Protein AF-A0A942PJ51-F1 (afdb_monomer_lite)

Structure (mmCIF, N/CA/C/O backbone):
data_AF-A0A942PJ51-F1
#
_entry.id   AF-A0A942PJ51-F1
#
loop_
_atom_site.group_PDB
_atom_site.id
_atom_site.type_symbol
_atom_site.label_atom_id
_atom_site.label_alt_id
_atom_site.label_comp_id
_atom_site.label_asym_id
_atom_site.label_entity_id
_atom_site.label_seq_id
_atom_site.pdbx_PDB_ins_code
_atom_site.Cartn_x
_atom_site.Cartn_y
_atom_site.Cartn_z
_atom_site.occupancy
_atom_site.B_iso_or_equiv
_atom_site.auth_seq_id
_atom_site.auth_comp_id
_atom_site.auth_asym_id
_atom_site.auth_atom_id
_atom_site.pdbx_PDB_model_num
ATOM 1 N N . MET A 1 1 ? 13.182 73.002 13.873 1.00 28.11 1 MET A N 1
ATOM 2 C CA . MET A 1 1 ? 14.539 73.572 13.744 1.00 28.11 1 MET A CA 1
ATOM 3 C C . MET A 1 1 ? 15.334 72.728 12.764 1.00 28.11 1 MET A C 1
ATOM 5 O O . MET A 1 1 ? 15.090 71.531 12.705 1.00 28.11 1 MET A O 1
ATOM 9 N N . PRO A 1 2 ? 16.175 73.365 11.946 1.00 41.03 2 PRO A N 1
ATOM 10 C CA . PRO A 1 2 ? 16.172 73.149 10.501 1.00 41.03 2 PRO A CA 1
ATOM 11 C C . PRO A 1 2 ? 17.550 72.723 9.973 1.00 41.03 2 PRO A C 1
ATOM 13 O O . PRO A 1 2 ? 18.538 72.804 10.700 1.00 41.03 2 PRO A O 1
ATOM 16 N N . ARG A 1 3 ? 17.634 72.388 8.682 1.00 29.28 3 ARG A N 1
ATOM 17 C CA . ARG A 1 3 ? 18.554 73.089 7.769 1.00 29.28 3 ARG A CA 1
ATOM 18 C C . ARG A 1 3 ? 18.214 72.809 6.308 1.00 29.28 3 ARG A C 1
ATOM 20 O O . ARG A 1 3 ? 18.414 71.721 5.786 1.00 29.28 3 ARG A O 1
ATOM 27 N N . ASP A 1 4 ? 17.702 73.875 5.721 1.00 28.50 4 ASP A N 1
ATOM 28 C CA . ASP A 1 4 ? 17.550 74.186 4.313 1.00 28.50 4 ASP A CA 1
ATOM 29 C C . ASP A 1 4 ? 18.895 74.597 3.669 1.00 28.50 4 ASP A C 1
ATOM 31 O O . ASP A 1 4 ? 19.650 75.330 4.309 1.00 28.50 4 ASP A O 1
ATOM 35 N N . ILE A 1 5 ? 19.077 74.214 2.384 1.00 31.88 5 ILE A N 1
ATOM 36 C CA . ILE A 1 5 ? 19.562 75.040 1.234 1.00 31.88 5 ILE A CA 1
ATOM 37 C C . ILE A 1 5 ? 21.068 75.480 1.239 1.00 31.88 5 ILE A C 1
ATOM 39 O O . ILE A 1 5 ? 21.659 75.534 2.314 1.00 31.88 5 ILE A O 1
ATOM 43 N N . PRO A 1 6 ? 21.746 75.885 0.119 1.00 44.03 6 PRO A N 1
ATOM 44 C CA . PRO A 1 6 ? 21.525 75.791 -1.348 1.00 44.03 6 PRO A CA 1
ATOM 45 C C . PRO A 1 6 ? 22.710 75.160 -2.136 1.00 44.03 6 PRO A C 1
ATOM 47 O O . PRO A 1 6 ? 23.765 74.852 -1.590 1.00 44.03 6 PRO A O 1
ATOM 50 N N . GLY A 1 7 ? 22.545 75.029 -3.462 1.00 28.58 7 GLY A N 1
ATOM 51 C CA . GLY A 1 7 ? 23.568 74.552 -4.398 1.00 28.58 7 GLY A CA 1
ATOM 52 C C . GLY A 1 7 ? 24.590 75.580 -4.898 1.00 28.58 7 GLY A C 1
ATOM 53 O O . GLY A 1 7 ? 24.622 76.723 -4.456 1.00 28.58 7 GLY A O 1
ATOM 54 N N . ASN A 1 8 ? 25.401 75.150 -5.874 1.00 28.09 8 ASN A N 1
ATOM 55 C CA . ASN A 1 8 ? 25.799 75.942 -7.042 1.00 28.09 8 ASN A CA 1
ATOM 56 C C . ASN A 1 8 ? 26.499 75.078 -8.118 1.00 28.09 8 ASN A C 1
ATOM 58 O O . ASN A 1 8 ? 27.134 74.071 -7.825 1.00 28.09 8 ASN A O 1
ATOM 62 N N . LEU A 1 9 ? 26.284 75.528 -9.357 1.00 27.22 9 LEU A N 1
ATOM 63 C CA . LEU A 1 9 ? 26.664 75.080 -10.713 1.00 27.22 9 LEU A CA 1
ATOM 64 C C . LEU A 1 9 ? 28.203 75.037 -10.979 1.00 27.22 9 LEU A C 1
ATOM 66 O O . LEU A 1 9 ? 28.974 75.312 -10.066 1.00 27.22 9 LEU A O 1
ATOM 70 N N . PRO A 1 10 ? 28.694 74.984 -12.242 1.00 37.84 10 PRO A N 1
ATOM 71 C CA . PRO A 1 10 ? 28.562 73.976 -13.314 1.00 37.84 10 PRO A CA 1
ATOM 72 C C . PRO A 1 10 ? 29.948 73.598 -13.902 1.00 37.84 10 PRO A C 1
ATOM 74 O O . PRO A 1 10 ? 30.813 74.462 -13.959 1.00 37.84 10 PRO A O 1
ATOM 77 N N . ILE A 1 11 ? 30.165 72.408 -14.484 1.00 30.11 11 ILE A N 1
ATOM 78 C CA . ILE A 1 11 ? 31.268 72.236 -15.461 1.00 30.11 11 ILE A CA 1
ATOM 79 C C . ILE A 1 11 ? 30.852 71.308 -16.615 1.00 30.11 11 ILE A C 1
ATOM 81 O O . ILE A 1 11 ? 30.582 70.124 -16.433 1.00 30.11 11 ILE A O 1
ATOM 85 N N . ASN A 1 12 ? 30.817 71.913 -17.806 1.00 28.81 12 ASN A N 1
ATOM 86 C CA . ASN A 1 12 ? 30.841 71.311 -19.139 1.00 28.81 12 ASN A CA 1
ATOM 87 C C . ASN A 1 12 ? 31.913 70.221 -19.264 1.00 28.81 12 ASN A C 1
ATOM 89 O O . ASN A 1 12 ? 33.037 70.452 -18.837 1.00 28.81 12 ASN A O 1
ATOM 93 N N . ASN A 1 13 ? 31.628 69.139 -19.997 1.00 29.36 13 ASN A N 1
ATOM 94 C CA . ASN A 1 13 ? 32.482 68.743 -21.123 1.00 29.36 13 ASN A CA 1
ATOM 95 C C . ASN A 1 13 ? 31.817 67.673 -22.006 1.00 29.36 13 ASN A C 1
ATOM 97 O O . ASN A 1 13 ? 31.599 66.540 -21.594 1.00 29.36 13 ASN A O 1
ATOM 101 N N . SER A 1 14 ? 31.535 68.100 -23.240 1.00 29.33 14 SER A N 1
ATOM 102 C CA . SER A 1 14 ? 31.660 67.362 -24.506 1.00 29.33 14 SER A CA 1
ATOM 103 C C . SER A 1 14 ? 31.122 65.926 -24.603 1.00 29.33 14 SER A C 1
ATOM 105 O O . SER A 1 14 ? 31.779 64.958 -24.225 1.00 29.33 14 SER A O 1
ATOM 107 N N . SER A 1 15 ? 29.983 65.811 -25.288 1.00 30.77 15 SER A N 1
ATOM 108 C CA . SER A 1 15 ? 29.469 64.607 -25.949 1.00 30.77 15 SER A CA 1
ATOM 109 C C . SER A 1 15 ? 30.463 63.998 -26.949 1.00 30.77 15 SER A C 1
ATOM 111 O O . SER A 1 15 ? 31.177 64.733 -27.636 1.00 30.77 15 SER A O 1
ATOM 113 N N . PRO A 1 16 ? 30.377 62.675 -27.171 1.00 29.25 16 PRO A N 1
ATOM 114 C CA . PRO A 1 16 ? 30.073 62.237 -28.529 1.00 29.25 16 PRO A CA 1
ATOM 115 C C . PRO A 1 16 ? 28.969 61.166 -28.584 1.00 29.25 16 PRO A C 1
ATOM 117 O O . PRO A 1 16 ? 28.996 60.170 -27.872 1.00 29.25 16 PRO A O 1
ATOM 120 N N . LEU A 1 17 ? 28.014 61.427 -29.480 1.00 27.28 17 LEU A N 1
ATOM 121 C CA . LEU A 1 17 ? 27.242 60.488 -30.305 1.00 27.28 17 LEU A CA 1
ATOM 122 C C . LEU A 1 17 ? 26.778 59.170 -29.661 1.00 27.28 17 LEU A C 1
ATOM 124 O O . LEU A 1 17 ? 27.485 58.167 -29.603 1.00 27.28 17 LEU A O 1
ATOM 128 N N . SER A 1 18 ? 25.496 59.175 -29.306 1.00 26.20 18 SER A N 1
ATOM 129 C CA . SER A 1 18 ? 24.670 58.005 -29.053 1.00 26.20 18 SER A CA 1
ATOM 130 C C . SER A 1 18 ? 24.436 57.183 -30.329 1.00 26.20 18 SER A C 1
ATOM 132 O O . SER A 1 18 ? 23.960 57.693 -31.339 1.00 26.20 18 SER A O 1
ATOM 134 N N . PHE A 1 19 ? 24.665 55.874 -30.233 1.00 27.84 19 PHE A N 1
ATOM 135 C CA . PHE A 1 19 ? 23.895 54.870 -30.965 1.00 27.84 19 PHE A CA 1
ATOM 136 C C . PHE A 1 19 ? 23.345 53.874 -29.946 1.00 27.84 19 PHE A C 1
ATOM 138 O O . PHE A 1 19 ? 24.084 53.244 -29.192 1.00 27.84 19 PHE A O 1
ATOM 145 N N . SER A 1 20 ? 22.021 53.789 -29.891 1.00 27.33 20 SER A N 1
ATOM 146 C CA . SER A 1 20 ? 21.256 52.841 -29.095 1.00 27.33 20 SER A CA 1
ATOM 147 C C . SER A 1 20 ? 21.446 51.422 -29.634 1.00 27.33 20 SER A C 1
ATOM 149 O O . SER A 1 20 ? 21.031 51.105 -30.748 1.00 27.33 20 SER A O 1
ATOM 151 N N . SER A 1 21 ? 22.048 50.548 -28.828 1.00 28.59 21 SER A N 1
ATOM 152 C CA . SER A 1 21 ? 22.048 49.104 -29.081 1.00 28.59 21 SER A CA 1
ATOM 153 C C . SER A 1 21 ? 20.634 48.532 -28.904 1.00 28.59 21 SER A C 1
ATOM 155 O O . SER A 1 21 ? 19.912 48.957 -27.997 1.00 28.59 21 SER A O 1
ATOM 157 N N . PRO A 1 22 ? 20.207 47.578 -29.750 1.00 28.88 22 PRO A N 1
ATOM 158 C CA . PRO A 1 22 ? 18.845 47.075 -29.737 1.00 28.88 22 PRO A CA 1
ATOM 159 C C . PRO A 1 22 ? 18.580 46.219 -28.498 1.00 28.88 22 PRO A C 1
ATOM 161 O O . PRO A 1 22 ? 19.372 45.357 -28.121 1.00 28.88 22 PRO A O 1
ATOM 164 N N . VAL A 1 23 ? 17.411 46.461 -27.911 1.00 28.19 23 VAL A N 1
ATOM 165 C CA . VAL A 1 23 ? 16.756 45.649 -26.885 1.00 28.19 23 VAL A CA 1
ATOM 166 C C . VAL A 1 23 ? 16.844 44.166 -27.257 1.00 28.19 23 VAL A C 1
ATOM 168 O O . VAL A 1 23 ? 16.304 43.734 -28.279 1.00 28.19 23 VAL A O 1
ATOM 171 N N . ALA A 1 24 ? 17.517 43.378 -26.419 1.00 26.25 24 ALA A N 1
ATOM 172 C CA . ALA A 1 24 ? 17.463 41.926 -26.480 1.00 26.25 24 ALA A CA 1
ATOM 173 C C . ALA A 1 24 ? 16.066 41.476 -26.029 1.00 26.25 24 ALA A C 1
ATOM 175 O O . ALA A 1 24 ? 15.768 41.414 -24.841 1.00 26.25 24 ALA A O 1
ATOM 176 N N . ILE A 1 25 ? 15.188 41.198 -26.992 1.00 24.55 25 ILE A N 1
ATOM 177 C CA . ILE A 1 25 ? 13.916 40.521 -26.735 1.00 24.55 25 ILE A CA 1
ATOM 178 C C . ILE A 1 25 ? 14.227 39.027 -26.637 1.00 24.55 25 ILE A C 1
ATOM 180 O O . ILE A 1 25 ? 14.332 38.344 -27.655 1.00 24.55 25 ILE A O 1
ATOM 184 N N . THR A 1 26 ? 14.406 38.515 -25.423 1.00 25.47 26 THR A N 1
ATOM 185 C CA . THR A 1 26 ? 14.364 37.076 -25.136 1.00 25.47 26 THR A CA 1
ATOM 186 C C . THR A 1 26 ? 12.909 36.661 -24.930 1.00 25.47 26 THR A C 1
ATOM 188 O O . THR A 1 26 ? 12.301 37.079 -23.945 1.00 25.47 26 THR A O 1
ATOM 191 N N . PRO A 1 27 ? 12.306 35.834 -25.802 1.00 28.45 27 PRO A N 1
ATOM 192 C CA . PRO A 1 27 ? 11.003 35.270 -25.502 1.00 28.45 27 PRO A CA 1
ATOM 193 C C . PRO A 1 27 ? 11.199 34.108 -24.522 1.00 28.45 27 PRO A C 1
ATOM 195 O O . PRO A 1 27 ? 11.920 33.149 -24.809 1.00 28.45 27 PRO A O 1
ATOM 198 N N . HIS A 1 28 ? 10.555 34.189 -23.359 1.00 26.38 28 HIS A N 1
ATOM 199 C CA . HIS A 1 28 ? 10.365 33.039 -22.480 1.00 26.38 28 HIS A CA 1
ATOM 200 C C . HIS A 1 28 ? 9.534 31.984 -23.223 1.00 26.38 28 HIS A C 1
ATOM 202 O O . HIS A 1 28 ? 8.370 32.217 -23.539 1.00 26.38 28 HIS A O 1
ATOM 208 N N . PHE A 1 29 ? 10.123 30.820 -23.509 1.00 30.27 29 PHE A N 1
ATOM 209 C CA . PHE A 1 29 ? 9.415 29.700 -24.130 1.00 30.27 29 PHE A CA 1
ATOM 210 C C . PHE A 1 29 ? 9.293 28.514 -23.172 1.00 30.27 29 PHE A C 1
ATOM 212 O O . PHE A 1 29 ? 10.275 27.868 -22.801 1.00 30.27 29 PHE A O 1
ATOM 219 N N . SER A 1 30 ? 8.052 28.176 -22.834 1.00 27.02 30 SER A N 1
ATOM 220 C CA . SER A 1 30 ? 7.675 26.932 -22.168 1.00 27.02 30 SER A CA 1
ATOM 221 C C . SER A 1 30 ? 7.734 25.777 -23.178 1.00 27.02 30 SER A C 1
ATOM 223 O O . SER A 1 30 ? 6.917 25.688 -24.093 1.00 27.02 30 SER A O 1
ATOM 225 N N . LEU A 1 31 ? 8.737 24.904 -23.056 1.00 32.44 31 LEU A N 1
ATOM 226 C CA . LEU A 1 31 ? 8.839 23.660 -23.829 1.00 32.44 31 LEU A CA 1
ATOM 227 C C . LEU A 1 31 ? 8.180 22.512 -23.057 1.00 32.44 31 LEU A C 1
ATOM 229 O O . LEU A 1 31 ? 8.819 21.883 -22.217 1.00 32.44 31 LEU A O 1
ATOM 233 N N . ILE A 1 32 ? 6.898 22.291 -23.333 1.00 32.38 32 ILE A N 1
ATOM 234 C CA . ILE A 1 32 ? 6.217 21.004 -23.152 1.00 32.38 32 ILE A CA 1
ATOM 235 C C . IL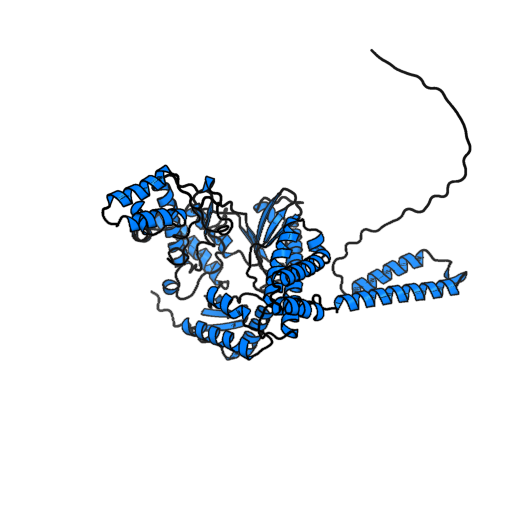E A 1 32 ? 6.642 20.117 -24.336 1.00 32.38 32 ILE A C 1
ATOM 237 O O . ILE A 1 32 ? 6.934 20.640 -25.416 1.00 32.38 32 ILE A O 1
ATOM 241 N N . THR A 1 33 ? 6.742 18.804 -24.134 1.00 37.62 33 THR A N 1
ATOM 242 C CA . THR A 1 33 ? 6.977 17.795 -25.179 1.00 37.62 33 THR A CA 1
ATOM 243 C C . THR A 1 33 ? 6.021 18.016 -26.350 1.00 37.62 33 THR A C 1
ATOM 245 O O . THR A 1 33 ? 4.834 17.721 -26.275 1.00 37.62 33 THR A O 1
ATOM 248 N N . LEU A 1 34 ? 6.530 18.593 -27.439 1.00 38.44 34 LEU A N 1
ATOM 249 C CA . LEU A 1 34 ? 5.730 18.860 -28.625 1.00 38.44 34 LEU A CA 1
ATOM 250 C C . LEU A 1 34 ? 5.846 17.689 -29.608 1.00 38.44 34 LEU A C 1
ATOM 252 O O . LEU A 1 34 ? 6.964 17.225 -29.853 1.00 38.44 34 LEU A O 1
ATOM 256 N N . PRO A 1 35 ? 4.733 17.248 -30.223 1.00 46.84 35 PRO A N 1
ATOM 257 C CA . PRO A 1 35 ? 4.768 16.301 -31.331 1.00 46.84 35 PRO A CA 1
ATOM 258 C C . PRO A 1 35 ? 5.696 16.802 -32.445 1.00 46.84 35 PRO A C 1
ATOM 260 O O . PRO A 1 35 ? 5.841 18.012 -32.647 1.00 46.84 35 PRO A O 1
ATOM 263 N N . ARG A 1 36 ? 6.285 15.878 -33.216 1.00 45.81 36 ARG A N 1
ATOM 264 C CA . ARG A 1 36 ? 7.205 16.146 -34.345 1.00 45.81 36 ARG A CA 1
ATOM 265 C C . ARG A 1 36 ? 6.751 17.309 -35.244 1.00 45.81 36 ARG A C 1
ATOM 267 O O . ARG A 1 36 ? 7.578 18.127 -35.644 1.00 45.81 36 ARG A O 1
ATOM 274 N N . GLN A 1 37 ? 5.446 17.418 -35.509 1.00 45.91 37 GLN A N 1
ATOM 275 C CA . GLN A 1 37 ? 4.836 18.499 -36.291 1.00 45.91 37 GLN A CA 1
ATOM 276 C C . GLN A 1 37 ? 5.074 19.894 -35.685 1.00 45.91 37 GLN A C 1
ATOM 278 O O . GLN A 1 37 ? 5.438 20.825 -36.396 1.00 45.91 37 GLN A O 1
ATOM 283 N N . ALA A 1 38 ? 4.929 20.044 -34.370 1.00 50.91 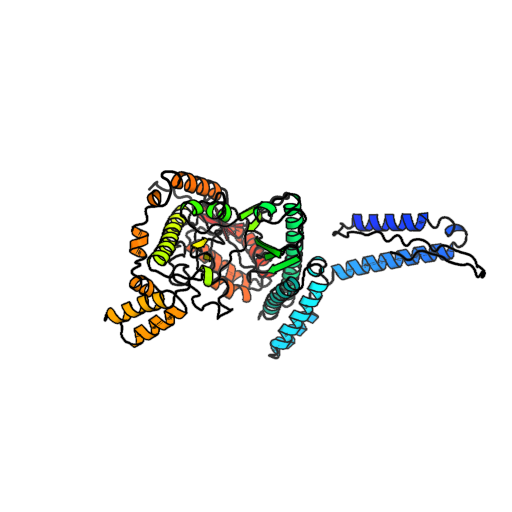38 ALA A N 1
ATOM 284 C CA . ALA A 1 38 ? 4.970 21.343 -33.709 1.00 50.91 38 ALA A CA 1
ATOM 285 C C . ALA A 1 38 ? 6.400 21.871 -33.487 1.00 50.91 38 ALA A C 1
ATOM 287 O O . ALA A 1 38 ? 6.612 23.083 -33.447 1.00 50.91 38 ALA A O 1
ATOM 288 N N . ILE A 1 39 ? 7.406 20.990 -33.423 1.00 50.66 39 ILE A N 1
ATOM 289 C CA . ILE A 1 39 ? 8.820 21.402 -33.498 1.00 50.66 39 ILE A CA 1
ATOM 290 C C . ILE A 1 39 ? 9.128 21.958 -34.895 1.00 50.66 39 ILE A C 1
ATOM 292 O O . ILE A 1 39 ? 9.744 23.018 -35.011 1.00 50.66 39 ILE A O 1
ATOM 296 N N . ILE A 1 40 ? 8.653 21.291 -35.954 1.00 51.94 40 ILE A N 1
ATOM 297 C CA . ILE A 1 40 ? 8.822 21.748 -37.342 1.00 51.94 40 ILE A CA 1
ATOM 298 C C . ILE A 1 40 ? 8.134 23.103 -37.555 1.00 51.94 40 ILE A C 1
ATOM 300 O O . ILE A 1 40 ? 8.722 23.994 -38.169 1.00 51.94 40 ILE A O 1
ATOM 304 N N . GLU A 1 41 ? 6.928 23.298 -37.020 1.00 52.62 41 GLU A N 1
ATOM 305 C CA . GLU A 1 41 ? 6.234 24.586 -37.118 1.00 52.62 41 GLU A CA 1
ATOM 306 C C . GLU A 1 41 ? 6.943 25.706 -36.358 1.00 52.62 41 GLU A C 1
ATOM 308 O O . GLU A 1 41 ? 7.085 26.808 -36.884 1.00 52.62 41 GLU A O 1
ATOM 313 N N . LYS A 1 42 ? 7.483 25.437 -35.166 1.00 52.75 42 LYS A N 1
ATOM 314 C CA . LYS A 1 42 ? 8.249 26.447 -34.422 1.00 52.75 42 LYS A CA 1
ATOM 315 C C . LYS A 1 42 ? 9.557 26.823 -35.118 1.00 52.75 42 LYS A C 1
ATOM 317 O O . LYS A 1 42 ? 9.894 28.005 -35.163 1.00 52.75 42 LYS A O 1
ATOM 322 N N . VAL A 1 43 ? 10.263 25.859 -35.714 1.00 54.22 43 VAL A N 1
ATOM 323 C CA . VAL A 1 43 ? 11.446 26.141 -36.549 1.00 54.22 43 VAL A CA 1
ATOM 324 C C . VAL A 1 43 ? 11.056 26.985 -37.765 1.00 54.22 43 VAL A C 1
ATOM 326 O O . VAL A 1 43 ? 11.758 27.948 -38.077 1.00 54.22 43 VAL A O 1
ATOM 329 N N . LYS A 1 44 ? 9.907 26.704 -38.399 1.00 53.66 44 LYS A N 1
ATOM 330 C CA . LYS A 1 44 ? 9.363 27.552 -39.470 1.00 53.66 44 LYS A CA 1
ATOM 331 C C . LYS A 1 44 ? 9.108 28.976 -38.977 1.00 53.66 44 LYS A C 1
ATOM 333 O O . LYS A 1 44 ? 9.602 29.901 -39.607 1.00 53.66 44 LYS A O 1
ATOM 338 N N . VAL A 1 45 ? 8.441 29.175 -37.840 1.00 59.34 45 VAL A N 1
ATOM 339 C CA . VAL A 1 45 ? 8.151 30.516 -37.293 1.00 59.34 45 VAL A CA 1
ATOM 340 C C . VAL A 1 45 ? 9.428 31.307 -37.000 1.00 59.34 45 VAL A C 1
ATOM 342 O O . VAL A 1 45 ? 9.541 32.460 -37.414 1.00 59.34 45 VAL A O 1
ATOM 345 N N . VAL A 1 46 ? 10.419 30.692 -36.346 1.00 50.78 46 VAL A N 1
ATOM 346 C CA . VAL A 1 46 ? 11.711 31.345 -36.071 1.00 50.78 46 VAL A CA 1
ATOM 347 C C . VAL A 1 46 ? 12.430 31.689 -37.373 1.00 50.78 46 VAL A C 1
ATOM 349 O O . VAL A 1 46 ? 12.938 32.801 -37.507 1.00 50.78 46 VAL A O 1
ATOM 352 N N . SER A 1 47 ? 12.415 30.785 -38.357 1.00 53.16 47 SER A N 1
ATOM 353 C CA . SER A 1 47 ? 12.990 31.063 -39.672 1.00 53.16 47 SER A CA 1
ATOM 354 C C . SER A 1 47 ? 12.298 32.264 -40.326 1.00 53.16 47 SER A C 1
ATOM 356 O O . SER A 1 47 ? 12.973 33.213 -40.709 1.00 53.16 47 SER A O 1
ATOM 358 N N . THR A 1 48 ? 10.965 32.320 -40.327 1.00 54.06 48 THR A N 1
ATOM 359 C CA . THR A 1 48 ? 10.190 33.421 -40.913 1.00 54.06 48 THR A CA 1
ATOM 360 C C . THR A 1 48 ? 10.478 34.766 -40.238 1.00 54.06 48 THR A C 1
ATOM 362 O O . THR A 1 48 ? 10.585 35.775 -40.929 1.00 54.06 48 THR A O 1
ATOM 365 N N . VAL A 1 49 ? 10.656 34.802 -38.912 1.00 55.12 49 VAL A N 1
ATOM 366 C CA . VAL A 1 49 ? 10.978 36.031 -38.156 1.00 55.12 49 VAL A CA 1
ATOM 367 C C . VAL A 1 49 ? 12.415 36.504 -38.400 1.00 55.12 49 VAL A C 1
ATOM 369 O O . VAL A 1 49 ? 12.667 37.705 -38.498 1.00 55.12 49 VAL A O 1
ATOM 372 N N . VAL A 1 50 ? 13.368 35.579 -38.517 1.00 54.06 50 VAL A N 1
ATOM 373 C CA . VAL A 1 50 ? 14.760 35.912 -38.854 1.00 54.06 50 VAL A CA 1
ATOM 374 C C . VAL A 1 50 ? 14.857 36.390 -40.308 1.00 54.06 50 VAL A C 1
ATOM 376 O O . VAL A 1 50 ? 15.532 37.381 -40.586 1.00 54.06 50 VAL A O 1
ATOM 379 N N . PHE A 1 51 ? 14.124 35.757 -41.229 1.00 55.91 51 PHE A N 1
ATOM 380 C CA . PHE A 1 51 ? 14.104 36.123 -42.647 1.00 55.91 51 PHE A CA 1
ATOM 381 C C . PHE A 1 51 ? 13.339 37.423 -42.927 1.00 55.91 51 PHE A C 1
ATOM 383 O O . PHE A 1 51 ? 13.749 38.184 -43.802 1.00 55.91 51 PHE A O 1
ATOM 390 N N . SER A 1 52 ? 12.289 37.744 -42.165 1.00 55.50 52 SER A N 1
ATOM 391 C CA . SER A 1 52 ? 11.539 38.998 -42.334 1.00 55.50 52 SER A CA 1
ATOM 392 C C . SER A 1 52 ? 12.321 40.242 -41.902 1.00 55.50 52 SER A C 1
ATOM 394 O O . SER A 1 52 ? 12.020 41.333 -42.376 1.00 55.50 52 SER A O 1
ATOM 396 N N . LYS A 1 53 ? 13.358 40.092 -41.067 1.00 52.94 53 LYS A N 1
ATOM 397 C CA . LYS A 1 53 ? 14.276 41.179 -40.682 1.00 52.94 53 LYS A CA 1
ATOM 398 C C . LYS A 1 53 ? 15.489 41.331 -41.610 1.00 52.94 53 LYS A C 1
ATOM 400 O O . LYS A 1 53 ? 16.216 42.311 -41.493 1.00 52.94 53 LYS A O 1
ATOM 405 N N . ALA A 1 54 ? 15.697 40.409 -42.551 1.00 57.41 54 ALA A N 1
ATOM 406 C CA . ALA A 1 54 ? 16.855 40.367 -43.449 1.00 57.41 54 ALA A CA 1
ATOM 407 C C . ALA A 1 54 ? 16.510 40.766 -44.901 1.00 57.41 54 ALA A C 1
ATOM 409 O O . ALA A 1 54 ? 17.074 40.217 -45.846 1.00 57.41 54 ALA A O 1
ATOM 410 N N . GLN A 1 55 ? 15.576 41.704 -45.098 1.00 51.50 55 GLN A N 1
ATOM 411 C CA . GLN A 1 55 ? 14.917 41.949 -46.394 1.00 51.50 55 GLN A CA 1
ATOM 412 C C . GLN A 1 55 ? 15.843 42.367 -47.559 1.00 51.50 55 GLN A C 1
ATOM 414 O O . GLN A 1 55 ? 15.465 42.158 -48.709 1.00 51.50 55 GLN A O 1
ATOM 419 N N . ASN A 1 56 ? 17.064 42.863 -47.303 1.00 54.62 56 ASN A N 1
ATOM 420 C CA . ASN A 1 56 ? 17.984 43.336 -48.359 1.00 54.62 56 ASN A CA 1
ATOM 421 C C . ASN A 1 56 ? 19.241 42.467 -48.581 1.00 54.62 56 ASN A C 1
ATOM 423 O O . ASN A 1 56 ? 19.882 42.556 -49.628 1.00 54.62 56 ASN A O 1
ATOM 427 N N . ILE A 1 57 ? 19.564 41.557 -47.657 1.00 54.56 57 ILE A N 1
ATOM 428 C CA . ILE A 1 57 ? 20.769 40.705 -47.724 1.00 54.56 57 ILE A CA 1
ATOM 429 C C . ILE A 1 57 ? 20.791 39.742 -48.937 1.00 54.56 57 ILE A C 1
ATOM 431 O O . ILE A 1 57 ? 21.866 39.559 -49.518 1.00 54.56 57 ILE A O 1
ATOM 435 N N . PRO A 1 58 ? 19.661 39.152 -49.390 1.00 53.38 58 PRO A N 1
ATOM 436 C CA . PRO A 1 58 ? 19.670 38.220 -50.521 1.00 53.38 58 PRO A CA 1
ATOM 437 C C . PRO A 1 58 ? 20.101 38.859 -51.848 1.00 53.38 58 PRO A C 1
ATOM 439 O O . PRO A 1 58 ? 20.607 38.158 -52.723 1.00 53.38 58 PRO A O 1
ATOM 442 N N . ARG A 1 59 ? 19.894 40.176 -52.009 1.00 52.06 59 ARG A N 1
ATOM 443 C CA . ARG A 1 59 ? 20.226 40.915 -53.238 1.00 52.06 59 ARG A CA 1
ATOM 444 C C . ARG A 1 59 ? 21.657 41.445 -53.247 1.00 52.06 59 ARG A C 1
ATOM 446 O O . ARG A 1 59 ? 22.293 41.399 -54.292 1.00 52.06 59 ARG A O 1
ATOM 453 N N . GLU A 1 60 ? 22.165 41.913 -52.110 1.00 54.66 60 GLU A N 1
ATOM 454 C CA . GLU A 1 60 ? 23.497 42.531 -52.034 1.00 54.66 60 GLU A CA 1
ATOM 455 C C . GLU A 1 60 ? 24.623 41.494 -51.898 1.00 54.66 60 GLU A C 1
ATOM 457 O O . GLU A 1 60 ? 25.703 41.668 -52.464 1.00 54.66 60 GLU A O 1
ATOM 462 N N . HIS A 1 61 ? 24.369 40.366 -51.222 1.00 55.16 61 HIS A N 1
ATOM 463 C CA . HIS A 1 61 ? 25.379 39.329 -50.987 1.00 55.16 61 HIS A CA 1
ATOM 464 C C . HIS A 1 61 ? 24.809 37.902 -51.120 1.00 55.16 61 HIS A C 1
ATOM 466 O O . HIS A 1 61 ? 24.766 37.146 -50.143 1.00 55.16 61 HIS A O 1
ATOM 472 N N . PRO A 1 62 ? 24.430 37.468 -52.339 1.00 56.66 62 PRO A N 1
ATOM 473 C CA . PRO A 1 62 ? 23.743 36.193 -52.568 1.00 56.66 62 PRO A CA 1
ATOM 474 C C . PRO A 1 62 ? 24.559 34.968 -52.133 1.00 56.66 62 PRO A C 1
ATOM 476 O O . PRO A 1 62 ? 23.992 33.991 -51.653 1.00 56.66 62 PRO A O 1
ATOM 479 N N . LYS A 1 63 ? 25.897 35.022 -52.225 1.00 56.06 63 LYS A N 1
ATOM 480 C CA . LYS A 1 63 ? 26.780 33.939 -51.753 1.00 56.06 63 LYS A CA 1
ATOM 481 C C . LYS A 1 63 ? 26.793 33.812 -50.226 1.00 56.06 63 LYS A C 1
ATOM 483 O O . LYS A 1 63 ? 26.806 32.697 -49.718 1.00 56.06 63 LYS A O 1
ATOM 488 N N . ILE A 1 64 ? 26.757 34.937 -49.506 1.00 59.47 64 ILE A N 1
ATOM 489 C CA . ILE A 1 64 ? 26.709 34.960 -48.035 1.00 59.47 64 ILE A CA 1
ATOM 490 C C . ILE A 1 64 ? 25.337 34.477 -47.560 1.00 59.47 64 ILE A C 1
ATOM 492 O O . ILE A 1 64 ? 25.258 33.692 -46.621 1.00 59.47 64 ILE A O 1
ATOM 496 N N . PHE A 1 65 ? 24.271 34.874 -48.258 1.00 59.22 65 PHE A N 1
ATOM 497 C CA . PHE A 1 65 ? 22.909 34.417 -47.991 1.00 59.22 65 PHE A CA 1
ATOM 498 C C . PHE A 1 65 ? 22.724 32.911 -48.237 1.00 59.22 65 PHE A C 1
ATOM 500 O O . PHE A 1 65 ? 22.153 32.217 -47.401 1.00 59.22 65 PHE A O 1
ATOM 507 N N . LEU A 1 66 ? 23.243 32.367 -49.344 1.00 57.06 66 LEU A N 1
ATOM 508 C CA . LEU A 1 66 ? 23.181 30.922 -49.596 1.00 57.06 66 LEU A CA 1
ATOM 509 C C . LEU A 1 66 ? 24.021 30.134 -48.579 1.00 57.06 66 LEU A C 1
ATOM 511 O O . LEU A 1 66 ? 23.591 29.085 -48.098 1.00 57.06 66 LEU A O 1
ATOM 515 N N . ALA A 1 67 ? 25.204 30.645 -48.226 1.00 57.19 67 ALA A N 1
ATOM 516 C CA . ALA A 1 67 ? 26.071 30.031 -47.225 1.00 57.19 67 ALA A CA 1
ATOM 517 C C . ALA A 1 67 ? 25.429 30.040 -45.831 1.00 57.19 67 ALA A C 1
ATOM 519 O O . ALA A 1 67 ? 25.505 29.033 -45.130 1.00 57.19 67 ALA A O 1
ATOM 520 N N . SER A 1 68 ? 24.744 31.120 -45.443 1.00 56.97 68 SER A N 1
ATOM 521 C CA . SER A 1 68 ? 24.024 31.188 -44.170 1.00 56.97 68 SER A CA 1
ATOM 522 C C . SER A 1 68 ? 22.794 30.281 -44.154 1.00 56.97 68 SER A C 1
ATOM 524 O O . SER A 1 68 ? 22.598 29.579 -43.169 1.00 56.97 68 SER A O 1
ATOM 526 N N . LEU A 1 69 ? 22.034 30.177 -45.251 1.00 55.69 69 LEU A N 1
ATOM 527 C CA . LEU A 1 69 ? 20.927 29.216 -45.369 1.00 55.69 69 LEU A CA 1
ATOM 528 C C . LEU A 1 69 ? 21.413 27.769 -45.236 1.00 55.69 69 LEU A C 1
ATOM 530 O O . LEU A 1 69 ? 20.802 26.963 -44.535 1.00 55.69 69 LEU A O 1
ATOM 534 N N . THR A 1 70 ? 22.541 27.454 -45.876 1.00 61.53 70 THR A N 1
ATOM 535 C CA . THR A 1 70 ? 23.161 26.126 -45.807 1.00 61.53 70 THR A CA 1
ATOM 536 C C . THR A 1 70 ? 23.696 25.854 -44.402 1.00 61.53 70 THR A C 1
ATOM 538 O O . THR A 1 70 ? 23.472 24.775 -43.866 1.00 61.53 70 THR A O 1
ATOM 541 N N . ALA A 1 71 ? 24.327 26.837 -43.754 1.00 61.88 71 ALA A N 1
ATOM 542 C CA . ALA A 1 71 ? 24.821 26.718 -42.384 1.00 61.88 71 ALA A CA 1
ATOM 543 C C . ALA A 1 71 ? 23.683 26.575 -41.359 1.00 61.88 71 ALA A C 1
ATOM 545 O O . ALA A 1 71 ? 23.764 25.722 -40.482 1.00 61.88 71 ALA A O 1
ATOM 546 N N . THR A 1 72 ? 22.597 27.343 -41.478 1.00 62.31 72 THR A N 1
ATOM 547 C CA . THR A 1 72 ? 21.414 27.216 -40.612 1.00 62.31 72 THR A CA 1
ATOM 548 C C . THR A 1 72 ? 20.676 25.901 -40.862 1.00 62.31 72 THR A C 1
ATOM 550 O O . THR A 1 72 ? 20.246 25.261 -39.907 1.00 62.31 72 THR A O 1
ATOM 553 N N . GLY A 1 73 ? 20.584 25.449 -42.116 1.00 66.75 73 GLY A N 1
ATOM 554 C CA . GLY A 1 73 ? 20.042 24.136 -42.470 1.00 66.75 73 GLY A CA 1
ATOM 555 C C . GLY A 1 73 ? 20.886 22.980 -41.928 1.00 66.75 73 GLY A C 1
ATOM 556 O O . GLY A 1 73 ? 20.336 22.029 -41.381 1.00 66.75 73 GLY A O 1
ATOM 557 N N . LEU A 1 74 ? 22.217 23.081 -41.997 1.00 66.94 74 LEU A N 1
ATOM 558 C CA . LEU A 1 74 ? 23.146 22.097 -41.436 1.00 66.94 74 LEU A CA 1
ATOM 559 C C . LEU A 1 74 ? 23.143 22.105 -39.908 1.00 66.94 74 LEU A C 1
ATOM 561 O O . LEU A 1 74 ? 23.146 21.037 -39.313 1.00 66.94 74 LEU A O 1
ATOM 565 N N . LEU A 1 75 ? 23.087 23.270 -39.260 1.00 63.06 75 LEU A N 1
ATOM 566 C CA . LEU A 1 75 ? 22.980 23.377 -37.801 1.00 63.06 75 LEU A CA 1
ATOM 567 C C . LEU A 1 75 ? 21.621 22.879 -37.302 1.00 63.06 75 LEU A C 1
ATOM 569 O O . LEU A 1 75 ? 21.568 22.143 -36.323 1.00 63.06 75 LEU A O 1
ATOM 573 N N . GLY A 1 76 ? 20.532 23.217 -37.995 1.00 66.06 76 GLY A N 1
ATOM 574 C CA . GLY A 1 76 ? 19.193 22.706 -37.706 1.00 66.06 76 GLY A CA 1
ATOM 575 C C . GLY A 1 76 ? 19.098 21.196 -37.927 1.00 66.06 76 GLY A C 1
ATOM 576 O O . GLY A 1 76 ? 18.596 20.482 -37.066 1.00 66.06 76 GLY A O 1
ATOM 577 N N . GLY A 1 77 ? 19.652 20.692 -39.031 1.00 63.91 77 GLY A N 1
ATOM 578 C CA . GLY A 1 77 ? 19.741 19.265 -39.335 1.00 63.91 77 GLY A CA 1
ATOM 579 C C . GLY A 1 77 ? 20.622 18.505 -38.344 1.00 63.91 77 GLY A C 1
ATOM 580 O O . GLY A 1 77 ? 20.212 17.460 -37.854 1.00 63.91 77 GLY A O 1
ATOM 581 N N . ALA A 1 78 ? 21.783 19.048 -37.975 1.00 61.88 78 ALA A N 1
ATOM 582 C CA . ALA A 1 78 ? 22.672 18.481 -36.964 1.00 61.88 78 ALA A CA 1
ATOM 583 C C . ALA A 1 78 ? 22.042 18.511 -35.570 1.00 61.88 78 ALA A C 1
ATOM 585 O O . ALA A 1 78 ? 22.218 17.562 -34.816 1.00 61.88 78 ALA A O 1
ATOM 586 N N . TYR A 1 79 ? 21.272 19.547 -35.234 1.00 59.22 79 TYR A N 1
ATOM 587 C CA . TYR A 1 79 ? 20.536 19.627 -33.976 1.00 59.22 79 TYR A CA 1
ATOM 588 C C . TYR A 1 79 ? 19.370 18.634 -33.935 1.00 59.22 79 TYR A C 1
ATOM 590 O O . TYR A 1 79 ? 19.219 17.927 -32.947 1.00 59.22 79 TYR A O 1
ATOM 598 N N . ILE A 1 80 ? 18.598 18.497 -35.018 1.00 59.09 80 ILE A N 1
ATOM 599 C CA . ILE A 1 80 ? 17.544 17.476 -35.141 1.00 59.09 80 ILE A CA 1
ATOM 600 C C . ILE A 1 80 ? 18.152 16.072 -35.095 1.00 59.09 80 ILE A C 1
ATOM 602 O O . ILE A 1 80 ? 17.639 15.212 -34.388 1.00 59.09 80 ILE A O 1
ATOM 606 N N . PHE A 1 81 ? 19.265 15.837 -35.791 1.00 57.31 81 PHE A N 1
ATOM 607 C CA . PHE A 1 81 ? 19.983 14.564 -35.765 1.00 57.31 81 PHE A CA 1
ATOM 608 C C . PHE A 1 81 ? 20.599 14.283 -34.391 1.00 57.31 81 PHE A C 1
ATOM 610 O O . PHE A 1 81 ? 20.569 13.148 -33.930 1.00 57.31 81 PHE A O 1
ATOM 617 N N . TYR A 1 82 ? 21.108 15.303 -33.699 1.00 61.03 82 TYR A N 1
ATOM 618 C CA . TYR A 1 82 ? 21.585 15.210 -32.321 1.00 61.03 82 TYR A CA 1
ATOM 619 C C . TYR A 1 82 ? 20.441 14.885 -31.359 1.00 61.03 82 TYR A C 1
ATOM 621 O O . TYR A 1 82 ? 20.593 13.983 -30.544 1.00 61.03 82 TYR A O 1
ATOM 629 N N . LEU A 1 83 ? 19.290 15.552 -31.478 1.00 50.62 83 LEU A N 1
ATOM 630 C CA . LEU A 1 83 ? 18.096 15.251 -30.689 1.00 50.62 83 LEU A CA 1
ATOM 631 C C . LEU A 1 83 ? 17.592 13.832 -30.970 1.00 50.62 83 LEU A C 1
ATOM 633 O O . LEU A 1 83 ? 17.353 13.092 -30.026 1.00 50.62 83 LEU A O 1
ATOM 637 N N . TYR A 1 84 ? 17.528 13.421 -32.236 1.00 50.66 84 TYR A N 1
ATOM 638 C CA . TYR A 1 84 ? 17.140 12.070 -32.649 1.00 50.66 84 TYR A CA 1
ATOM 639 C C . TYR A 1 84 ? 18.111 11.006 -32.121 1.00 50.66 84 TYR A C 1
ATOM 641 O O . TYR A 1 84 ? 17.702 9.998 -31.553 1.00 50.66 84 TYR A O 1
ATOM 649 N N . ARG A 1 85 ? 19.421 11.241 -32.247 1.00 47.53 85 ARG A N 1
ATOM 650 C CA . ARG A 1 85 ? 20.462 10.342 -31.736 1.00 47.53 85 ARG A CA 1
ATOM 651 C C . ARG A 1 85 ? 20.461 10.282 -30.210 1.00 47.53 85 ARG A C 1
ATOM 653 O O . ARG A 1 85 ? 20.689 9.214 -29.664 1.00 47.53 85 ARG A O 1
ATOM 660 N N . LYS A 1 86 ? 20.201 11.401 -29.531 1.00 53.12 86 LYS A N 1
ATOM 661 C CA . LYS A 1 86 ? 20.085 11.481 -28.070 1.00 53.12 86 LYS A CA 1
ATOM 662 C C . LYS A 1 86 ? 18.819 10.790 -27.560 1.00 53.12 86 LYS A C 1
ATOM 664 O O . LYS A 1 86 ? 18.866 10.180 -26.505 1.00 53.12 86 LYS A O 1
ATOM 669 N N . GLN A 1 87 ? 17.723 10.860 -28.312 1.00 53.09 87 GLN A N 1
ATOM 670 C CA . GLN A 1 87 ? 16.456 10.206 -27.979 1.00 53.09 87 GLN A CA 1
ATOM 671 C C . GLN A 1 87 ? 16.511 8.681 -28.179 1.00 53.09 87 GLN A C 1
ATOM 673 O O . GLN A 1 87 ? 15.806 7.962 -27.488 1.00 53.09 87 GLN A O 1
ATOM 678 N N . ASN A 1 88 ? 17.383 8.199 -29.074 1.00 50.47 88 ASN A N 1
ATOM 679 C CA . ASN A 1 88 ? 17.578 6.772 -29.367 1.00 50.47 88 ASN A CA 1
ATOM 680 C C . ASN A 1 88 ? 18.800 6.145 -28.673 1.00 50.47 88 ASN A C 1
ATOM 682 O O . ASN A 1 88 ? 19.138 4.996 -28.954 1.00 50.47 88 ASN A O 1
ATOM 686 N N . GLN A 1 89 ? 19.519 6.889 -27.826 1.00 55.25 89 GLN A N 1
ATOM 687 C CA . GLN A 1 89 ? 20.565 6.288 -27.005 1.00 55.25 89 GLN A CA 1
ATOM 688 C C . GLN A 1 89 ? 19.933 5.693 -25.748 1.00 55.25 89 GLN A C 1
ATOM 690 O O . GLN A 1 89 ? 19.148 6.390 -25.104 1.00 55.25 89 GLN A O 1
ATOM 695 N N . PRO A 1 90 ? 20.291 4.448 -25.386 1.00 60.78 90 PRO A N 1
ATOM 696 C CA . PRO A 1 90 ? 19.804 3.843 -24.160 1.00 60.78 90 PRO A CA 1
ATOM 697 C C . PRO A 1 90 ? 20.137 4.760 -22.984 1.00 60.78 90 PRO A C 1
ATOM 699 O O . PRO A 1 90 ? 21.276 5.236 -22.870 1.00 60.78 90 PRO A O 1
ATOM 702 N N . LEU A 1 91 ? 19.149 5.014 -22.119 1.00 66.56 91 LEU A N 1
ATOM 703 C CA . LEU A 1 91 ? 19.341 5.795 -20.888 1.00 66.56 91 LEU A CA 1
ATOM 704 C C . LEU A 1 91 ? 20.448 5.169 -20.029 1.00 66.56 91 LEU A C 1
ATOM 706 O O . LEU A 1 91 ? 21.176 5.879 -19.332 1.00 66.56 91 LEU A O 1
ATOM 710 N N . PHE A 1 92 ? 20.606 3.848 -20.150 1.00 77.88 92 PHE A N 1
ATOM 711 C CA . PHE A 1 92 ? 21.616 3.057 -19.473 1.00 77.88 92 PHE A CA 1
ATOM 712 C C . PHE A 1 92 ? 22.365 2.126 -20.451 1.00 77.88 92 PHE A C 1
ATOM 714 O O . PHE A 1 92 ? 21.943 1.002 -20.706 1.00 77.88 92 PHE A O 1
ATOM 721 N N . PRO A 1 93 ? 23.479 2.581 -21.052 1.00 80.94 93 PRO A N 1
ATOM 722 C CA . PRO A 1 93 ? 24.226 1.789 -22.031 1.00 80.94 93 PRO A CA 1
ATOM 723 C C . PRO A 1 93 ? 24.820 0.488 -21.462 1.00 80.94 93 PRO A C 1
ATOM 725 O O . PRO A 1 93 ? 25.326 0.484 -20.344 1.00 80.94 93 PRO A O 1
ATOM 728 N N . ALA A 1 94 ? 24.922 -0.560 -22.288 1.00 85.75 94 ALA A N 1
ATOM 729 C CA . ALA A 1 94 ? 25.534 -1.858 -21.947 1.00 85.75 94 ALA A CA 1
ATOM 730 C C . ALA A 1 94 ? 26.903 -1.758 -21.243 1.00 85.75 94 ALA A C 1
ATOM 732 O O . ALA A 1 94 ? 27.153 -2.402 -20.231 1.00 85.75 94 ALA A O 1
ATOM 733 N N . LYS A 1 95 ? 27.776 -0.856 -21.714 1.00 90.00 95 LYS A N 1
ATOM 734 C CA . LYS A 1 95 ? 29.093 -0.600 -21.096 1.00 90.00 95 LYS A CA 1
ATOM 735 C C . LYS A 1 95 ? 29.019 -0.172 -19.622 1.00 90.00 95 LYS A C 1
ATOM 737 O O . LYS A 1 95 ? 29.978 -0.364 -18.883 1.00 90.00 95 LYS A O 1
ATOM 742 N N . GLU A 1 96 ? 27.928 0.479 -19.222 1.00 91.44 96 GLU A N 1
ATOM 743 C CA . GLU A 1 96 ? 27.713 0.944 -17.852 1.00 91.44 96 GLU A CA 1
ATOM 744 C C . GLU A 1 96 ? 27.325 -0.236 -16.960 1.00 91.44 96 GLU A C 1
ATOM 746 O O . GLU A 1 96 ? 27.902 -0.394 -15.885 1.00 91.44 96 GLU A O 1
ATOM 751 N N . LEU A 1 97 ? 26.427 -1.101 -17.447 1.00 91.38 97 LEU A N 1
ATOM 752 C CA . LEU A 1 97 ? 26.033 -2.338 -16.772 1.00 91.38 97 LEU A CA 1
ATOM 753 C C . LEU A 1 97 ? 27.220 -3.296 -16.621 1.00 91.38 97 LEU A C 1
ATOM 755 O O . LEU A 1 97 ? 27.509 -3.730 -15.508 1.00 91.38 97 LEU A O 1
ATOM 759 N N . ALA A 1 98 ? 27.978 -3.528 -17.696 1.00 92.00 98 ALA A N 1
ATOM 760 C CA . ALA A 1 98 ? 29.178 -4.365 -17.664 1.00 92.00 98 ALA A CA 1
ATOM 761 C C . ALA A 1 98 ? 30.197 -3.880 -16.618 1.00 92.00 98 ALA A C 1
ATOM 763 O O . ALA A 1 98 ? 30.866 -4.678 -15.963 1.00 92.00 98 ALA A O 1
ATOM 764 N N . LYS A 1 99 ? 30.304 -2.560 -16.414 1.00 94.50 99 LYS A N 1
ATOM 765 C CA . LYS A 1 99 ? 31.182 -1.996 -15.387 1.00 94.50 99 LYS A CA 1
ATOM 766 C C . LYS A 1 99 ? 30.661 -2.236 -13.968 1.00 94.50 99 LYS A C 1
ATOM 768 O O . LYS A 1 99 ? 31.464 -2.496 -13.078 1.00 94.50 99 LYS A O 1
ATOM 773 N N . ILE A 1 100 ? 29.351 -2.143 -13.748 1.00 94.12 100 ILE A N 1
ATOM 774 C CA . ILE A 1 100 ? 28.738 -2.454 -12.447 1.00 94.12 100 ILE A CA 1
ATOM 775 C C . ILE A 1 100 ? 28.943 -3.929 -12.114 1.00 94.12 100 ILE A C 1
ATOM 777 O O . ILE A 1 100 ? 29.419 -4.247 -11.030 1.00 94.12 100 ILE A O 1
ATOM 781 N N . GLN A 1 101 ? 28.679 -4.814 -13.073 1.00 92.88 101 GLN A N 1
ATOM 782 C CA . GLN A 1 101 ? 28.888 -6.252 -12.921 1.00 92.88 101 GLN A CA 1
ATOM 783 C C . GLN A 1 101 ? 30.355 -6.595 -12.664 1.00 92.88 101 GLN A C 1
ATOM 785 O O . GLN A 1 101 ? 30.642 -7.452 -11.838 1.00 92.88 101 GLN A O 1
ATOM 790 N N . ALA A 1 102 ? 31.298 -5.893 -13.299 1.00 94.50 102 ALA A N 1
ATOM 791 C CA . ALA A 1 102 ? 32.718 -6.072 -13.012 1.00 94.50 102 ALA A CA 1
ATOM 792 C C . ALA A 1 102 ? 33.070 -5.757 -11.547 1.00 94.50 102 ALA A C 1
ATOM 794 O O . ALA A 1 102 ? 33.885 -6.472 -10.972 1.00 94.50 102 ALA A O 1
ATOM 795 N N . TYR A 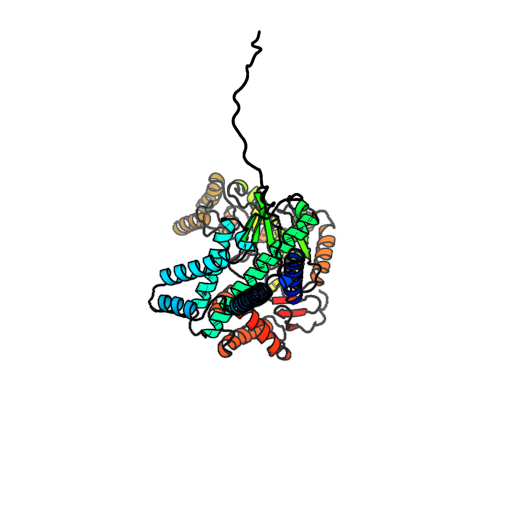1 103 ? 32.454 -4.731 -10.943 1.00 96.25 103 TYR A N 1
ATOM 796 C CA . TYR A 1 103 ? 32.616 -4.439 -9.514 1.00 96.25 103 TYR A CA 1
ATOM 797 C C . TYR A 1 103 ? 31.955 -5.501 -8.625 1.00 96.25 103 TYR A C 1
ATOM 799 O O . TYR A 1 103 ? 32.556 -5.938 -7.651 1.00 96.25 103 TYR A O 1
ATOM 807 N N . ILE A 1 104 ? 30.743 -5.949 -8.958 1.00 93.31 104 ILE A N 1
ATOM 808 C CA . ILE A 1 104 ? 30.040 -6.989 -8.185 1.00 93.31 104 ILE A CA 1
ATOM 809 C C . ILE A 1 104 ? 30.849 -8.297 -8.204 1.00 93.31 104 ILE A C 1
ATOM 811 O O . ILE A 1 104 ? 31.167 -8.857 -7.158 1.00 93.31 104 ILE A O 1
ATOM 815 N N . ASN A 1 105 ? 31.297 -8.727 -9.386 1.00 92.69 105 ASN A N 1
ATOM 816 C CA . ASN A 1 105 ? 32.065 -9.961 -9.569 1.00 92.69 105 ASN A CA 1
ATOM 817 C C . ASN A 1 105 ? 33.450 -9.927 -8.897 1.00 92.69 105 ASN A C 1
ATOM 819 O O . ASN A 1 105 ? 34.035 -10.981 -8.652 1.00 92.69 105 ASN A O 1
ATOM 823 N N . SER A 1 106 ? 33.994 -8.740 -8.607 1.00 95.12 106 SER A N 1
ATOM 824 C CA . SER A 1 106 ? 35.245 -8.572 -7.858 1.00 95.12 106 SER A CA 1
ATOM 825 C C . SER A 1 106 ? 35.038 -8.402 -6.345 1.00 95.12 106 SER A C 1
ATOM 827 O O . SER A 1 106 ? 36.010 -8.147 -5.632 1.00 95.12 106 SER A O 1
ATOM 829 N N . GLY A 1 107 ? 33.803 -8.531 -5.842 1.00 93.62 107 GLY A N 1
ATOM 830 C CA . GLY A 1 107 ? 33.460 -8.317 -4.430 1.00 93.62 107 GLY A CA 1
ATOM 831 C C . GLY A 1 107 ? 33.490 -6.843 -4.002 1.00 93.62 107 GLY A C 1
ATOM 832 O O . GLY A 1 107 ? 33.604 -6.541 -2.815 1.00 93.62 107 GLY A O 1
ATOM 833 N N . GLN A 1 108 ? 33.422 -5.912 -4.956 1.00 95.44 108 GLN A N 1
ATOM 834 C CA . GLN A 1 108 ? 33.470 -4.460 -4.754 1.00 95.44 108 GLN A CA 1
ATOM 835 C C . GLN A 1 108 ? 32.058 -3.851 -4.746 1.00 95.44 108 GLN A C 1
ATOM 837 O O . GLN A 1 108 ? 31.739 -2.924 -5.498 1.00 95.44 108 GLN A O 1
ATOM 842 N N . ASP A 1 109 ? 31.181 -4.376 -3.885 1.00 93.88 109 ASP A N 1
ATOM 843 C CA . ASP A 1 109 ? 29.769 -3.971 -3.818 1.00 93.88 109 ASP A CA 1
ATOM 844 C C . ASP A 1 109 ? 29.582 -2.489 -3.497 1.00 93.88 109 ASP A C 1
ATOM 846 O O . ASP A 1 109 ? 28.668 -1.830 -4.003 1.00 93.88 109 ASP A O 1
ATOM 850 N N . ARG A 1 110 ? 30.464 -1.931 -2.665 1.00 95.88 110 ARG A N 1
ATOM 851 C CA . ARG A 1 110 ? 30.428 -0.510 -2.317 1.00 95.88 110 ARG A CA 1
ATOM 852 C C . ARG A 1 110 ? 30.689 0.357 -3.547 1.00 95.88 110 ARG A C 1
ATOM 854 O O . ARG A 1 110 ? 29.971 1.330 -3.776 1.00 95.88 110 ARG A O 1
ATOM 861 N N . GLU A 1 111 ? 31.693 0.011 -4.341 1.00 96.88 111 GLU A N 1
ATOM 862 C CA . GLU A 1 111 ? 32.060 0.704 -5.572 1.00 96.88 111 GLU A CA 1
ATOM 863 C C . GLU A 1 111 ? 30.958 0.579 -6.626 1.00 96.88 111 GLU A C 1
ATOM 865 O O . GLU A 1 111 ? 30.636 1.571 -7.285 1.00 96.88 111 GLU A O 1
ATOM 870 N N . ALA A 1 112 ? 30.336 -0.599 -6.740 1.00 95.50 112 ALA A N 1
ATOM 871 C CA . ALA A 1 112 ? 29.178 -0.827 -7.598 1.00 95.50 112 ALA A CA 1
ATOM 872 C C . ALA A 1 112 ? 28.013 0.109 -7.226 1.00 95.50 112 ALA A C 1
ATOM 874 O O . ALA A 1 112 ? 27.518 0.843 -8.086 1.00 95.50 112 ALA A O 1
ATOM 875 N N . LYS A 1 113 ? 27.633 0.163 -5.940 1.00 95.62 113 LYS A N 1
ATOM 876 C CA . LYS A 1 113 ? 26.572 1.053 -5.432 1.00 95.62 113 LYS A CA 1
ATOM 877 C C . LYS A 1 113 ? 26.888 2.527 -5.686 1.00 95.62 113 LYS A C 1
ATOM 879 O O . LYS A 1 113 ? 26.069 3.241 -6.260 1.00 95.62 113 LYS A O 1
ATOM 884 N N . MET A 1 114 ? 28.104 2.973 -5.363 1.00 95.62 114 MET A N 1
ATOM 885 C CA . MET A 1 114 ? 28.544 4.349 -5.638 1.00 95.62 114 MET A CA 1
ATOM 886 C C . MET A 1 114 ? 28.508 4.685 -7.138 1.00 95.62 114 MET A C 1
ATOM 888 O O . MET A 1 114 ? 28.211 5.821 -7.524 1.00 95.62 114 MET A O 1
ATOM 892 N N . TYR A 1 115 ? 28.819 3.717 -8.005 1.00 95.25 115 TYR A N 1
ATOM 893 C CA . TYR A 1 115 ? 28.754 3.909 -9.449 1.00 95.25 115 TYR A CA 1
ATOM 894 C C . TYR A 1 115 ? 27.315 4.068 -9.944 1.00 95.25 115 TYR A C 1
ATOM 896 O O . TYR A 1 115 ? 27.044 4.995 -10.714 1.00 95.25 115 TYR A O 1
ATOM 904 N N . VAL A 1 116 ? 26.398 3.217 -9.473 1.00 95.25 116 VAL A N 1
ATOM 905 C CA . VAL A 1 116 ? 24.958 3.316 -9.760 1.00 95.25 116 VAL A CA 1
ATOM 906 C C . VAL A 1 116 ? 24.419 4.671 -9.307 1.00 95.25 116 VAL A C 1
ATOM 908 O O . VAL A 1 116 ? 23.849 5.398 -10.123 1.00 95.25 116 VAL A O 1
ATOM 911 N N . GLU A 1 117 ? 24.687 5.076 -8.063 1.00 94.94 117 GLU A N 1
ATOM 912 C CA . GLU A 1 117 ? 24.249 6.369 -7.523 1.00 94.94 117 GLU A CA 1
ATOM 913 C C . GLU A 1 117 ? 24.712 7.546 -8.383 1.00 94.94 117 GLU A C 1
ATOM 915 O O . GLU A 1 117 ? 23.944 8.470 -8.659 1.00 94.94 117 GLU A O 1
ATOM 920 N N . LYS A 1 118 ? 25.960 7.512 -8.865 1.00 93.56 118 LYS A N 1
ATOM 921 C CA . LYS A 1 118 ? 26.494 8.544 -9.761 1.00 93.56 118 LYS A CA 1
ATOM 922 C C . LYS A 1 118 ? 25.717 8.616 -11.079 1.00 93.56 118 LYS A C 1
ATOM 924 O O . LYS A 1 118 ? 25.508 9.712 -11.604 1.00 93.56 118 LYS A O 1
ATOM 929 N N . LYS A 1 119 ? 25.312 7.471 -11.635 1.00 92.88 119 LYS A N 1
ATOM 930 C CA . LYS A 1 119 ? 24.554 7.397 -12.895 1.00 92.88 119 LYS A CA 1
ATOM 931 C C . LYS A 1 119 ? 23.118 7.865 -12.709 1.00 92.88 119 LYS A C 1
ATOM 933 O O . LYS A 1 119 ? 22.659 8.700 -13.486 1.00 92.88 119 LYS A O 1
ATOM 938 N N . VAL A 1 120 ? 22.465 7.423 -11.639 1.00 92.69 120 VAL A N 1
ATOM 939 C CA . VAL A 1 120 ? 21.131 7.889 -11.244 1.00 92.69 120 VAL A CA 1
ATOM 940 C C . VAL A 1 120 ? 21.135 9.392 -10.996 1.00 92.69 120 VAL A C 1
ATOM 942 O O . VAL A 1 120 ? 20.274 10.102 -11.504 1.00 92.69 120 VAL A O 1
ATOM 945 N N . HIS A 1 121 ? 22.133 9.918 -10.288 1.00 90.81 121 HIS A N 1
ATOM 946 C CA . HIS A 1 121 ? 22.243 11.353 -10.051 1.00 90.81 121 HIS A CA 1
ATOM 947 C C . HIS A 1 121 ? 22.355 12.149 -11.361 1.00 90.81 121 HIS A C 1
ATOM 949 O O . HIS A 1 121 ? 21.649 13.140 -11.542 1.00 90.81 121 HIS A O 1
ATOM 955 N N . ALA A 1 122 ? 23.183 11.694 -12.309 1.00 88.94 122 ALA A N 1
ATOM 956 C CA . ALA A 1 122 ? 23.289 12.323 -13.626 1.00 88.94 122 ALA A CA 1
ATOM 957 C C . ALA A 1 122 ? 21.962 12.275 -14.406 1.00 88.94 122 ALA A C 1
ATOM 959 O O . ALA A 1 122 ? 21.581 13.263 -15.037 1.00 88.94 122 ALA A O 1
ATOM 960 N N . PHE A 1 123 ? 21.239 11.155 -14.328 1.00 89.25 123 PHE A N 1
ATOM 961 C CA . PHE A 1 123 ? 19.905 11.015 -14.904 1.00 89.25 123 PHE A CA 1
ATOM 962 C C . PHE A 1 123 ? 18.912 12.013 -14.292 1.00 89.25 123 PHE A C 1
ATOM 964 O O . PHE A 1 123 ? 18.270 12.760 -15.032 1.00 89.25 123 PHE A O 1
ATOM 971 N N . LEU A 1 124 ? 18.842 12.109 -12.962 1.00 87.62 124 LEU A N 1
ATOM 972 C CA . LEU A 1 124 ? 17.937 13.026 -12.264 1.00 87.62 124 LEU A CA 1
ATOM 973 C C . LEU A 1 124 ? 18.240 14.497 -12.578 1.00 87.62 124 LEU A C 1
ATOM 975 O O . LEU A 1 124 ? 17.312 15.274 -12.773 1.00 87.62 124 LEU A O 1
ATOM 979 N N . LEU A 1 125 ? 19.517 14.875 -12.706 1.00 83.81 125 LEU A N 1
ATOM 980 C CA . LEU A 1 125 ? 19.909 16.222 -13.146 1.00 83.81 125 LEU A CA 1
ATOM 981 C C . LEU A 1 125 ? 19.490 16.523 -14.591 1.00 83.81 125 LEU A C 1
ATOM 983 O O . LEU A 1 125 ? 19.242 17.677 -14.937 1.00 83.81 125 LEU A O 1
ATOM 987 N N . SER A 1 126 ? 19.422 15.498 -15.444 1.00 82.69 126 SER A N 1
ATOM 988 C CA . SER A 1 126 ? 18.957 15.639 -16.826 1.00 82.69 126 SER A CA 1
ATOM 989 C C . SER A 1 126 ? 17.429 15.681 -16.946 1.00 82.69 126 SER A C 1
ATOM 991 O O . SER A 1 126 ? 16.906 16.222 -17.924 1.00 82.69 126 SER A O 1
ATOM 993 N N . ASN A 1 127 ? 16.707 15.158 -15.948 1.00 81.75 127 ASN A N 1
ATOM 994 C CA . ASN A 1 127 ? 15.255 15.220 -15.883 1.00 81.75 127 ASN A CA 1
ATOM 995 C C . ASN A 1 127 ? 14.812 16.621 -15.433 1.00 81.75 127 ASN A C 1
ATOM 997 O O . ASN A 1 127 ? 15.014 17.038 -14.292 1.00 81.75 127 ASN A O 1
ATOM 1001 N N . ARG A 1 128 ? 14.174 17.361 -16.345 1.00 78.19 128 ARG A N 1
ATOM 1002 C CA . ARG A 1 128 ? 13.791 18.761 -16.122 1.00 78.19 128 ARG A CA 1
ATOM 1003 C C . ARG A 1 128 ? 12.834 18.950 -14.945 1.00 78.19 128 ARG A C 1
ATOM 1005 O O . ARG A 1 128 ? 12.906 19.987 -14.294 1.00 78.19 128 ARG A O 1
ATOM 1012 N N . ILE A 1 129 ? 11.941 17.994 -14.696 1.00 74.56 129 ILE A N 1
ATOM 1013 C CA . ILE A 1 129 ? 10.957 18.106 -13.615 1.00 74.56 129 ILE A CA 1
ATOM 1014 C C . ILE A 1 129 ? 11.646 17.890 -12.275 1.00 74.56 129 ILE A C 1
ATOM 1016 O O . ILE A 1 129 ? 11.515 18.721 -11.383 1.00 74.56 129 ILE A O 1
ATOM 1020 N N . VAL A 1 130 ? 12.467 16.846 -12.165 1.00 78.69 130 VAL A N 1
ATOM 1021 C CA . VAL A 1 130 ? 13.243 16.589 -10.945 1.00 78.69 130 VAL A CA 1
ATOM 1022 C C . VAL A 1 130 ? 14.225 17.727 -10.654 1.00 78.69 130 VAL A C 1
ATOM 1024 O O . VAL A 1 130 ? 14.424 18.091 -9.498 1.00 78.69 130 VAL A O 1
ATOM 1027 N N . ALA A 1 131 ? 14.797 18.352 -11.685 1.00 77.94 131 ALA A N 1
ATOM 1028 C CA . ALA A 1 131 ? 15.672 19.509 -11.516 1.00 77.94 131 ALA A CA 1
ATOM 1029 C C . ALA A 1 131 ? 14.974 20.716 -10.854 1.00 77.94 131 ALA A C 1
ATOM 1031 O O . ALA A 1 131 ? 15.656 21.523 -10.220 1.00 77.94 131 ALA A O 1
ATOM 1032 N N . GLN A 1 132 ? 13.645 20.830 -10.987 1.00 84.06 132 GLN A N 1
ATOM 1033 C CA . GLN A 1 132 ? 12.828 21.876 -10.357 1.00 84.06 132 GLN A CA 1
ATOM 1034 C C . GLN A 1 132 ? 12.436 21.550 -8.912 1.00 84.06 132 GLN A C 1
ATOM 1036 O O . GLN A 1 132 ? 12.025 22.455 -8.190 1.00 84.06 132 GLN A O 1
ATOM 1041 N N . LEU A 1 133 ? 12.552 20.288 -8.499 1.00 89.06 133 LEU A N 1
ATOM 1042 C CA . LEU A 1 133 ? 12.277 19.872 -7.131 1.00 89.06 133 LEU A CA 1
ATOM 1043 C C . LEU A 1 133 ? 13.460 20.195 -6.211 1.00 89.06 133 LEU A C 1
ATOM 1045 O O . LEU A 1 133 ? 14.613 20.341 -6.647 1.00 89.06 133 LEU A O 1
ATOM 1049 N N . GLY A 1 134 ? 13.162 20.314 -4.922 1.00 90.75 134 GLY A N 1
ATOM 1050 C CA . GLY A 1 134 ? 14.160 20.589 -3.902 1.00 90.75 134 GLY A CA 1
ATOM 1051 C C . GLY A 1 134 ? 15.088 19.407 -3.597 1.00 90.75 134 GLY A C 1
ATOM 1052 O O . GLY A 1 134 ? 15.094 18.355 -4.245 1.00 90.75 134 GLY A O 1
ATOM 1053 N N . GLU A 1 135 ? 15.963 19.626 -2.620 1.00 92.94 135 GLU A N 1
ATOM 1054 C CA . GLU A 1 135 ? 17.052 18.705 -2.290 1.00 92.94 135 GLU A CA 1
ATOM 1055 C C . GLU A 1 135 ? 16.546 17.426 -1.608 1.00 92.94 135 GLU A C 1
ATOM 1057 O O . GLU A 1 135 ? 17.126 16.352 -1.801 1.00 92.94 135 GLU A O 1
ATOM 1062 N N . LYS A 1 136 ? 15.437 17.498 -0.854 1.00 92.88 136 LYS A N 1
ATOM 1063 C CA . LYS A 1 136 ? 14.844 16.302 -0.230 1.00 92.88 136 LYS A CA 1
ATOM 1064 C C . LYS A 1 136 ? 14.365 15.327 -1.300 1.00 92.88 136 LYS A C 1
ATOM 1066 O O . LYS A 1 136 ? 14.654 14.135 -1.205 1.00 92.88 136 LYS A O 1
ATOM 1071 N N . SER A 1 137 ? 13.718 15.844 -2.342 1.00 92.94 137 SER A N 1
ATOM 1072 C CA . SER A 1 137 ? 13.285 15.054 -3.496 1.00 92.94 137 SER A CA 1
ATOM 1073 C C . SER A 1 137 ? 14.476 14.408 -4.173 1.00 92.94 137 SER A C 1
ATOM 1075 O O . SER A 1 137 ? 14.535 13.192 -4.295 1.00 92.94 137 SER A O 1
ATOM 1077 N N . LYS A 1 138 ? 15.484 15.198 -4.555 1.00 91.94 138 LYS A N 1
ATOM 1078 C CA . LYS A 1 138 ? 16.663 14.677 -5.261 1.00 91.94 138 LYS A CA 1
ATOM 1079 C C . LYS A 1 138 ? 17.322 13.531 -4.502 1.00 91.94 138 LYS A C 1
ATOM 1081 O O . LYS A 1 138 ? 17.678 12.534 -5.122 1.00 91.94 138 LYS A O 1
ATOM 1086 N N . ASN A 1 139 ? 17.439 13.640 -3.181 1.00 92.94 139 ASN A N 1
ATOM 1087 C CA . ASN A 1 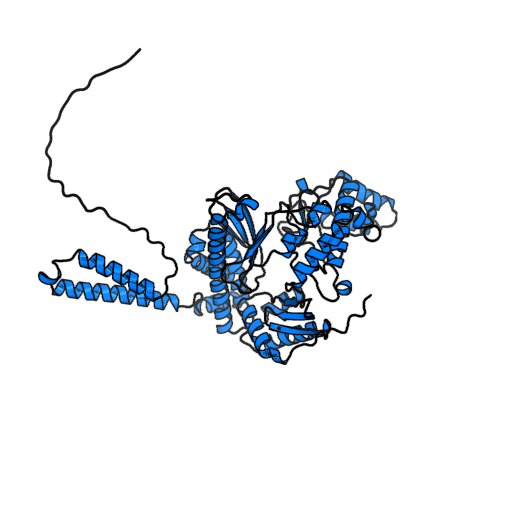139 ? 18.014 12.580 -2.360 1.00 92.94 139 ASN A CA 1
ATOM 1088 C C . ASN A 1 139 ? 17.102 11.356 -2.232 1.00 92.94 139 ASN A C 1
ATOM 1090 O O . ASN A 1 139 ? 17.588 10.243 -2.419 1.00 92.94 139 ASN A O 1
ATOM 1094 N N . SER A 1 140 ? 15.804 11.549 -1.984 1.00 93.06 140 SER A N 1
ATOM 1095 C CA . SER A 1 140 ? 14.824 10.457 -1.900 1.00 93.06 140 SER A CA 1
ATOM 1096 C C . SER A 1 140 ? 14.732 9.669 -3.211 1.00 93.06 140 SER A C 1
ATOM 1098 O O . SER A 1 140 ? 14.910 8.452 -3.217 1.00 93.06 140 SER A O 1
ATOM 1100 N N . LEU A 1 141 ? 14.555 10.364 -4.338 1.00 92.25 141 LEU A N 1
ATOM 1101 C CA . LEU A 1 141 ? 14.446 9.751 -5.663 1.00 92.25 141 LEU A CA 1
ATOM 1102 C C . LEU A 1 141 ? 15.759 9.064 -6.071 1.00 92.25 141 LEU A C 1
ATOM 1104 O O . LEU A 1 141 ? 15.734 7.980 -6.651 1.00 92.25 141 LEU A O 1
ATOM 1108 N N . LYS A 1 142 ? 16.916 9.666 -5.748 1.00 93.88 142 LYS A N 1
ATOM 1109 C CA . LYS A 1 142 ? 18.230 9.053 -5.997 1.00 93.88 142 LYS A CA 1
ATOM 1110 C C . LYS A 1 142 ? 18.381 7.755 -5.218 1.00 93.88 142 LYS A C 1
ATOM 1112 O O . LYS A 1 142 ? 18.808 6.774 -5.815 1.00 93.88 142 LYS A O 1
ATOM 1117 N N . ALA A 1 143 ? 18.050 7.749 -3.927 1.00 93.06 143 ALA A N 1
ATOM 1118 C CA . ALA A 1 143 ? 18.147 6.554 -3.094 1.00 93.06 143 ALA A CA 1
ATOM 1119 C C . ALA A 1 143 ? 17.263 5.426 -3.650 1.00 93.06 143 ALA A C 1
ATOM 1121 O O . ALA A 1 143 ? 17.781 4.355 -3.954 1.00 93.06 143 ALA A O 1
ATOM 1122 N N . HIS A 1 144 ? 15.981 5.715 -3.898 1.00 92.38 144 HIS A N 1
ATOM 1123 C CA . HIS A 1 144 ? 15.014 4.742 -4.412 1.00 92.38 144 HIS A CA 1
ATOM 1124 C C . HIS A 1 144 ? 15.448 4.128 -5.756 1.00 92.38 144 HIS A C 1
ATOM 1126 O O . HIS A 1 144 ? 15.529 2.910 -5.899 1.00 92.38 144 HIS A O 1
ATOM 1132 N N . LEU A 1 145 ? 15.795 4.961 -6.744 1.00 93.56 145 LEU A N 1
ATOM 1133 C CA . LEU A 1 145 ? 16.215 4.465 -8.059 1.00 93.56 145 LEU A CA 1
ATOM 1134 C C . LEU A 1 145 ? 17.559 3.733 -8.017 1.00 93.56 145 LEU A C 1
ATOM 1136 O O . LEU A 1 145 ? 17.763 2.792 -8.780 1.00 93.56 145 LEU A O 1
ATOM 1140 N N . SER A 1 146 ? 18.488 4.162 -7.157 1.00 94.94 146 SER A N 1
ATOM 1141 C CA . SER A 1 146 ? 19.799 3.510 -7.053 1.00 94.94 146 SER A CA 1
ATOM 1142 C C . SER A 1 146 ? 19.683 2.115 -6.456 1.00 94.94 146 SER A C 1
ATOM 1144 O O . SER A 1 146 ? 20.348 1.208 -6.945 1.00 94.94 146 SER A O 1
ATOM 1146 N N . GLU A 1 147 ? 18.818 1.935 -5.456 1.00 93.31 147 GLU A N 1
ATOM 1147 C CA . GLU A 1 147 ? 18.506 0.625 -4.880 1.00 93.31 147 GLU A CA 1
ATOM 1148 C C . GLU A 1 147 ? 17.941 -0.313 -5.957 1.00 93.31 147 GLU A C 1
ATOM 1150 O O . GLU A 1 147 ? 18.550 -1.343 -6.244 1.00 93.31 147 GLU A O 1
ATOM 1155 N N . LYS A 1 148 ? 16.887 0.105 -6.671 1.00 92.31 148 LYS A N 1
ATOM 1156 C CA . LYS A 1 148 ? 16.257 -0.693 -7.741 1.00 92.31 148 LYS A CA 1
ATOM 1157 C C . LYS A 1 148 ? 17.207 -1.052 -8.887 1.00 92.31 148 LYS A C 1
ATOM 1159 O O . LYS A 1 148 ? 17.216 -2.184 -9.363 1.00 92.31 148 LYS A O 1
ATOM 1164 N N . ILE A 1 149 ? 18.020 -0.103 -9.354 1.00 94.50 149 ILE A N 1
ATOM 1165 C CA . ILE A 1 149 ? 18.972 -0.363 -10.447 1.00 94.50 149 ILE A CA 1
ATOM 1166 C C . ILE A 1 149 ? 20.101 -1.280 -9.984 1.00 94.50 149 ILE A C 1
ATOM 1168 O O . ILE A 1 149 ? 20.553 -2.126 -10.761 1.00 94.50 149 ILE A O 1
ATOM 1172 N N . TYR A 1 150 ? 20.561 -1.132 -8.741 1.00 94.62 150 TYR A N 1
ATOM 1173 C CA . TYR A 1 150 ? 21.557 -2.035 -8.177 1.00 94.62 150 TYR A CA 1
ATOM 1174 C C . TYR A 1 150 ? 21.002 -3.459 -8.061 1.00 94.62 150 TYR A C 1
ATOM 1176 O O . TYR A 1 150 ? 21.669 -4.375 -8.534 1.00 94.62 150 TYR A O 1
ATOM 1184 N N . GLU A 1 151 ? 19.773 -3.634 -7.558 1.00 92.62 151 GLU A N 1
ATOM 1185 C CA . GLU A 1 151 ? 19.090 -4.937 -7.506 1.00 92.62 151 GLU A CA 1
ATOM 1186 C C . GLU A 1 151 ? 19.091 -5.619 -8.878 1.00 92.62 151 GLU A C 1
ATOM 1188 O O . GLU A 1 151 ? 19.598 -6.733 -9.003 1.00 92.62 151 GLU A O 1
ATOM 1193 N N . VAL A 1 152 ? 18.629 -4.924 -9.925 1.00 94.31 152 VAL A N 1
ATOM 1194 C CA . VAL A 1 152 ? 18.623 -5.448 -11.304 1.00 94.31 152 VAL A CA 1
ATOM 1195 C C . VAL A 1 152 ? 20.028 -5.803 -11.785 1.00 94.31 152 VAL A C 1
ATOM 1197 O O . VAL A 1 152 ? 20.238 -6.856 -12.387 1.00 94.31 152 VAL A O 1
ATOM 1200 N N . SER A 1 153 ? 21.006 -4.940 -11.509 1.00 93.12 153 SER A N 1
ATOM 1201 C CA . SER A 1 153 ? 22.397 -5.150 -11.930 1.00 93.12 153 SER A CA 1
ATOM 1202 C C . SER A 1 153 ? 23.051 -6.348 -11.234 1.00 93.12 153 SER A C 1
ATOM 1204 O O . SER A 1 153 ? 23.971 -6.940 -11.795 1.00 93.12 153 SER A O 1
ATOM 1206 N N . SER A 1 154 ? 22.578 -6.695 -10.033 1.00 91.69 154 SER A N 1
ATOM 1207 C CA . SER A 1 154 ? 23.032 -7.837 -9.232 1.00 91.69 154 SER A CA 1
ATOM 1208 C C . SER A 1 154 ? 22.270 -9.141 -9.486 1.00 91.69 154 SER A C 1
ATOM 1210 O O . SER A 1 154 ? 22.594 -10.151 -8.870 1.00 91.69 154 SER A O 1
ATOM 1212 N N . MET A 1 155 ? 21.270 -9.151 -10.376 1.00 91.38 155 MET A N 1
ATOM 1213 C CA . MET A 1 155 ? 20.499 -10.364 -10.672 1.00 91.38 155 MET A CA 1
ATOM 1214 C C . MET A 1 155 ? 21.382 -11.448 -11.303 1.00 91.38 155 MET A C 1
ATOM 1216 O O . MET A 1 155 ? 21.855 -11.306 -12.433 1.00 91.38 155 MET A O 1
ATOM 1220 N N . GLU A 1 156 ? 21.574 -12.551 -10.580 1.00 87.19 156 GLU A N 1
ATOM 1221 C CA . GLU A 1 156 ? 22.307 -13.720 -11.064 1.00 87.19 156 GLU A CA 1
ATOM 1222 C C . GLU A 1 156 ? 21.517 -14.467 -12.149 1.00 87.19 156 GLU A C 1
ATOM 1224 O O . GLU A 1 156 ? 20.311 -14.675 -12.035 1.00 87.19 156 GLU A O 1
ATOM 1229 N N . GLY A 1 157 ? 22.199 -14.890 -13.217 1.00 86.94 157 GLY A N 1
ATOM 1230 C CA . GLY A 1 157 ? 21.604 -15.686 -14.300 1.00 86.94 157 GLY A CA 1
ATOM 1231 C C . GLY A 1 157 ? 20.728 -14.913 -15.296 1.00 86.94 157 GLY A C 1
ATOM 1232 O O . GLY A 1 157 ? 20.357 -15.478 -16.328 1.00 86.94 157 GLY A O 1
ATOM 1233 N N . ALA A 1 158 ? 20.444 -13.633 -15.041 1.00 90.75 158 ALA A N 1
ATOM 1234 C CA . ALA A 1 158 ? 19.700 -12.776 -15.959 1.00 90.75 158 ALA A CA 1
ATOM 1235 C C . ALA A 1 158 ? 20.517 -12.433 -17.218 1.00 90.75 158 ALA A C 1
ATOM 1237 O O . ALA A 1 158 ? 21.740 -12.270 -17.177 1.00 90.75 158 ALA A O 1
ATOM 1238 N N . LEU A 1 159 ? 19.839 -12.290 -18.358 1.00 91.94 159 LEU A N 1
ATOM 1239 C CA . LEU A 1 159 ? 20.464 -11.834 -19.599 1.00 91.94 159 LEU A CA 1
ATOM 1240 C C . LEU A 1 159 ? 20.817 -10.344 -19.498 1.00 91.94 159 LEU A C 1
ATOM 1242 O O . LEU A 1 159 ? 19.961 -9.529 -19.160 1.00 91.94 159 LEU A O 1
ATOM 1246 N N . GLU A 1 160 ? 22.022 -9.958 -19.934 1.00 91.56 160 GLU A N 1
ATOM 1247 C CA . GLU A 1 160 ? 22.458 -8.546 -19.964 1.00 91.56 160 GLU A CA 1
ATOM 1248 C C . GLU A 1 160 ? 21.443 -7.653 -20.703 1.00 91.56 160 GLU A C 1
ATOM 1250 O O . GLU A 1 160 ? 21.058 -6.584 -20.234 1.00 91.56 160 GLU A O 1
ATOM 1255 N N . SER A 1 161 ? 20.934 -8.128 -21.846 1.00 90.31 161 SER A N 1
ATOM 1256 C CA . SER A 1 161 ? 19.915 -7.407 -22.620 1.00 90.31 161 SER A CA 1
ATOM 1257 C C . SER A 1 161 ? 18.579 -7.240 -21.882 1.00 90.31 161 SER A C 1
ATOM 1259 O O . SER A 1 161 ? 17.878 -6.258 -22.123 1.00 90.31 161 SER A O 1
ATOM 1261 N N . SER A 1 162 ? 18.234 -8.167 -20.984 1.00 93.25 162 SER A N 1
ATOM 1262 C CA . SER A 1 162 ? 17.036 -8.088 -20.144 1.00 93.25 162 SER A CA 1
ATOM 1263 C C . SER A 1 162 ? 17.238 -7.078 -19.015 1.00 93.25 162 SER A C 1
ATOM 1265 O O . SER A 1 162 ? 16.414 -6.183 -18.839 1.00 93.25 162 SER A O 1
ATOM 1267 N N . GLN A 1 163 ? 18.393 -7.121 -18.343 1.00 94.12 163 GLN A N 1
ATOM 1268 C CA . GLN A 1 163 ? 18.765 -6.157 -17.302 1.00 94.12 163 GLN A CA 1
ATOM 1269 C C . GLN A 1 163 ? 18.785 -4.715 -17.826 1.00 94.12 163 GLN A C 1
ATOM 1271 O O . GLN A 1 163 ? 18.267 -3.813 -17.169 1.00 94.12 163 GLN A O 1
ATOM 1276 N N . ILE A 1 164 ? 19.318 -4.481 -19.032 1.00 92.31 164 ILE A N 1
ATOM 1277 C CA . ILE A 1 164 ? 19.277 -3.155 -19.672 1.00 92.31 164 ILE A CA 1
ATOM 1278 C C . ILE A 1 164 ? 17.826 -2.697 -19.860 1.00 92.31 164 ILE A C 1
ATOM 1280 O O . ILE A 1 164 ? 17.483 -1.591 -19.445 1.00 92.31 164 ILE A O 1
ATOM 1284 N N . LYS A 1 165 ? 16.960 -3.551 -20.422 1.00 92.69 165 LYS A N 1
ATOM 1285 C CA . LYS A 1 165 ? 15.537 -3.230 -20.626 1.00 92.69 165 LYS A CA 1
ATOM 1286 C C . LYS A 1 165 ? 14.806 -2.948 -19.316 1.00 92.69 165 LYS A C 1
ATOM 1288 O O . LYS A 1 165 ? 13.987 -2.032 -19.274 1.00 92.69 165 LYS A O 1
ATOM 1293 N N . MET A 1 166 ? 15.101 -3.695 -18.253 1.00 95.00 166 MET A N 1
ATOM 1294 C CA . MET A 1 166 ? 14.538 -3.441 -16.925 1.00 95.00 166 MET A CA 1
ATOM 1295 C C . MET A 1 166 ? 14.937 -2.059 -16.408 1.00 95.00 166 MET A C 1
ATOM 1297 O O . MET A 1 166 ? 14.079 -1.269 -16.024 1.00 95.00 166 MET A O 1
ATOM 1301 N N . ILE A 1 167 ? 16.233 -1.729 -16.450 1.00 94.50 167 ILE A N 1
ATOM 1302 C CA . ILE A 1 167 ? 16.737 -0.424 -16.000 1.00 94.50 167 ILE A CA 1
ATOM 1303 C C . ILE A 1 167 ? 16.094 0.712 -16.806 1.00 94.50 167 ILE A C 1
ATOM 1305 O O . ILE A 1 167 ? 15.681 1.722 -16.237 1.00 94.50 167 ILE A O 1
ATOM 1309 N N . GLU A 1 168 ? 15.971 0.556 -18.124 1.00 91.56 168 GLU A N 1
ATOM 1310 C CA . GLU A 1 168 ? 15.296 1.535 -18.979 1.00 91.56 168 GLU A CA 1
ATOM 1311 C C . GLU A 1 168 ? 13.816 1.698 -18.630 1.00 91.56 168 GLU A C 1
ATOM 1313 O O . GLU A 1 168 ? 13.334 2.831 -18.557 1.00 91.56 168 GLU A O 1
ATOM 1318 N N . SER A 1 169 ? 13.118 0.591 -18.366 1.00 92.75 169 SER A N 1
ATOM 1319 C CA . SER A 1 169 ? 11.704 0.592 -17.982 1.00 92.75 169 SER A CA 1
ATOM 1320 C C . SER A 1 169 ? 11.502 1.312 -16.650 1.00 92.75 169 SER A C 1
ATOM 1322 O O . SER A 1 169 ? 10.687 2.230 -16.577 1.00 92.75 169 SER A O 1
ATOM 1324 N N . ILE A 1 170 ? 12.323 1.008 -15.637 1.00 93.31 170 ILE A N 1
ATOM 1325 C CA . ILE A 1 170 ? 12.322 1.692 -14.333 1.00 93.31 170 ILE A CA 1
ATOM 1326 C C . ILE A 1 170 ? 12.507 3.204 -14.514 1.00 93.31 170 ILE A C 1
ATOM 1328 O O . ILE A 1 170 ? 11.696 3.997 -14.036 1.00 93.31 170 ILE A O 1
ATOM 1332 N N . LEU A 1 171 ? 13.551 3.630 -15.235 1.00 91.69 171 LEU A N 1
ATOM 1333 C CA . LEU A 1 171 ? 13.862 5.053 -15.427 1.00 91.69 171 LEU A CA 1
ATOM 1334 C C . LEU A 1 171 ? 12.764 5.795 -16.210 1.00 91.69 171 LEU A C 1
ATOM 1336 O O . LEU A 1 171 ? 12.421 6.941 -15.883 1.00 91.69 171 LEU A O 1
ATOM 1340 N N . SER A 1 172 ? 12.219 5.155 -17.247 1.00 90.00 172 SER A N 1
ATOM 1341 C CA . SER A 1 172 ? 11.153 5.705 -18.087 1.00 90.00 172 SER A CA 1
ATOM 1342 C C . SER A 1 172 ? 9.848 5.860 -17.307 1.00 90.00 172 SER A C 1
ATOM 1344 O O . SER A 1 172 ? 9.293 6.961 -17.245 1.00 90.00 172 SER A O 1
ATOM 1346 N N . ASN A 1 173 ? 9.397 4.793 -16.648 1.00 91.44 173 ASN A N 1
ATOM 1347 C CA . ASN A 1 173 ? 8.169 4.786 -15.861 1.00 91.44 173 ASN A CA 1
ATOM 1348 C C . ASN A 1 173 ? 8.228 5.792 -14.722 1.00 91.44 173 ASN A C 1
ATOM 1350 O O . ASN A 1 173 ? 7.301 6.577 -14.539 1.00 91.44 173 ASN A O 1
ATOM 1354 N N . PHE A 1 174 ? 9.359 5.856 -14.024 1.00 90.19 174 PHE A N 1
ATOM 1355 C CA . PHE A 1 174 ? 9.538 6.819 -12.949 1.00 90.19 174 PHE A CA 1
ATOM 1356 C C . PHE A 1 174 ? 9.481 8.265 -13.456 1.00 90.19 174 PHE A C 1
ATOM 1358 O O . PHE A 1 174 ? 8.833 9.118 -12.853 1.00 90.19 174 PHE A O 1
ATOM 1365 N N . SER A 1 175 ? 10.102 8.559 -14.604 1.00 89.25 175 SER A N 1
ATOM 1366 C CA . SER A 1 175 ? 9.996 9.891 -15.222 1.00 89.25 175 SER A CA 1
ATOM 1367 C C . SER A 1 175 ? 8.561 10.235 -15.610 1.00 89.25 175 SER A C 1
ATOM 1369 O O . SER A 1 175 ? 8.137 11.382 -15.436 1.00 89.25 175 SER A O 1
ATOM 1371 N N . SER A 1 176 ? 7.823 9.252 -16.131 1.00 90.19 176 SER A N 1
ATOM 1372 C CA . SER A 1 176 ? 6.409 9.388 -16.475 1.00 90.19 176 SER A CA 1
ATOM 1373 C C . SER A 1 176 ? 5.569 9.683 -15.231 1.00 90.19 176 SER A C 1
ATOM 1375 O O . SER A 1 176 ? 4.850 10.679 -15.205 1.00 90.19 176 SER A O 1
ATOM 1377 N N . LEU A 1 177 ? 5.753 8.908 -14.160 1.00 91.94 177 LEU A N 1
ATOM 1378 C CA . LEU A 1 177 ? 5.045 9.056 -12.890 1.00 91.94 177 LEU A CA 1
ATOM 1379 C C . LEU A 1 177 ? 5.253 10.440 -12.267 1.00 91.94 177 LEU A C 1
ATOM 1381 O O . LEU A 1 177 ? 4.286 11.116 -11.931 1.00 91.94 177 LEU A O 1
ATOM 1385 N N . ILE A 1 178 ? 6.499 10.913 -12.173 1.00 91.94 178 ILE A N 1
ATOM 1386 C CA . ILE A 1 178 ? 6.793 12.256 -11.643 1.00 91.94 178 ILE A CA 1
ATOM 1387 C C . ILE A 1 178 ? 6.137 13.349 -12.503 1.00 91.94 178 ILE A C 1
ATOM 1389 O O . ILE A 1 178 ? 5.608 14.330 -11.976 1.00 91.94 178 ILE A O 1
ATOM 1393 N N . SER A 1 179 ? 6.134 13.177 -13.828 1.00 90.38 179 SER A N 1
ATOM 1394 C CA . SER A 1 179 ? 5.464 14.107 -14.746 1.00 90.38 179 SER A CA 1
ATOM 1395 C C . SER A 1 179 ? 3.949 14.113 -14.546 1.00 90.38 179 SER A C 1
ATOM 1397 O O . SER A 1 179 ? 3.336 15.182 -14.526 1.00 90.38 179 SER A O 1
ATOM 1399 N N . GLN A 1 180 ? 3.358 12.932 -14.372 1.00 92.00 180 GLN A N 1
ATOM 1400 C CA . GLN A 1 180 ? 1.932 12.748 -14.135 1.00 92.00 180 GLN A CA 1
ATOM 1401 C C . GLN A 1 180 ? 1.507 13.383 -12.812 1.00 92.00 180 GLN A C 1
ATOM 1403 O O . GLN A 1 180 ? 0.550 14.150 -12.801 1.00 92.00 180 GLN A O 1
ATOM 1408 N N . ILE A 1 181 ? 2.250 13.150 -11.727 1.00 94.25 181 ILE A N 1
ATOM 1409 C CA . ILE A 1 181 ? 1.961 13.747 -10.417 1.00 94.25 181 ILE A CA 1
ATOM 1410 C C . ILE A 1 181 ? 1.975 15.269 -10.510 1.00 94.25 181 ILE A C 1
ATOM 1412 O O . ILE A 1 181 ? 1.039 15.917 -10.054 1.00 94.25 181 ILE A O 1
ATOM 1416 N N . LYS A 1 182 ? 2.991 15.855 -11.158 1.00 92.81 182 LYS A N 1
ATOM 1417 C CA . LYS A 1 182 ? 3.048 17.309 -11.345 1.00 92.81 182 LYS A CA 1
ATOM 1418 C C . LYS A 1 182 ? 1.835 17.827 -12.125 1.00 92.81 182 LYS A C 1
ATOM 1420 O O . LYS A 1 182 ? 1.234 18.810 -11.708 1.00 92.81 182 LYS A O 1
ATOM 1425 N N . LYS A 1 183 ? 1.459 17.158 -13.224 1.00 91.81 183 LYS A N 1
ATOM 1426 C CA . LYS A 1 183 ? 0.273 17.516 -14.024 1.00 91.81 183 LYS A CA 1
ATOM 1427 C C . LYS A 1 183 ? -0.998 17.472 -13.166 1.00 91.81 183 LYS A C 1
ATOM 1429 O O . LYS A 1 183 ? -1.757 18.435 -13.202 1.00 91.81 183 LYS A O 1
ATOM 1434 N N . ARG A 1 184 ? -1.206 16.393 -12.403 1.00 93.62 184 ARG A N 1
ATOM 1435 C CA . ARG A 1 184 ? -2.376 16.192 -11.529 1.00 93.62 184 ARG A CA 1
ATOM 1436 C C . ARG A 1 184 ? -2.447 17.259 -10.440 1.00 93.62 184 ARG A C 1
ATOM 1438 O O . ARG A 1 184 ? -3.438 17.971 -10.369 1.00 93.62 184 ARG A O 1
ATOM 1445 N N . VAL A 1 185 ? -1.355 17.493 -9.710 1.00 94.44 185 VAL A N 1
ATOM 1446 C CA . VAL A 1 185 ? -1.277 18.549 -8.683 1.00 94.44 185 VAL A CA 1
ATOM 1447 C C . VAL A 1 185 ? -1.573 19.932 -9.269 1.00 94.44 185 VAL A C 1
ATOM 1449 O O . VAL A 1 185 ? -2.351 20.687 -8.689 1.00 94.44 185 VAL A O 1
ATOM 1452 N N . ASP A 1 186 ? -1.006 20.263 -10.434 1.00 91.50 186 ASP A N 1
ATOM 1453 C CA . ASP A 1 186 ? -1.253 21.548 -11.098 1.00 91.50 186 ASP A CA 1
ATOM 1454 C C . ASP A 1 186 ? -2.725 21.698 -11.537 1.00 91.50 186 ASP A C 1
ATOM 1456 O O . ASP A 1 186 ? -3.241 22.816 -11.590 1.00 91.50 186 ASP A O 1
ATOM 1460 N N . ILE A 1 187 ? -3.402 20.612 -11.923 1.00 92.06 187 ILE A N 1
ATOM 1461 C CA . ILE A 1 187 ? -4.831 20.613 -12.283 1.00 92.06 187 ILE A CA 1
ATOM 1462 C C . ILE A 1 187 ? -5.694 20.736 -11.026 1.00 92.06 187 ILE A C 1
ATOM 1464 O O . ILE A 1 187 ? -6.512 21.649 -10.944 1.00 92.06 187 ILE A O 1
ATOM 1468 N N . ASP A 1 188 ? -5.474 19.877 -10.036 1.00 94.12 188 ASP A N 1
ATOM 1469 C CA . ASP A 1 188 ? -6.300 19.792 -8.830 1.00 94.12 188 ASP A CA 1
ATOM 1470 C C . ASP A 1 188 ? -6.165 21.031 -7.941 1.00 94.12 188 ASP A C 1
ATOM 1472 O O . ASP A 1 188 ? -7.139 21.445 -7.317 1.00 94.12 188 ASP A O 1
ATOM 1476 N N . SER A 1 189 ? -4.992 21.672 -7.931 1.00 91.88 189 SER A N 1
ATOM 1477 C CA . SER A 1 189 ? -4.798 22.973 -7.281 1.00 91.88 189 SER A CA 1
ATOM 1478 C C . SER A 1 189 ? -5.579 24.088 -7.986 1.00 91.88 189 SER A C 1
ATOM 1480 O O . SER A 1 189 ? -6.208 24.906 -7.323 1.00 91.88 189 SER A O 1
ATOM 1482 N N . ARG A 1 190 ? -5.609 24.107 -9.329 1.00 90.38 190 ARG A N 1
ATOM 1483 C CA . ARG A 1 190 ? -6.401 25.086 -10.107 1.00 90.38 190 ARG A CA 1
ATOM 1484 C C . ARG A 1 190 ? -7.908 24.871 -9.993 1.00 90.38 190 ARG A C 1
ATOM 1486 O O . ARG A 1 190 ? -8.660 25.811 -10.213 1.00 90.38 190 ARG A O 1
ATOM 1493 N N . GLN A 1 191 ? -8.326 23.645 -9.705 1.00 91.19 191 GLN A N 1
ATOM 1494 C CA . GLN A 1 191 ? -9.718 23.275 -9.450 1.00 91.19 191 GLN A CA 1
ATOM 1495 C C . GLN A 1 191 ? -10.086 23.368 -7.960 1.00 91.19 191 GLN A C 1
ATOM 1497 O O . GLN A 1 191 ? -11.160 22.908 -7.588 1.00 91.19 191 GLN A O 1
ATOM 1502 N N . GLU A 1 192 ? -9.199 23.904 -7.111 1.00 92.75 192 GLU A N 1
ATOM 1503 C CA . GLU A 1 192 ? -9.413 24.093 -5.665 1.00 92.75 192 GLU A CA 1
ATOM 1504 C C . GLU A 1 192 ? -9.711 22.791 -4.887 1.00 92.75 192 GLU A C 1
ATOM 1506 O O . GLU A 1 192 ? -10.058 22.820 -3.708 1.00 92.75 192 GLU A O 1
ATOM 1511 N N . LYS A 1 193 ? -9.496 21.609 -5.487 1.00 93.31 193 LYS A N 1
ATOM 1512 C CA . LYS A 1 193 ? -9.743 20.317 -4.820 1.00 93.31 193 LYS A CA 1
ATOM 1513 C C . LYS A 1 193 ? -8.866 20.145 -3.583 1.00 93.31 193 LYS A C 1
ATOM 1515 O O . LYS A 1 193 ? -9.309 19.612 -2.568 1.00 93.31 193 LYS A O 1
ATOM 1520 N N . LEU A 1 194 ? -7.617 20.612 -3.658 1.00 96.31 194 LEU A N 1
ATOM 1521 C CA . LEU A 1 194 ? -6.642 20.460 -2.575 1.00 96.31 194 LEU A CA 1
ATOM 1522 C C . LEU A 1 194 ? -6.920 21.376 -1.368 1.00 96.31 194 LEU A C 1
ATOM 1524 O O . LEU A 1 194 ? -6.327 21.164 -0.308 1.00 96.31 194 LEU A O 1
ATOM 1528 N N . GLU A 1 195 ? -7.852 22.331 -1.469 1.00 95.25 195 GLU A N 1
ATOM 1529 C CA . GLU A 1 195 ? -8.226 23.198 -0.343 1.00 95.25 195 GLU A CA 1
ATOM 1530 C C . GLU A 1 195 ? -8.847 22.408 0.805 1.00 95.25 195 GLU A C 1
ATOM 1532 O O . GLU A 1 195 ? -8.635 22.740 1.975 1.00 95.25 195 GLU A O 1
ATOM 1537 N N . TYR A 1 196 ? -9.548 21.307 0.501 1.00 95.38 196 TYR A N 1
ATOM 1538 C CA . TYR A 1 196 ? -10.045 20.409 1.540 1.00 95.38 196 TYR A CA 1
ATOM 1539 C C . TYR A 1 196 ? -8.899 19.926 2.435 1.00 95.38 196 TYR A C 1
ATOM 1541 O O . TYR A 1 196 ? -9.020 19.965 3.661 1.00 95.38 196 TYR A O 1
ATOM 1549 N N . LEU A 1 197 ? -7.754 19.595 1.834 1.00 95.50 197 LEU A N 1
ATOM 1550 C CA . LEU A 1 197 ? -6.514 19.179 2.497 1.00 95.50 197 LEU A CA 1
ATOM 1551 C C . LEU A 1 197 ? -5.699 20.349 3.065 1.00 95.50 197 LEU A C 1
ATOM 1553 O O . LEU A 1 197 ? -4.631 20.142 3.629 1.00 95.50 197 LEU A O 1
ATOM 1557 N N . GLY A 1 198 ? -6.222 21.571 2.985 1.00 93.44 198 GLY A N 1
ATOM 1558 C CA . GLY A 1 198 ? -5.599 22.777 3.513 1.00 93.44 198 GLY A CA 1
ATOM 1559 C C . GLY A 1 198 ? -4.664 23.484 2.537 1.00 93.44 198 GLY A C 1
ATOM 1560 O O . GLY A 1 198 ? -4.178 24.553 2.899 1.00 93.44 198 GLY A O 1
ATOM 1561 N N . ILE A 1 199 ? -4.443 22.947 1.330 1.00 95.00 199 ILE A N 1
ATOM 1562 C CA . ILE A 1 199 ? -3.576 23.558 0.316 1.00 95.00 199 ILE A CA 1
ATOM 1563 C C . ILE A 1 199 ? -4.351 24.651 -0.421 1.00 95.00 199 ILE A C 1
ATOM 1565 O O . ILE A 1 199 ? -5.208 24.361 -1.253 1.00 95.00 199 ILE A O 1
ATOM 1569 N N . ALA A 1 200 ? -4.037 25.909 -0.120 1.00 88.56 200 ALA A N 1
ATOM 1570 C CA . ALA A 1 200 ? -4.682 27.060 -0.745 1.00 88.56 200 ALA A CA 1
ATOM 1571 C C . ALA A 1 200 ? -4.355 27.191 -2.246 1.00 88.56 200 ALA A C 1
ATOM 1573 O O . ALA A 1 200 ? -3.295 26.763 -2.721 1.00 88.56 200 ALA A O 1
ATOM 1574 N N . GLY A 1 201 ? -5.246 27.851 -2.992 1.00 82.88 201 GLY A N 1
ATOM 1575 C CA . GLY A 1 201 ? -5.000 28.223 -4.384 1.00 82.88 201 GLY A CA 1
ATOM 1576 C C . GLY A 1 201 ? -3.705 29.031 -4.558 1.00 82.88 201 GLY A C 1
ATOM 1577 O O . GLY A 1 201 ? -3.479 30.036 -3.886 1.00 82.88 201 GLY A O 1
ATOM 1578 N N . GLY A 1 202 ? -2.845 28.594 -5.484 1.00 82.12 202 GLY A N 1
ATOM 1579 C CA . GLY A 1 202 ? -1.564 29.245 -5.798 1.00 82.12 202 GLY A CA 1
ATOM 1580 C C . GLY A 1 202 ? -0.337 28.650 -5.100 1.00 82.12 202 GLY A C 1
ATOM 1581 O O . GLY A 1 202 ? 0.789 29.025 -5.436 1.00 82.12 202 GLY A O 1
ATOM 1582 N N . GLU A 1 203 ? -0.522 27.696 -4.187 1.00 91.12 203 GLU A N 1
ATOM 1583 C CA . GLU A 1 203 ? 0.586 26.938 -3.613 1.00 91.12 203 GLU A CA 1
ATOM 1584 C C . GLU A 1 203 ? 1.268 26.055 -4.663 1.00 91.12 203 GLU A C 1
ATOM 1586 O O . GLU A 1 203 ? 0.633 25.404 -5.491 1.00 91.12 203 GLU A O 1
ATOM 1591 N N . THR A 1 204 ? 2.598 26.019 -4.628 1.00 92.06 204 THR A N 1
ATOM 1592 C CA . THR A 1 204 ? 3.412 25.293 -5.609 1.00 92.06 204 THR A CA 1
ATOM 1593 C C . THR A 1 204 ? 4.084 24.086 -4.976 1.00 92.06 204 THR A C 1
ATOM 1595 O O . THR A 1 204 ? 4.646 24.171 -3.883 1.00 92.06 204 THR A O 1
ATOM 1598 N N . LEU A 1 205 ? 4.073 22.958 -5.687 1.00 95.38 205 LEU A N 1
ATOM 1599 C CA . LEU A 1 205 ? 4.791 21.753 -5.281 1.00 95.38 205 LEU A CA 1
ATOM 1600 C C . LEU A 1 205 ? 6.306 22.009 -5.260 1.00 95.38 205 LEU A C 1
ATOM 1602 O O . LEU A 1 205 ? 6.896 22.337 -6.294 1.00 95.38 205 LEU A O 1
ATOM 1606 N N . ARG A 1 206 ? 6.939 21.831 -4.095 1.00 95.69 206 ARG A N 1
ATOM 1607 C CA . ARG A 1 206 ? 8.387 22.012 -3.897 1.00 95.69 206 ARG A CA 1
ATOM 1608 C C . ARG A 1 206 ? 9.148 20.706 -3.773 1.00 95.69 206 ARG A C 1
ATOM 1610 O O . ARG A 1 206 ? 10.248 20.596 -4.315 1.00 95.69 206 ARG A O 1
ATOM 1617 N N . GLU A 1 207 ? 8.593 19.745 -3.041 1.00 96.56 207 GLU A N 1
ATOM 1618 C CA . GLU A 1 207 ? 9.240 18.455 -2.816 1.00 96.56 207 GLU A CA 1
ATOM 1619 C C . GLU A 1 207 ? 8.290 17.282 -3.066 1.00 96.56 207 GLU A C 1
ATOM 1621 O O . GLU A 1 207 ? 7.089 17.371 -2.823 1.00 96.56 207 GLU A O 1
ATOM 1626 N N . MET A 1 208 ? 8.868 16.167 -3.506 1.00 95.56 208 MET A N 1
ATOM 1627 C CA . MET A 1 208 ? 8.255 14.857 -3.658 1.00 95.56 208 MET A CA 1
ATOM 1628 C C . MET A 1 208 ? 9.179 13.814 -3.032 1.00 95.56 208 MET A C 1
ATOM 1630 O O . MET A 1 208 ? 10.296 13.597 -3.507 1.00 95.56 208 MET A O 1
ATOM 1634 N N . VAL A 1 209 ? 8.719 13.161 -1.972 1.00 94.75 209 VAL A N 1
ATOM 1635 C CA . VAL A 1 209 ? 9.476 12.133 -1.251 1.00 94.75 209 VAL A CA 1
ATOM 1636 C C . VAL A 1 209 ? 8.782 10.792 -1.447 1.00 94.75 209 VAL A C 1
ATOM 1638 O O . VAL A 1 209 ? 7.623 10.642 -1.075 1.00 94.75 209 VAL A O 1
ATOM 1641 N N . ALA A 1 210 ? 9.484 9.829 -2.040 1.00 92.50 210 ALA A N 1
ATOM 1642 C CA . ALA A 1 210 ? 9.009 8.457 -2.201 1.00 92.50 210 ALA A CA 1
ATOM 1643 C C . ALA A 1 210 ? 8.771 7.808 -0.826 1.00 92.50 210 ALA A C 1
ATOM 1645 O O . ALA A 1 210 ? 9.648 7.898 0.037 1.00 92.50 210 ALA A O 1
ATOM 1646 N N . LEU A 1 211 ? 7.614 7.166 -0.623 1.00 87.69 211 LEU A N 1
ATOM 1647 C CA . LEU A 1 211 ? 7.251 6.536 0.658 1.00 87.69 211 LEU A CA 1
ATOM 1648 C C . LEU A 1 211 ? 7.291 5.002 0.655 1.00 87.69 211 LEU A C 1
ATOM 1650 O O . LEU A 1 211 ? 7.261 4.404 1.724 1.00 87.69 211 LEU A O 1
ATOM 1654 N N . GLY A 1 212 ? 7.399 4.372 -0.516 1.00 81.88 212 GLY A N 1
ATOM 1655 C CA . GLY A 1 212 ? 7.458 2.917 -0.663 1.00 81.88 212 GLY A CA 1
ATOM 1656 C C . GLY A 1 212 ? 8.795 2.419 -1.213 1.00 81.88 212 GLY A C 1
ATOM 1657 O O . GLY A 1 212 ? 9.514 3.140 -1.913 1.00 81.88 212 GLY A O 1
ATOM 1658 N N . LYS A 1 213 ? 9.113 1.157 -0.911 1.00 79.56 213 LYS A N 1
ATOM 1659 C CA . LYS A 1 213 ? 10.181 0.393 -1.585 1.00 79.56 213 LYS A CA 1
ATOM 1660 C C . LYS A 1 213 ? 9.645 -0.436 -2.748 1.00 79.56 213 LYS A C 1
ATOM 1662 O O . LYS A 1 213 ? 10.344 -0.673 -3.733 1.00 79.56 213 LYS A O 1
ATOM 1667 N N . GLU A 1 214 ? 8.404 -0.881 -2.622 1.00 85.75 214 GLU A N 1
ATOM 1668 C CA . GLU A 1 214 ? 7.711 -1.679 -3.621 1.00 85.75 214 GLU A CA 1
ATOM 1669 C C . GLU A 1 214 ? 7.025 -0.768 -4.631 1.00 85.75 214 GLU A C 1
ATOM 1671 O O . GLU A 1 214 ? 6.544 0.315 -4.295 1.00 85.75 214 GLU A O 1
ATOM 1676 N N . THR A 1 215 ? 7.054 -1.198 -5.887 1.00 90.00 215 THR A N 1
ATOM 1677 C CA . THR A 1 215 ? 6.414 -0.515 -7.003 1.00 90.00 215 THR A CA 1
ATOM 1678 C C . THR A 1 215 ? 5.341 -1.427 -7.576 1.00 90.00 215 THR A C 1
ATOM 1680 O O . THR A 1 215 ? 5.446 -2.652 -7.492 1.00 90.00 215 THR A O 1
ATOM 1683 N N . HIS A 1 216 ? 4.301 -0.833 -8.143 1.00 89.50 216 HIS A N 1
ATOM 1684 C CA . HIS A 1 216 ? 3.188 -1.547 -8.761 1.00 89.50 216 HIS A CA 1
ATOM 1685 C C . HIS A 1 216 ? 2.842 -0.897 -10.098 1.00 89.50 216 HIS A C 1
ATOM 1687 O O . HIS A 1 216 ? 3.172 0.266 -10.314 1.00 89.50 216 HIS A O 1
ATOM 1693 N N . CYS A 1 217 ? 2.122 -1.603 -10.970 1.00 87.69 217 CYS A N 1
ATOM 1694 C CA . CYS A 1 217 ? 1.420 -1.014 -12.116 1.00 87.69 217 CYS A CA 1
ATOM 1695 C C . CYS A 1 217 ? 2.251 0.028 -12.900 1.00 87.69 217 CYS A C 1
ATOM 1697 O O . CYS A 1 217 ? 1.847 1.187 -13.038 1.00 87.69 217 CYS A O 1
ATOM 1699 N N . LYS A 1 218 ? 3.416 -0.387 -13.410 1.00 89.94 218 LYS A N 1
ATOM 1700 C CA . LYS A 1 218 ? 4.403 0.434 -14.132 1.00 89.94 218 LYS A CA 1
ATOM 1701 C C . LYS A 1 218 ? 5.121 1.428 -13.216 1.00 89.94 218 LYS A C 1
ATOM 1703 O O . LYS A 1 218 ? 5.189 2.621 -13.513 1.00 89.94 218 LYS A O 1
ATOM 1708 N N . GLY A 1 219 ? 5.699 0.954 -12.114 1.00 89.69 219 GLY A N 1
ATOM 1709 C CA . GLY A 1 219 ? 6.572 1.773 -11.268 1.00 89.69 219 GLY A CA 1
ATOM 1710 C C . GLY A 1 219 ? 5.856 2.752 -10.326 1.00 89.69 219 GLY A C 1
ATOM 1711 O O . GLY A 1 219 ? 6.512 3.617 -9.743 1.00 89.69 219 GLY A O 1
ATOM 1712 N N . LYS A 1 220 ? 4.527 2.670 -10.189 1.00 92.75 220 LYS A N 1
ATOM 1713 C CA . LYS A 1 220 ? 3.718 3.520 -9.304 1.00 92.75 220 LYS A CA 1
ATOM 1714 C C . LYS A 1 220 ? 4.054 3.251 -7.835 1.00 92.75 220 LYS A C 1
ATOM 1716 O O . LYS A 1 220 ? 4.076 2.100 -7.406 1.00 92.75 220 LYS A O 1
ATOM 1721 N N . ILE A 1 221 ? 4.260 4.331 -7.074 1.00 93.62 221 ILE A N 1
ATOM 1722 C CA . ILE A 1 221 ? 4.466 4.326 -5.616 1.00 93.62 221 ILE A CA 1
ATOM 1723 C C . ILE A 1 221 ? 3.781 5.542 -4.971 1.00 93.62 221 ILE A C 1
ATOM 1725 O O . ILE A 1 221 ? 3.611 6.565 -5.648 1.00 93.62 221 ILE A O 1
ATOM 1729 N N . PRO A 1 222 ? 3.452 5.495 -3.669 1.00 94.88 222 PRO A N 1
ATOM 1730 C CA . PRO A 1 222 ? 3.018 6.672 -2.925 1.00 94.88 222 PRO A CA 1
ATOM 1731 C C . PRO A 1 222 ? 4.134 7.711 -2.738 1.00 94.88 222 PRO A C 1
ATOM 1733 O O . PRO A 1 222 ? 5.306 7.374 -2.531 1.00 94.88 222 PRO A O 1
ATOM 1736 N N . PHE A 1 223 ? 3.753 8.989 -2.744 1.00 96.44 223 PHE A N 1
ATOM 1737 C CA . PHE A 1 223 ? 4.654 10.117 -2.502 1.00 96.44 223 PHE A CA 1
ATOM 1738 C C . PHE A 1 223 ? 4.125 11.029 -1.407 1.00 96.44 223 PHE A C 1
ATOM 1740 O O . PHE A 1 223 ? 2.957 11.399 -1.417 1.00 96.44 223 PHE A O 1
ATOM 1747 N N . LYS A 1 224 ? 5.011 11.503 -0.534 1.00 97.00 224 LYS A N 1
ATOM 1748 C CA . LYS A 1 224 ? 4.754 12.698 0.266 1.00 97.00 224 LYS A CA 1
ATOM 1749 C C . LYS A 1 224 ? 5.076 13.938 -0.555 1.00 97.00 224 LYS A C 1
ATOM 1751 O O . LYS A 1 224 ? 6.213 14.106 -1.006 1.00 97.00 224 LYS A O 1
ATOM 1756 N N . LEU A 1 225 ? 4.089 14.801 -0.734 1.00 97.56 225 LEU A N 1
ATOM 1757 C CA . LEU A 1 225 ? 4.198 16.070 -1.440 1.00 97.56 225 LEU A CA 1
ATOM 1758 C C . LEU A 1 225 ? 4.345 17.204 -0.424 1.00 97.56 225 LEU A C 1
ATOM 1760 O O . LEU A 1 225 ? 3.605 17.238 0.553 1.00 97.56 225 LEU A O 1
ATOM 1764 N N . ILE A 1 226 ? 5.285 18.125 -0.653 1.00 97.06 226 ILE A N 1
ATOM 1765 C CA . ILE A 1 226 ? 5.515 19.297 0.211 1.00 97.06 226 ILE A CA 1
ATOM 1766 C C . ILE A 1 226 ? 5.360 20.566 -0.625 1.00 97.06 226 ILE A C 1
ATOM 1768 O O . ILE A 1 226 ? 6.036 20.725 -1.650 1.00 97.06 226 ILE A O 1
ATOM 1772 N N . PHE A 1 227 ? 4.492 21.471 -0.180 1.00 96.31 227 PHE A N 1
ATOM 1773 C CA . PHE A 1 227 ? 4.126 22.701 -0.886 1.00 96.31 227 PHE A CA 1
ATOM 1774 C C . PHE A 1 227 ? 4.932 23.920 -0.419 1.00 96.31 227 PHE A C 1
ATOM 1776 O O . PHE A 1 227 ? 5.723 23.857 0.526 1.00 96.31 227 PHE A O 1
ATOM 1783 N N . SER A 1 228 ? 4.784 25.049 -1.117 1.00 94.50 228 SER A N 1
ATOM 1784 C CA . SER A 1 228 ? 5.530 26.282 -0.839 1.00 94.50 228 SER A CA 1
ATOM 1785 C C . SER A 1 228 ? 5.281 26.881 0.540 1.00 94.50 228 SER A C 1
ATOM 1787 O O . SER A 1 228 ? 6.216 27.449 1.107 1.00 94.50 228 SER A O 1
ATOM 1789 N N . ASN A 1 229 ? 4.080 26.714 1.082 1.00 92.38 229 ASN A N 1
ATOM 1790 C CA . ASN A 1 229 ? 3.715 27.083 2.447 1.00 92.38 229 ASN A CA 1
ATOM 1791 C C . ASN A 1 229 ? 4.168 26.073 3.519 1.00 92.38 229 ASN A C 1
ATOM 1793 O O . ASN A 1 229 ? 3.934 26.299 4.703 1.00 92.38 229 ASN A O 1
ATOM 1797 N N . GLY A 1 230 ? 4.818 24.974 3.126 1.00 94.12 230 GLY A N 1
ATOM 1798 C CA . GLY A 1 230 ? 5.297 23.934 4.034 1.00 94.12 230 GLY A CA 1
ATOM 1799 C C . GLY A 1 230 ? 4.260 22.876 4.410 1.00 94.12 230 GLY A C 1
ATOM 1800 O O . GLY A 1 230 ? 4.619 21.944 5.124 1.00 94.12 230 GLY A O 1
ATOM 1801 N N . GLN A 1 231 ? 3.018 22.972 3.926 1.00 95.25 231 GLN A N 1
ATOM 1802 C CA . GLN A 1 231 ? 2.031 21.913 4.120 1.00 95.25 231 GLN A CA 1
ATOM 1803 C C . GLN A 1 231 ? 2.422 20.649 3.355 1.00 95.25 231 GLN A C 1
ATOM 1805 O O . GLN A 1 231 ? 3.037 20.704 2.281 1.00 95.25 231 GLN A O 1
ATOM 1810 N N . GLU A 1 232 ? 2.042 19.511 3.927 1.00 96.44 232 GLU A N 1
ATOM 1811 C CA . GLU A 1 232 ? 2.351 18.188 3.408 1.00 96.44 232 GLU A CA 1
ATOM 1812 C C . GLU A 1 232 ? 1.060 17.402 3.156 1.00 96.44 232 GLU A C 1
ATOM 1814 O O . GLU A 1 232 ? 0.092 17.520 3.904 1.00 96.44 232 GLU A O 1
ATOM 1819 N N . LEU A 1 233 ? 1.061 16.572 2.115 1.00 96.94 233 LEU A N 1
ATOM 1820 C CA . LEU A 1 233 ? 0.016 15.578 1.862 1.00 96.94 233 LEU A CA 1
ATOM 1821 C C . LEU A 1 233 ? 0.630 14.315 1.263 1.00 96.94 233 LEU A C 1
ATOM 1823 O O . LEU A 1 233 ? 1.738 14.346 0.717 1.00 96.94 233 LEU A O 1
ATOM 1827 N N . ILE A 1 234 ? -0.089 13.204 1.342 1.00 97.56 234 ILE A N 1
ATOM 1828 C CA . ILE A 1 234 ? 0.271 11.962 0.664 1.00 97.56 234 ILE A CA 1
ATOM 1829 C C . ILE A 1 234 ? -0.498 11.876 -0.639 1.00 97.56 234 ILE A C 1
ATOM 1831 O O . ILE A 1 234 ? -1.710 12.031 -0.657 1.00 97.56 234 ILE A O 1
ATOM 1835 N N . TYR A 1 235 ? 0.210 11.608 -1.725 1.00 97.81 235 TYR A N 1
ATOM 1836 C CA . TYR A 1 235 ? -0.353 11.232 -3.007 1.00 97.81 235 TYR A CA 1
ATOM 1837 C C . TYR A 1 235 ? -0.251 9.717 -3.176 1.00 97.81 235 TYR A C 1
ATOM 1839 O O . TYR A 1 235 ? 0.848 9.159 -3.064 1.00 97.81 235 TYR A O 1
ATOM 1847 N N . LYS A 1 236 ? -1.370 9.062 -3.499 1.00 96.00 236 LYS A N 1
ATOM 1848 C CA . LYS A 1 236 ? -1.409 7.640 -3.856 1.00 96.00 236 LYS A CA 1
ATOM 1849 C C . LYS A 1 236 ? -1.866 7.494 -5.317 1.00 96.00 236 LYS A C 1
ATOM 1851 O O . LYS A 1 236 ? -2.935 7.986 -5.671 1.00 96.00 236 LYS A O 1
ATOM 1856 N N . PRO A 1 237 ? -1.088 6.835 -6.196 1.00 94.12 237 PRO A N 1
ATOM 1857 C CA . PRO A 1 237 ? -1.417 6.666 -7.619 1.00 94.12 237 PRO A CA 1
ATOM 1858 C C . PRO A 1 237 ? -2.448 5.547 -7.879 1.00 94.12 237 PRO A C 1
ATOM 1860 O O . PRO A 1 237 ? -2.283 4.753 -8.808 1.00 94.12 237 PRO A O 1
ATOM 1863 N N . ARG A 1 238 ? -3.482 5.471 -7.041 1.00 92.44 238 ARG A N 1
ATOM 1864 C CA . ARG A 1 238 ? -4.596 4.520 -7.111 1.00 92.44 238 ARG A CA 1
ATOM 1865 C C . ARG A 1 238 ? -5.865 5.167 -6.564 1.00 92.44 238 ARG A C 1
ATOM 1867 O O . ARG A 1 238 ? -5.772 6.189 -5.884 1.00 92.44 238 ARG A O 1
ATOM 1874 N N . SER A 1 239 ? -7.019 4.551 -6.804 1.00 92.25 239 SER A N 1
ATOM 1875 C CA . SER A 1 239 ? -8.249 4.988 -6.143 1.00 92.25 239 SER A CA 1
ATOM 1876 C C . SER A 1 239 ? -8.100 4.926 -4.620 1.00 92.25 239 SER A C 1
ATOM 1878 O O . SER A 1 239 ? -7.505 3.998 -4.060 1.00 92.25 239 SER A O 1
ATOM 1880 N N . MET A 1 240 ? -8.638 5.948 -3.970 1.00 95.31 240 MET A N 1
ATOM 1881 C CA . MET A 1 240 ? -8.775 6.098 -2.526 1.00 95.31 240 MET A CA 1
ATOM 1882 C C . MET A 1 240 ? -10.228 5.903 -2.085 1.00 95.31 240 MET A C 1
ATOM 1884 O O . MET A 1 240 ? -10.552 6.213 -0.943 1.00 95.31 240 MET A O 1
ATOM 1888 N N . LEU A 1 241 ? -11.113 5.414 -2.964 1.00 95.44 241 LEU A N 1
ATOM 1889 C CA . LEU A 1 241 ? -12.543 5.293 -2.684 1.00 95.44 241 LEU A CA 1
ATOM 1890 C C . LEU A 1 241 ? -12.841 4.528 -1.381 1.00 95.44 241 LEU A C 1
ATOM 1892 O O . LEU A 1 241 ? -13.571 5.086 -0.561 1.00 95.44 241 LEU A O 1
ATOM 1896 N N . PRO A 1 242 ? -12.262 3.338 -1.115 1.00 95.50 242 PRO A N 1
ATOM 1897 C CA . PRO A 1 242 ? -12.516 2.638 0.144 1.00 95.50 242 PRO A CA 1
ATOM 1898 C C . PRO A 1 242 ? -12.056 3.442 1.369 1.00 95.50 242 PRO A C 1
ATOM 1900 O O . PRO A 1 242 ? -12.802 3.594 2.332 1.00 95.50 242 PRO A O 1
ATOM 1903 N N . GLU A 1 243 ? -10.858 4.037 1.308 1.00 96.50 243 GLU A N 1
ATOM 1904 C CA . GLU A 1 243 ? -10.341 4.896 2.382 1.00 96.50 243 GLU A CA 1
ATOM 1905 C C . GLU A 1 243 ? -11.224 6.130 2.599 1.00 96.50 243 GLU A C 1
ATOM 1907 O O . GLU A 1 243 ? -11.434 6.535 3.736 1.00 96.50 243 GLU A O 1
ATOM 1912 N N . ARG A 1 244 ? -11.787 6.722 1.539 1.00 97.50 244 ARG A N 1
ATOM 1913 C CA . ARG A 1 244 ? -12.715 7.853 1.661 1.00 97.50 244 ARG A CA 1
ATOM 1914 C C . ARG A 1 244 ? -14.005 7.432 2.365 1.00 97.50 244 ARG A C 1
ATOM 1916 O O . ARG A 1 244 ? -14.451 8.117 3.279 1.00 97.50 244 ARG A O 1
ATOM 1923 N N . LEU A 1 245 ? -14.587 6.302 1.966 1.00 97.69 245 LEU A N 1
ATOM 1924 C CA . LEU A 1 245 ? -15.834 5.785 2.540 1.00 97.69 245 LEU A CA 1
ATOM 1925 C C . LEU A 1 245 ? -15.695 5.395 4.020 1.00 97.69 245 LEU A C 1
ATOM 1927 O O . LEU A 1 245 ? -16.648 5.537 4.787 1.00 97.69 245 LEU A O 1
ATOM 1931 N N . LEU A 1 246 ? -14.514 4.932 4.431 1.00 97.31 246 LEU A N 1
ATOM 1932 C CA . LEU A 1 246 ? -14.256 4.467 5.794 1.00 97.31 246 LEU A CA 1
ATOM 1933 C C . LEU A 1 246 ? -13.657 5.554 6.690 1.00 97.31 246 LEU A C 1
ATOM 1935 O O . LEU A 1 246 ? -14.139 5.764 7.802 1.00 97.31 246 LEU A O 1
ATOM 1939 N N . CYS A 1 247 ? -12.631 6.256 6.218 1.00 97.31 247 CYS A N 1
ATOM 1940 C CA . CYS A 1 247 ? -11.724 7.037 7.058 1.00 97.31 247 CYS A CA 1
ATOM 1941 C C . CYS A 1 247 ? -11.871 8.554 6.909 1.00 97.31 247 CYS A C 1
ATOM 1943 O O . CYS A 1 247 ? -11.281 9.284 7.713 1.00 97.31 247 CYS A O 1
ATOM 1945 N N . ASP A 1 248 ? -12.609 9.044 5.902 1.00 97.50 248 ASP A N 1
ATOM 1946 C CA . ASP A 1 248 ? -12.699 10.483 5.659 1.00 97.50 248 ASP A CA 1
ATOM 1947 C C . ASP A 1 248 ? -13.311 11.236 6.850 1.00 97.50 248 ASP A C 1
ATOM 1949 O O . ASP A 1 248 ? -14.345 10.864 7.407 1.00 97.50 248 ASP A O 1
ATOM 1953 N N . LYS A 1 249 ? -12.694 12.359 7.213 1.00 95.69 249 LYS A N 1
ATOM 1954 C CA . LYS A 1 249 ? -13.092 13.178 8.363 1.00 95.69 249 LYS A CA 1
ATOM 1955 C C . LYS A 1 249 ? -14.524 13.726 8.293 1.00 95.69 249 LYS A C 1
ATOM 1957 O O . LYS A 1 249 ? -15.107 14.025 9.336 1.00 95.69 249 LYS A O 1
ATOM 1962 N N . ARG A 1 250 ? -15.092 13.931 7.101 1.00 94.56 250 ARG A N 1
ATOM 1963 C CA . ARG A 1 250 ? -16.450 14.475 6.934 1.00 94.56 250 ARG A CA 1
ATOM 1964 C C . ARG A 1 250 ? -17.498 13.375 6.860 1.00 94.56 250 ARG A C 1
ATOM 1966 O O . ARG A 1 250 ? -18.555 13.511 7.477 1.00 94.56 250 ARG A O 1
ATOM 1973 N N . GLU A 1 251 ? -17.222 12.310 6.119 1.00 92.62 251 GLU A N 1
ATOM 1974 C CA . GLU A 1 251 ? -18.238 11.331 5.696 1.00 92.62 251 GLU A CA 1
ATOM 1975 C C . GLU A 1 251 ? -17.851 9.859 5.909 1.00 92.62 251 GLU A C 1
ATOM 1977 O O . GLU A 1 251 ? -18.657 8.970 5.628 1.00 92.62 251 GLU A O 1
ATOM 1982 N N . GLY A 1 252 ? -16.647 9.593 6.416 1.00 95.62 252 GLY A N 1
ATOM 1983 C CA . GLY A 1 252 ? -16.163 8.245 6.681 1.00 95.62 252 GLY A CA 1
ATOM 1984 C C . GLY A 1 252 ? -16.960 7.554 7.784 1.00 95.62 252 GLY A C 1
ATOM 1985 O O . GLY A 1 252 ? -17.298 8.178 8.791 1.00 95.62 252 GLY A O 1
ATOM 1986 N N . LEU A 1 253 ? -17.245 6.261 7.615 1.00 95.62 253 LEU A N 1
ATOM 1987 C CA . LEU A 1 253 ? -17.972 5.448 8.598 1.00 95.62 253 LEU A CA 1
ATOM 1988 C C . LEU A 1 253 ? -17.309 5.458 9.986 1.00 95.62 253 LEU A C 1
ATOM 1990 O O . LEU A 1 253 ? -17.995 5.559 11.002 1.00 95.62 253 LEU A O 1
ATOM 1994 N N . LEU A 1 254 ? -15.975 5.393 10.040 1.00 95.19 254 LEU A N 1
ATOM 1995 C CA . LEU A 1 254 ? -15.221 5.247 11.288 1.00 95.19 254 LEU A CA 1
ATOM 1996 C C . LEU A 1 254 ? -15.383 6.447 12.237 1.00 95.19 254 LEU A C 1
ATOM 1998 O O . LEU A 1 254 ? -15.205 6.301 13.449 1.00 95.19 254 LEU A O 1
ATOM 2002 N N . LYS A 1 255 ? -15.795 7.618 11.727 1.00 92.50 255 LYS A N 1
ATOM 2003 C CA . LYS A 1 255 ? -16.076 8.795 12.565 1.00 92.50 255 LYS A CA 1
ATOM 2004 C C . LYS A 1 255 ? -17.181 8.524 13.597 1.00 92.50 255 LYS A C 1
ATOM 2006 O O . LYS A 1 255 ? -17.150 9.107 14.676 1.00 92.50 255 LYS A O 1
ATOM 2011 N N . ASN A 1 256 ? -18.126 7.636 13.274 1.00 91.75 256 ASN A N 1
ATOM 2012 C CA . ASN A 1 256 ? -19.277 7.321 14.123 1.00 91.75 256 ASN A CA 1
ATOM 2013 C C . ASN A 1 256 ? -18.900 6.426 15.315 1.00 91.75 256 ASN A C 1
ATOM 2015 O O . ASN A 1 256 ? -19.665 6.330 16.262 1.00 91.75 256 ASN A O 1
ATOM 2019 N N . PHE A 1 257 ? -17.704 5.832 15.288 1.00 91.75 257 PHE A N 1
ATOM 2020 C CA . PHE A 1 257 ? -17.194 4.906 16.302 1.00 91.75 257 PHE A CA 1
ATOM 2021 C C . PHE A 1 257 ? -16.036 5.505 17.121 1.00 91.75 257 PHE A C 1
ATOM 2023 O O . PHE A 1 257 ? -15.262 4.798 17.767 1.00 91.75 257 PHE A O 1
ATOM 2030 N N . GLY A 1 258 ? -15.846 6.828 17.047 1.00 88.62 258 GLY A N 1
ATOM 2031 C CA . GLY A 1 258 ? -14.789 7.531 17.779 1.00 88.62 258 GLY A CA 1
ATOM 2032 C C . GLY A 1 258 ? -13.363 7.205 17.316 1.00 88.62 258 GLY A C 1
ATOM 2033 O O . GLY A 1 258 ? -12.407 7.447 18.060 1.00 88.62 258 GLY A O 1
ATOM 2034 N N . PHE A 1 259 ? -13.185 6.652 16.114 1.00 93.81 259 PHE A N 1
ATOM 2035 C CA . PHE A 1 259 ? -11.860 6.417 15.539 1.00 93.81 259 PHE A CA 1
ATOM 2036 C C . PHE A 1 259 ? -11.162 7.715 15.161 1.00 93.81 259 PHE A C 1
ATOM 2038 O O . PHE A 1 259 ? -11.766 8.779 14.998 1.00 93.81 259 PHE A O 1
ATOM 2045 N N . GLY A 1 260 ? -9.853 7.592 14.965 1.00 91.50 260 GLY A N 1
ATOM 2046 C CA . GLY A 1 260 ? -9.103 8.596 14.246 1.00 91.50 260 GLY A CA 1
ATOM 2047 C C . GLY A 1 260 ? -9.533 8.654 12.782 1.00 91.50 260 GLY A C 1
ATOM 2048 O O . GLY A 1 260 ? -9.535 7.635 12.095 1.00 91.50 260 GLY A O 1
ATOM 2049 N N . THR A 1 261 ? -9.889 9.843 12.301 1.00 95.50 261 THR A N 1
ATOM 2050 C CA . THR A 1 261 ? -10.244 10.093 10.896 1.00 95.50 261 THR A CA 1
ATOM 2051 C C . THR A 1 261 ? -9.393 11.216 10.333 1.00 95.50 261 THR A C 1
ATOM 2053 O O . THR A 1 261 ? -8.927 12.098 11.059 1.00 95.50 261 THR A O 1
ATOM 2056 N N . TYR A 1 262 ? -9.185 11.186 9.023 1.00 96.75 262 TYR A N 1
ATOM 2057 C CA . TYR A 1 262 ? -8.319 12.125 8.323 1.00 96.75 262 TYR A CA 1
ATOM 2058 C C . TYR A 1 262 ? -8.927 12.501 6.988 1.00 96.75 262 TYR A C 1
ATOM 2060 O O . TYR A 1 262 ? -9.887 11.896 6.522 1.00 96.75 262 TYR A O 1
ATOM 2068 N N . LYS A 1 263 ? -8.427 13.569 6.385 1.00 97.94 263 LYS A N 1
ATOM 2069 C CA . LYS A 1 263 ? -8.984 14.047 5.121 1.00 97.94 263 LYS A CA 1
ATOM 2070 C C . LYS A 1 263 ? -8.514 13.165 3.970 1.00 97.94 263 LYS A C 1
ATOM 2072 O O . LYS A 1 263 ? -7.303 12.988 3.795 1.00 97.94 263 LYS A O 1
ATOM 2077 N N . VAL A 1 264 ? -9.453 12.678 3.163 1.00 98.12 264 VAL A N 1
ATOM 2078 C CA . VAL A 1 264 ? -9.184 11.822 2.001 1.00 98.12 264 VAL A CA 1
ATOM 2079 C C . VAL A 1 264 ? -9.868 12.392 0.761 1.00 98.12 264 VAL A C 1
ATOM 2081 O O . VAL A 1 264 ? -11.031 12.780 0.789 1.00 98.12 264 VAL A O 1
ATOM 2084 N N . LEU A 1 265 ? -9.139 12.430 -0.350 1.00 97.38 265 LEU A N 1
ATOM 2085 C CA . LEU A 1 265 ? -9.658 12.752 -1.673 1.00 97.38 265 LEU A CA 1
ATOM 2086 C C . LEU A 1 265 ? -9.421 11.575 -2.611 1.00 97.38 265 LEU A C 1
ATOM 2088 O O . LEU A 1 265 ? -8.281 11.155 -2.805 1.00 97.38 265 LEU A O 1
ATOM 2092 N N . ASP A 1 266 ? -10.498 11.106 -3.229 1.00 95.69 266 ASP A N 1
ATOM 2093 C CA . ASP A 1 266 ? -10.470 10.185 -4.361 1.00 95.69 266 ASP A CA 1
ATOM 2094 C C . ASP A 1 266 ? -10.689 10.993 -5.644 1.00 95.69 266 ASP A C 1
ATOM 2096 O O . ASP A 1 266 ? -11.573 11.850 -5.707 1.00 95.69 266 ASP A O 1
ATOM 2100 N N . CYS A 1 267 ? -9.813 10.814 -6.625 1.00 94.69 267 CYS A N 1
ATOM 2101 C CA . CYS A 1 267 ? -9.739 11.620 -7.836 1.00 94.69 267 CYS A CA 1
ATOM 2102 C C . CYS A 1 267 ? -9.629 10.728 -9.074 1.00 94.69 267 CYS A C 1
ATOM 2104 O O . CYS A 1 267 ? -9.130 9.603 -9.030 1.00 94.69 267 CYS A O 1
ATOM 2106 N N . GLU A 1 268 ? -10.052 11.279 -10.205 1.00 90.75 268 GLU A N 1
ATOM 2107 C CA . GLU A 1 268 ? -10.021 10.607 -11.496 1.00 90.75 268 GLU A CA 1
ATOM 2108 C C . GLU A 1 268 ? -9.533 11.580 -12.575 1.00 90.75 268 GLU A C 1
ATOM 2110 O O . GLU A 1 268 ? -9.965 12.736 -12.621 1.00 90.75 268 GLU A O 1
ATOM 2115 N N . ASP A 1 269 ? -8.612 11.129 -13.430 1.00 84.31 269 ASP A N 1
ATOM 2116 C CA . ASP A 1 269 ? -8.215 11.864 -14.631 1.00 84.31 269 ASP A CA 1
ATOM 2117 C C . ASP A 1 269 ? -9.357 11.863 -15.663 1.00 84.31 269 ASP A C 1
ATOM 2119 O O . ASP A 1 269 ? -10.014 10.851 -15.889 1.00 84.31 269 ASP A O 1
ATOM 2123 N N . GLU A 1 270 ? -9.506 12.968 -16.398 1.00 72.31 270 GLU A N 1
ATOM 2124 C CA . GLU A 1 270 ? -10.513 13.123 -17.466 1.00 72.31 270 GLU A CA 1
ATOM 2125 C C . GLU A 1 270 ? -10.364 12.117 -18.626 1.00 72.31 270 GLU A C 1
ATOM 2127 O O . GLU A 1 270 ? -11.292 11.929 -19.409 1.00 72.31 270 GLU A O 1
ATOM 2132 N N . GLU A 1 271 ? -9.190 11.494 -18.775 1.00 64.56 271 GLU A N 1
ATOM 2133 C CA . GLU A 1 271 ? -8.858 10.629 -19.916 1.00 64.56 271 GLU A CA 1
ATOM 2134 C C . GLU A 1 271 ? -9.474 9.212 -19.809 1.00 64.56 271 GLU A C 1
ATOM 2136 O O . GLU A 1 271 ? -9.487 8.491 -20.807 1.00 64.56 271 GLU A O 1
ATOM 2141 N N . GLY A 1 272 ? -10.060 8.843 -18.657 1.00 60.31 272 GLY A N 1
ATOM 2142 C CA . GLY A 1 272 ? -10.694 7.538 -18.414 1.00 60.31 272 GLY A CA 1
ATOM 2143 C C . GLY A 1 272 ? -9.726 6.337 -18.454 1.00 60.31 272 GLY A C 1
ATOM 2144 O O . GLY A 1 272 ? -8.599 6.423 -18.940 1.00 60.31 272 GLY A O 1
ATOM 2145 N N . GLY A 1 273 ? -10.158 5.185 -17.929 1.00 64.19 273 GLY A N 1
ATOM 2146 C CA . GLY A 1 273 ? -9.408 3.913 -17.956 1.00 64.19 273 GLY A CA 1
ATOM 2147 C C . GLY A 1 273 ? -8.706 3.544 -16.637 1.00 64.19 273 GLY A C 1
ATOM 2148 O O . GLY A 1 273 ? -8.601 4.360 -15.744 1.00 64.19 273 GLY A O 1
ATOM 2149 N N . PRO A 1 274 ? -8.181 2.322 -16.469 1.00 59.28 274 PRO A N 1
ATOM 2150 C CA . PRO A 1 274 ? -7.750 1.798 -15.159 1.00 59.28 274 PRO A CA 1
ATOM 2151 C C . PRO A 1 274 ? -6.618 2.593 -14.474 1.00 59.28 274 PRO A C 1
ATOM 2153 O O . PRO A 1 274 ? -6.505 2.595 -13.250 1.00 59.28 274 PRO A O 1
ATOM 2156 N N . ASP A 1 275 ? -5.803 3.325 -15.242 1.00 68.62 275 ASP A N 1
ATOM 2157 C CA . ASP A 1 275 ? -4.734 4.188 -14.723 1.00 68.62 275 ASP A CA 1
ATOM 2158 C C . ASP A 1 275 ? -5.206 5.623 -14.364 1.00 68.62 275 ASP A C 1
ATOM 2160 O O . ASP A 1 275 ? -4.384 6.432 -13.905 1.00 68.62 275 ASP A O 1
ATOM 2164 N N . CYS A 1 276 ? -6.496 5.947 -14.558 1.00 83.12 276 CYS A N 1
ATOM 2165 C CA . CYS A 1 276 ? -7.060 7.286 -14.345 1.00 83.12 276 CYS A CA 1
ATOM 2166 C C . CYS A 1 276 ? -7.247 7.637 -12.867 1.00 83.12 276 CYS A C 1
ATOM 2168 O O . CYS A 1 276 ? -7.196 8.817 -12.532 1.00 83.12 276 CYS A O 1
ATOM 2170 N N . PHE A 1 277 ? -7.415 6.648 -11.986 1.00 91.12 277 PHE A N 1
ATOM 2171 C CA . PHE A 1 277 ? -7.670 6.896 -10.570 1.00 91.12 277 PHE A CA 1
ATOM 2172 C C . PHE A 1 277 ? -6.396 7.234 -9.797 1.00 91.12 277 PHE A C 1
ATOM 2174 O O . PHE A 1 277 ? -5.314 6.675 -10.021 1.00 91.12 277 PHE A O 1
ATOM 2181 N N . TYR A 1 278 ? -6.535 8.157 -8.857 1.00 95.44 278 TYR A N 1
ATOM 2182 C CA . TYR A 1 278 ? -5.509 8.552 -7.902 1.00 95.44 278 TYR A CA 1
ATOM 2183 C C . TYR A 1 278 ? -6.167 9.226 -6.703 1.00 95.44 278 TYR A C 1
ATOM 2185 O O . TYR A 1 278 ? -7.360 9.508 -6.712 1.00 95.44 278 TYR A O 1
ATOM 2193 N N . GLY A 1 279 ? -5.396 9.555 -5.678 1.00 96.69 279 GLY A N 1
ATOM 2194 C CA . GLY A 1 279 ? -5.942 10.350 -4.598 1.00 96.69 279 GLY A CA 1
ATOM 2195 C C . GLY A 1 279 ? -4.896 10.988 -3.717 1.00 96.69 279 GLY A C 1
ATOM 2196 O O . GLY A 1 279 ? -3.685 10.796 -3.881 1.00 96.69 279 GLY A O 1
ATOM 2197 N N . TYR A 1 280 ? -5.406 11.775 -2.782 1.00 98.06 280 TYR A N 1
ATOM 2198 C CA . TYR A 1 280 ? -4.613 12.519 -1.825 1.00 98.06 280 TYR A CA 1
ATOM 2199 C C . TYR A 1 280 ? -5.153 12.289 -0.421 1.00 98.06 280 TYR A C 1
ATOM 2201 O O . TYR A 1 280 ? -6.362 12.181 -0.230 1.00 98.06 280 TYR A O 1
ATOM 2209 N N . CYS A 1 281 ? -4.282 12.280 0.578 1.00 97.62 281 CYS A N 1
ATOM 2210 C CA . CYS A 1 281 ? -4.720 12.307 1.964 1.00 97.62 281 CYS A CA 1
ATOM 2211 C C . CYS A 1 281 ? -3.794 13.125 2.859 1.00 97.62 281 CYS A C 1
ATOM 2213 O O . CYS A 1 281 ? -2.655 13.439 2.505 1.00 97.62 281 CYS A O 1
ATOM 2215 N N . GLU A 1 282 ? -4.313 13.495 4.023 1.00 95.75 282 GLU A N 1
ATOM 2216 C CA . GLU A 1 282 ? -3.555 14.158 5.081 1.00 95.75 282 GLU A CA 1
ATOM 2217 C C . GLU A 1 282 ? -2.387 13.287 5.575 1.00 95.75 282 GLU A C 1
ATOM 2219 O O . GLU A 1 282 ? -2.450 12.056 5.561 1.00 95.75 282 GLU A O 1
ATOM 2224 N N . VAL A 1 283 ? -1.298 13.936 6.001 1.00 93.25 283 VAL A N 1
ATOM 2225 C CA . VAL A 1 283 ? -0.185 13.256 6.673 1.00 93.25 283 VAL A CA 1
ATOM 2226 C C . VAL A 1 283 ? -0.537 13.088 8.146 1.00 93.25 283 VAL A C 1
ATOM 2228 O O . VAL A 1 283 ? -0.699 14.075 8.857 1.00 93.25 283 VAL A O 1
ATOM 2231 N N . LEU A 1 284 ? -0.618 11.843 8.608 1.00 90.38 284 LEU A N 1
ATOM 2232 C CA . LEU A 1 284 ? -0.860 11.530 10.015 1.00 90.38 284 LEU A CA 1
ATOM 2233 C C . LEU A 1 284 ? 0.425 11.649 10.842 1.00 90.38 284 LEU A C 1
ATOM 2235 O O . LEU A 1 284 ? 1.468 11.091 10.486 1.00 90.38 284 LEU A O 1
ATOM 2239 N N . GLU A 1 285 ? 0.343 12.340 11.977 1.00 84.56 285 GLU A N 1
ATOM 2240 C CA . GLU A 1 285 ? 1.450 12.448 12.926 1.00 84.56 285 GLU A CA 1
ATOM 2241 C C . GLU A 1 285 ? 1.429 11.285 13.922 1.00 84.56 285 GLU A C 1
ATOM 2243 O O . GLU A 1 285 ? 0.536 11.175 14.761 1.00 84.56 285 GLU A O 1
ATOM 2248 N N . ASN A 1 286 ? 2.447 10.428 13.845 1.00 82.38 286 ASN A N 1
ATOM 2249 C CA . ASN A 1 286 ? 2.635 9.278 14.728 1.00 82.38 286 ASN A CA 1
ATOM 2250 C C . ASN A 1 286 ? 3.798 9.543 15.708 1.00 82.38 286 ASN A C 1
ATOM 2252 O O . ASN A 1 286 ? 4.933 9.075 15.513 1.00 82.38 286 ASN A O 1
ATOM 2256 N N . VAL A 1 287 ? 3.537 10.385 16.715 1.00 80.75 287 VAL A N 1
ATOM 2257 C CA . VAL A 1 287 ? 4.533 10.872 17.687 1.00 80.75 287 VAL A CA 1
ATOM 2258 C C . VAL A 1 287 ? 4.292 10.305 19.096 1.00 80.75 287 VAL A C 1
ATOM 2260 O O . VAL A 1 287 ? 3.137 10.215 19.509 1.00 80.75 287 VAL A O 1
ATOM 2263 N N . PRO A 1 288 ? 5.357 9.962 19.856 1.00 77.94 288 PRO A N 1
ATOM 2264 C CA . PRO A 1 288 ? 5.248 9.407 21.212 1.00 77.94 288 PRO A CA 1
ATOM 2265 C C . PRO A 1 288 ? 4.341 10.200 22.161 1.00 77.94 288 PRO A C 1
ATOM 2267 O O . PRO A 1 288 ? 3.471 9.618 22.804 1.00 77.94 288 PRO A O 1
ATOM 2270 N N . ASP A 1 289 ? 4.502 11.525 22.206 1.00 79.75 289 ASP A N 1
ATOM 2271 C CA . ASP A 1 289 ? 3.806 12.385 23.171 1.00 79.75 289 ASP A CA 1
ATOM 2272 C C . ASP A 1 289 ? 2.278 12.301 23.030 1.00 79.75 289 ASP A C 1
ATOM 2274 O O . ASP A 1 289 ? 1.560 12.209 24.024 1.00 79.75 289 ASP A O 1
ATOM 2278 N N . ASN A 1 290 ? 1.773 12.237 21.794 1.00 83.12 290 ASN A N 1
ATOM 2279 C CA . ASN A 1 290 ? 0.336 12.154 21.517 1.00 83.12 290 ASN A CA 1
ATOM 2280 C C . ASN A 1 290 ? -0.219 10.731 21.658 1.00 83.12 290 ASN A C 1
ATOM 2282 O O . ASN A 1 290 ? -1.434 10.549 21.647 1.00 83.12 290 ASN A O 1
ATOM 2286 N N . ASN A 1 291 ? 0.647 9.726 21.775 1.00 88.25 291 ASN A N 1
ATOM 2287 C CA . ASN A 1 291 ? 0.276 8.313 21.798 1.00 88.25 291 ASN A CA 1
ATOM 2288 C C . ASN A 1 291 ? 0.615 7.638 23.139 1.00 88.25 291 ASN A C 1
ATOM 2290 O O . ASN A 1 291 ? 0.636 6.410 23.222 1.00 88.25 291 ASN A O 1
ATOM 2294 N N . THR A 1 292 ? 0.903 8.429 24.178 1.00 89.75 292 THR A N 1
ATOM 2295 C CA . THR A 1 292 ? 1.234 7.917 25.512 1.00 89.75 292 THR A CA 1
ATOM 2296 C C . THR A 1 292 ? -0.031 7.561 26.294 1.00 89.75 292 THR A C 1
ATOM 2298 O O . THR A 1 292 ? -0.823 8.437 26.628 1.00 89.75 292 THR A O 1
ATOM 2301 N N . ILE A 1 293 ? -0.194 6.280 26.598 1.00 91.88 293 ILE A N 1
ATOM 2302 C CA . ILE A 1 293 ? -1.238 5.676 27.418 1.00 91.88 293 ILE A CA 1
ATOM 2303 C C . ILE A 1 293 ? -0.842 5.760 28.893 1.00 91.88 293 ILE A C 1
ATOM 2305 O O . ILE A 1 293 ? 0.254 5.342 29.291 1.00 91.88 293 ILE A O 1
ATOM 2309 N N . ASP A 1 294 ? -1.734 6.304 29.715 1.00 94.19 294 ASP A N 1
ATOM 2310 C CA . ASP A 1 294 ? -1.491 6.515 31.146 1.00 94.19 294 ASP A CA 1
ATOM 2311 C C . ASP A 1 294 ? -2.308 5.615 32.075 1.00 94.19 294 ASP A C 1
ATOM 2313 O O . ASP A 1 294 ? -2.035 5.577 33.275 1.00 94.19 294 ASP A O 1
ATOM 2317 N N . SER A 1 295 ? -3.279 4.887 31.529 1.00 94.81 295 SER A N 1
ATOM 2318 C CA . SER A 1 295 ? -4.265 4.152 32.310 1.00 94.81 295 SER A CA 1
ATOM 2319 C C . SER A 1 295 ? -4.864 2.984 31.536 1.00 94.81 295 SER A C 1
ATOM 2321 O O . SER A 1 295 ? -4.810 2.904 30.302 1.00 94.81 295 SER A O 1
ATOM 2323 N N . ARG A 1 296 ? -5.490 2.081 32.294 1.00 94.75 296 ARG A N 1
ATOM 2324 C CA . ARG A 1 296 ? -6.242 0.945 31.762 1.00 94.75 296 ARG A CA 1
ATOM 2325 C C . ARG A 1 296 ? -7.399 1.389 30.884 1.00 94.75 296 ARG A C 1
ATOM 2327 O O . ARG A 1 296 ? -7.649 0.771 29.856 1.00 94.75 296 ARG A O 1
ATOM 2334 N N . GLU A 1 297 ? -8.096 2.448 31.268 1.00 95.75 297 GLU A N 1
ATOM 2335 C CA . GLU A 1 297 ? -9.255 2.960 30.544 1.00 95.75 297 GLU A CA 1
ATOM 2336 C C . GLU A 1 297 ? -8.868 3.440 29.141 1.00 95.75 297 GLU A C 1
ATOM 2338 O O . GLU A 1 297 ? -9.556 3.117 28.173 1.00 95.75 297 GLU A O 1
ATOM 2343 N N . GLU A 1 298 ? -7.744 4.150 29.004 1.00 95.12 298 GLU A N 1
ATOM 2344 C CA . GLU A 1 298 ? -7.233 4.589 27.701 1.00 95.12 298 GLU A CA 1
ATOM 2345 C C . GLU A 1 298 ? -6.841 3.406 26.808 1.00 95.12 298 GLU A C 1
ATOM 2347 O O . GLU A 1 298 ? -7.193 3.381 25.624 1.00 95.12 298 GLU A O 1
ATOM 2352 N N . LEU A 1 299 ? -6.162 2.402 27.375 1.00 93.69 299 LEU A N 1
ATOM 2353 C CA . LEU A 1 299 ? -5.788 1.190 26.646 1.00 93.69 299 LEU A CA 1
ATOM 2354 C C . LEU A 1 299 ? -7.028 0.394 26.212 1.00 93.69 299 LEU A C 1
ATOM 2356 O O . LEU A 1 299 ? -7.124 -0.032 25.062 1.00 93.69 299 LEU A O 1
ATOM 2360 N N . LEU A 1 300 ? -8.014 0.252 27.100 1.00 95.00 300 LEU A N 1
ATOM 2361 C CA . LEU A 1 300 ? -9.277 -0.423 26.811 1.00 95.00 300 LEU A CA 1
ATOM 2362 C C . LEU A 1 300 ? -10.035 0.271 25.675 1.00 95.00 300 LEU A C 1
ATOM 2364 O O . LEU A 1 300 ? -10.517 -0.404 24.771 1.00 95.00 300 LEU A O 1
ATOM 2368 N N . ILE A 1 301 ? -10.112 1.607 25.678 1.00 94.88 301 ILE A N 1
ATOM 2369 C CA . ILE A 1 301 ? -10.743 2.380 24.594 1.00 94.88 301 ILE A CA 1
ATOM 2370 C C . ILE A 1 301 ? -10.036 2.124 23.259 1.00 94.88 301 ILE A C 1
ATOM 2372 O O . ILE A 1 301 ? -10.701 1.986 22.230 1.00 94.88 301 ILE A O 1
ATOM 2376 N N . TYR A 1 302 ? -8.705 2.054 23.258 1.00 94.69 302 TYR A N 1
ATOM 2377 C CA . TYR A 1 302 ? -7.934 1.762 22.053 1.00 94.69 302 TYR A CA 1
ATOM 2378 C C . TYR A 1 302 ? -8.270 0.375 21.485 1.00 94.69 302 TYR A C 1
ATOM 2380 O O . TYR A 1 302 ? -8.622 0.255 20.310 1.00 94.69 302 TYR A O 1
ATOM 2388 N N . PHE A 1 303 ? -8.223 -0.665 22.321 1.00 94.25 303 PHE A N 1
ATOM 2389 C CA . PHE A 1 303 ? -8.510 -2.038 21.897 1.00 94.25 303 PHE A CA 1
ATOM 2390 C C . PHE A 1 303 ? -9.978 -2.250 21.532 1.00 94.25 303 PHE A C 1
ATOM 2392 O O . PHE A 1 303 ? -10.265 -2.950 20.565 1.00 94.25 303 PHE A O 1
ATOM 2399 N N . LYS A 1 304 ? -10.907 -1.566 22.209 1.00 94.88 304 LYS A N 1
ATOM 2400 C CA . LYS A 1 304 ? -12.329 -1.570 21.848 1.00 94.88 304 LYS A CA 1
ATOM 2401 C C . LYS A 1 304 ? -12.536 -1.104 20.408 1.00 94.88 304 LYS A C 1
ATOM 2403 O O . LYS A 1 304 ? -13.278 -1.737 19.666 1.00 94.88 304 LYS A O 1
ATOM 2408 N N . LYS A 1 305 ? -11.828 -0.051 19.981 1.00 95.69 305 LYS A N 1
ATOM 2409 C CA . LYS A 1 305 ? -11.857 0.406 18.583 1.00 95.69 305 LYS A CA 1
ATOM 2410 C C . LYS A 1 305 ? -11.312 -0.662 17.637 1.00 95.69 305 LYS A C 1
ATOM 2412 O O . LYS A 1 305 ? -11.933 -0.918 16.619 1.00 95.69 305 LYS A O 1
ATOM 2417 N N . LEU A 1 306 ? -10.212 -1.340 17.963 1.00 95.31 306 LEU A N 1
ATOM 2418 C CA . LEU A 1 306 ? -9.730 -2.443 17.119 1.00 95.31 306 LEU A CA 1
ATOM 2419 C C . LEU A 1 306 ? -10.759 -3.582 16.993 1.00 95.31 306 LEU A C 1
ATOM 2421 O O . LEU A 1 306 ? -10.970 -4.076 15.890 1.00 95.31 306 LEU A O 1
ATOM 2425 N N . CYS A 1 307 ? -11.461 -3.940 18.072 1.00 95.56 307 CYS A N 1
ATOM 2426 C CA . CYS A 1 307 ? -12.546 -4.927 18.022 1.00 95.56 307 CYS A CA 1
ATOM 2427 C C . CYS A 1 307 ? -13.736 -4.452 17.169 1.00 95.56 307 CYS A C 1
ATOM 2429 O O . CYS A 1 307 ? -14.287 -5.229 16.396 1.00 95.56 307 CYS A O 1
ATOM 2431 N N . VAL A 1 308 ? -14.116 -3.173 17.252 1.00 95.88 308 VAL A N 1
ATOM 2432 C CA . VAL A 1 308 ? -15.135 -2.594 16.357 1.00 95.88 308 VAL A CA 1
ATOM 2433 C C . VAL A 1 308 ? -14.676 -2.653 14.898 1.00 95.88 308 VAL A C 1
ATOM 2435 O O . VAL A 1 308 ? -15.468 -2.987 14.018 1.00 95.88 308 VAL A O 1
ATOM 2438 N N . LEU A 1 309 ? -13.397 -2.372 14.626 1.00 96.62 309 LEU A N 1
ATOM 2439 C CA . LEU A 1 309 ? -12.844 -2.449 13.275 1.00 96.62 309 LEU A CA 1
ATOM 2440 C C . LEU A 1 309 ? -12.889 -3.877 12.728 1.00 96.62 309 LEU A C 1
ATOM 2442 O O . LEU A 1 309 ? -13.194 -4.040 11.553 1.00 96.62 309 LEU A O 1
ATOM 2446 N N . GLU A 1 310 ? -12.651 -4.890 13.563 1.00 96.19 310 GLU A N 1
ATOM 2447 C CA . GLU A 1 310 ? -12.810 -6.301 13.187 1.00 96.19 310 GLU A CA 1
ATOM 2448 C C . GLU A 1 310 ? -14.233 -6.600 12.723 1.00 96.19 310 GLU A C 1
ATOM 2450 O O . GLU A 1 310 ? -14.433 -7.173 11.659 1.00 96.19 310 GLU A O 1
ATOM 2455 N N . LYS A 1 311 ? -15.238 -6.125 13.462 1.00 95.06 311 LYS A N 1
ATOM 2456 C CA . LYS A 1 311 ? -16.645 -6.313 13.089 1.00 95.06 311 LYS A CA 1
ATOM 2457 C C . LYS A 1 311 ? -17.026 -5.575 11.804 1.00 95.06 311 LYS A C 1
ATOM 2459 O O . LYS A 1 311 ? -17.792 -6.089 10.991 1.00 95.06 311 LYS A O 1
ATOM 2464 N N . ILE A 1 312 ? -16.454 -4.397 11.561 1.00 95.94 312 ILE A N 1
ATOM 2465 C CA . ILE A 1 312 ? -16.595 -3.699 10.273 1.00 95.94 312 ILE A CA 1
ATOM 2466 C C . ILE A 1 312 ? -15.890 -4.480 9.152 1.00 95.94 312 ILE A C 1
ATOM 2468 O O . ILE A 1 312 ? -16.434 -4.599 8.052 1.00 95.94 312 ILE A O 1
ATOM 2472 N N . ALA A 1 313 ? -14.704 -5.026 9.426 1.00 96.69 313 ALA A N 1
ATOM 2473 C CA . ALA A 1 313 ? -13.923 -5.814 8.484 1.00 96.69 313 ALA A CA 1
ATOM 2474 C C . ALA A 1 313 ? -14.648 -7.102 8.078 1.00 96.69 313 ALA A C 1
ATOM 2476 O O . ALA A 1 313 ? -14.709 -7.383 6.884 1.00 96.69 313 ALA A O 1
ATOM 2477 N N . GLU A 1 314 ? -15.280 -7.806 9.022 1.00 95.44 314 GLU A N 1
ATOM 2478 C CA . GLU A 1 314 ? -16.158 -8.958 8.769 1.00 95.44 314 GLU A CA 1
ATOM 2479 C C . GLU A 1 314 ? -17.268 -8.605 7.762 1.00 95.44 314 GLU A C 1
ATOM 2481 O O . GLU A 1 314 ? -17.484 -9.319 6.782 1.00 95.44 314 GLU A O 1
ATOM 2486 N N . ARG A 1 315 ? -17.943 -7.462 7.945 1.00 94.81 315 ARG A N 1
ATOM 2487 C CA . ARG A 1 315 ? -19.089 -7.052 7.109 1.00 94.81 315 ARG A CA 1
ATOM 2488 C C . ARG A 1 315 ? -18.706 -6.582 5.706 1.00 94.81 315 ARG A C 1
ATOM 2490 O O . ARG A 1 315 ? -19.508 -6.713 4.783 1.00 94.81 315 ARG A O 1
ATOM 2497 N N . LEU A 1 316 ? -17.511 -6.023 5.542 1.00 96.69 316 LEU A N 1
ATOM 2498 C CA . LEU A 1 316 ? -17.019 -5.495 4.265 1.00 96.69 316 LEU A CA 1
ATOM 2499 C C . LEU A 1 316 ? -15.944 -6.375 3.619 1.00 96.69 316 LEU A C 1
ATOM 2501 O O . LEU A 1 316 ? -15.402 -6.001 2.580 1.00 96.69 316 LEU A O 1
ATOM 2505 N N . GLY A 1 317 ? -15.603 -7.513 4.226 1.00 96.44 317 GLY A N 1
ATOM 2506 C CA . GLY A 1 317 ? -14.483 -8.353 3.811 1.00 96.44 317 GLY A CA 1
ATOM 2507 C C . GLY A 1 317 ? -13.165 -7.578 3.717 1.00 96.44 317 GLY A C 1
ATOM 2508 O O . GLY A 1 317 ? -12.459 -7.726 2.718 1.00 96.44 317 GLY A O 1
ATOM 2509 N N . LEU A 1 318 ? -12.869 -6.700 4.685 1.00 96.50 318 LEU A N 1
ATOM 2510 C CA . LEU A 1 318 ? -11.618 -5.927 4.710 1.00 96.50 318 LEU A CA 1
ATOM 2511 C C . LEU A 1 318 ? -10.484 -6.782 5.259 1.00 96.50 318 LEU A C 1
ATOM 2513 O O . LEU A 1 318 ? -10.550 -7.211 6.404 1.00 96.50 318 LEU A O 1
ATOM 2517 N N . SER A 1 319 ? -9.424 -6.982 4.485 1.00 94.56 319 SER A N 1
ATOM 2518 C CA . SER A 1 319 ? -8.264 -7.772 4.914 1.00 94.56 319 SER A CA 1
ATOM 2519 C C . SER A 1 319 ? -6.967 -6.978 4.772 1.00 94.56 319 SER A C 1
ATOM 2521 O O . SER A 1 319 ? -6.996 -5.786 4.471 1.00 94.56 319 SER A O 1
ATOM 2523 N N . ASP A 1 320 ? -5.831 -7.632 5.012 1.00 92.50 320 ASP A N 1
ATOM 2524 C CA . ASP A 1 320 ? -4.496 -7.019 4.997 1.00 92.50 320 ASP A CA 1
ATOM 2525 C C . ASP A 1 320 ? -4.344 -5.879 6.031 1.00 92.50 320 ASP A C 1
ATOM 2527 O O . ASP A 1 320 ? -3.581 -4.934 5.850 1.00 92.50 320 ASP A O 1
ATOM 2531 N N . LEU A 1 321 ? -5.071 -5.950 7.154 1.00 93.12 321 LEU A N 1
ATOM 2532 C CA . LEU A 1 321 ? -5.060 -4.949 8.229 1.00 93.12 321 LEU A CA 1
ATOM 2533 C C . LEU A 1 321 ? -3.939 -5.217 9.251 1.00 93.12 321 LEU A C 1
ATOM 2535 O O . LEU A 1 321 ? -4.177 -5.394 10.448 1.00 93.12 321 LEU A O 1
ATOM 2539 N N . HIS A 1 322 ? -2.697 -5.262 8.770 1.00 90.06 322 HIS A N 1
ATOM 2540 C CA . HIS A 1 322 ? -1.497 -5.467 9.590 1.00 90.06 322 HIS A CA 1
ATOM 2541 C C . HIS A 1 322 ? -0.982 -4.160 10.222 1.00 90.06 322 HIS A C 1
ATOM 2543 O O . HIS A 1 322 ? -1.438 -3.058 9.910 1.00 90.06 322 HIS A O 1
ATOM 2549 N N . TYR A 1 323 ? 0.023 -4.251 11.096 1.00 86.00 323 TYR A N 1
ATOM 2550 C CA . TYR A 1 323 ? 0.537 -3.123 11.896 1.00 86.00 323 TYR A CA 1
ATOM 2551 C C . TYR A 1 323 ? 1.094 -1.922 11.110 1.00 86.00 323 TYR A C 1
ATOM 2553 O O . TYR A 1 323 ? 1.320 -0.865 11.695 1.00 86.00 323 TYR A O 1
ATOM 2561 N N . LEU A 1 324 ? 1.360 -2.074 9.807 1.00 85.94 324 LEU A N 1
ATOM 2562 C CA . LEU A 1 324 ? 1.771 -0.960 8.935 1.00 85.94 324 LEU A CA 1
ATOM 2563 C C . LEU A 1 324 ? 0.568 -0.195 8.373 1.00 85.94 324 LEU A C 1
ATOM 2565 O O . LEU A 1 324 ? 0.723 0.962 7.991 1.00 85.94 324 LEU A O 1
ATOM 2569 N N . ASN A 1 325 ? -0.610 -0.824 8.344 1.00 91.56 325 ASN A N 1
ATOM 2570 C CA . ASN A 1 325 ? -1.841 -0.261 7.795 1.00 91.56 325 ASN A CA 1
ATOM 2571 C C . ASN A 1 325 ? -2.733 0.361 8.889 1.00 91.56 325 ASN A C 1
ATOM 2573 O O . ASN A 1 325 ? -3.784 0.928 8.594 1.00 91.56 325 ASN A O 1
ATOM 2577 N N . ILE A 1 326 ? -2.291 0.323 10.153 1.00 91.44 326 ILE A N 1
ATOM 2578 C CA . ILE A 1 326 ? -2.907 1.034 11.278 1.00 91.44 326 ILE A CA 1
ATOM 2579 C C . ILE A 1 326 ? -1.886 1.993 11.892 1.00 91.44 326 ILE A C 1
ATOM 2581 O O . ILE A 1 326 ? -0.856 1.584 12.427 1.00 91.44 326 ILE A O 1
ATOM 2585 N N . ILE A 1 327 ? -2.196 3.287 11.857 1.00 89.50 327 ILE A N 1
ATOM 2586 C CA . ILE A 1 327 ? -1.374 4.331 12.470 1.00 89.50 327 ILE A CA 1
ATOM 2587 C C . ILE A 1 327 ? -2.068 4.840 13.728 1.00 89.50 327 ILE A C 1
ATOM 2589 O O . ILE A 1 327 ? -3.203 5.307 13.676 1.00 89.50 327 ILE A O 1
ATOM 2593 N N . THR A 1 328 ? -1.367 4.839 14.861 1.00 90.19 328 THR A N 1
ATOM 2594 C CA . THR A 1 328 ? -1.848 5.575 16.034 1.00 90.19 328 THR A CA 1
ATOM 2595 C C . THR A 1 328 ? -1.492 7.049 15.921 1.00 90.19 328 THR A C 1
ATOM 2597 O O . THR A 1 328 ? -0.335 7.420 15.711 1.00 90.19 328 THR A O 1
ATOM 2600 N N . SER A 1 329 ? -2.496 7.898 16.103 1.00 90.06 329 SER A N 1
ATOM 2601 C CA . SER A 1 329 ? -2.321 9.335 16.285 1.00 90.06 329 SER A CA 1
ATOM 2602 C C . SER A 1 329 ? -3.326 9.816 17.324 1.00 90.06 329 SER A C 1
ATOM 2604 O O . SER A 1 329 ? -4.496 9.431 17.277 1.00 90.06 329 SER A O 1
ATOM 2606 N N . ASN A 1 330 ? -2.877 10.626 18.284 1.00 90.12 330 ASN A N 1
ATOM 2607 C CA . ASN A 1 330 ? -3.706 11.126 19.387 1.00 90.12 330 ASN A CA 1
ATOM 2608 C C . ASN A 1 330 ? -4.409 9.991 20.158 1.00 90.12 330 ASN A C 1
ATOM 2610 O O . ASN A 1 330 ? -5.623 10.032 20.363 1.00 90.12 330 ASN A O 1
ATOM 2614 N N . LYS A 1 331 ? -3.651 8.946 20.525 1.00 91.19 331 LYS A N 1
ATOM 2615 C CA . LYS A 1 331 ? -4.132 7.734 21.224 1.00 91.19 331 LYS A CA 1
ATOM 2616 C C . LYS A 1 331 ? -5.276 6.994 20.510 1.00 91.19 331 LYS A C 1
ATOM 2618 O O . LYS A 1 331 ? -6.018 6.244 21.138 1.00 91.19 331 LYS A O 1
ATOM 2623 N N . SER A 1 332 ? -5.457 7.206 19.207 1.00 93.06 332 SER A N 1
ATOM 2624 C CA . SER A 1 332 ? -6.546 6.606 18.435 1.00 93.06 332 SER A CA 1
ATOM 2625 C C . SER A 1 332 ? -6.013 5.886 17.195 1.00 93.06 332 SER A C 1
ATOM 2627 O O . SER A 1 332 ? -5.158 6.448 16.495 1.00 93.06 332 SER A O 1
ATOM 2629 N N . PRO A 1 333 ? -6.506 4.672 16.887 1.00 94.19 333 PRO A N 1
ATOM 2630 C CA . PRO A 1 333 ? -6.146 3.987 15.657 1.00 94.19 333 PRO A CA 1
ATOM 2631 C C . PRO A 1 333 ? -6.754 4.716 14.450 1.00 94.19 333 PRO A C 1
ATOM 2633 O O . PRO A 1 333 ? -7.915 5.137 14.475 1.00 94.19 333 PRO A O 1
ATOM 2636 N N . HIS A 1 334 ? -5.949 4.862 13.401 1.00 94.81 334 HIS A N 1
ATOM 2637 C CA . HIS A 1 334 ? -6.342 5.337 12.079 1.00 94.81 334 HIS A CA 1
ATOM 2638 C C . HIS A 1 334 ? -6.065 4.223 11.073 1.00 94.81 334 HIS A C 1
ATOM 2640 O O . HIS A 1 334 ? -4.924 3.774 10.950 1.00 94.81 334 HIS A O 1
ATOM 2646 N N . LEU A 1 335 ? -7.099 3.803 10.350 1.00 95.50 335 LEU A N 1
ATOM 2647 C CA . LEU A 1 335 ? -6.966 2.865 9.241 1.00 95.50 335 LEU A CA 1
ATOM 2648 C C . LEU A 1 335 ? -6.411 3.591 8.015 1.00 95.50 335 LEU A C 1
ATOM 2650 O O . LEU A 1 335 ? -6.986 4.588 7.589 1.00 95.50 335 LEU A O 1
ATOM 2654 N N . ILE A 1 336 ? -5.339 3.072 7.429 1.00 93.81 336 ILE A N 1
ATOM 2655 C CA . ILE A 1 336 ? -4.809 3.506 6.134 1.00 93.81 336 ILE A CA 1
ATOM 2656 C C . ILE A 1 336 ? -4.723 2.305 5.188 1.00 93.81 336 ILE A C 1
ATOM 2658 O O . ILE A 1 336 ? -4.774 1.164 5.628 1.00 93.81 336 ILE A O 1
ATOM 2662 N N . ASP A 1 337 ? -4.594 2.558 3.883 1.00 92.44 337 ASP A N 1
ATOM 2663 C CA . ASP A 1 337 ? -4.400 1.494 2.882 1.00 92.44 337 ASP A CA 1
ATOM 2664 C C . ASP A 1 337 ? -5.518 0.426 2.874 1.00 92.44 337 ASP A C 1
ATOM 2666 O O . ASP A 1 337 ? -5.280 -0.749 2.626 1.00 92.44 337 ASP A O 1
ATOM 2670 N N . ALA A 1 338 ? -6.775 0.852 3.059 1.00 93.19 338 ALA A N 1
ATOM 2671 C CA . ALA A 1 338 ? -7.974 -0.000 3.047 1.00 93.19 338 ALA A CA 1
ATOM 2672 C C . ALA A 1 338 ? -8.373 -0.518 1.640 1.00 93.19 338 ALA A C 1
ATOM 2674 O O . ALA A 1 338 ? -9.536 -0.470 1.250 1.00 93.19 338 ALA A O 1
ATOM 2675 N N . GLU A 1 339 ? -7.414 -0.947 0.824 1.00 92.44 339 GLU A N 1
ATOM 2676 C CA . GLU A 1 339 ? -7.623 -1.308 -0.587 1.00 92.44 339 GLU A CA 1
ATOM 2677 C C . GLU A 1 339 ? -8.018 -2.776 -0.822 1.00 92.44 339 GLU A C 1
ATOM 2679 O O . GLU A 1 339 ? -8.455 -3.120 -1.924 1.00 92.44 339 GLU A O 1
ATOM 2684 N N . VAL A 1 340 ? -7.895 -3.629 0.199 1.00 94.88 340 VAL A N 1
ATOM 2685 C CA . VAL A 1 340 ? -8.305 -5.040 0.174 1.00 94.88 340 VAL A CA 1
ATOM 2686 C C . VAL A 1 340 ? -9.688 -5.158 0.808 1.00 94.88 340 VAL A C 1
ATOM 2688 O O . VAL A 1 340 ? -9.823 -5.062 2.025 1.00 94.88 340 VAL A O 1
ATOM 2691 N N . PHE A 1 341 ? -10.716 -5.335 -0.021 1.00 96.50 341 PHE A N 1
ATOM 2692 C CA . PHE A 1 341 ? -12.119 -5.340 0.399 1.00 96.50 341 PHE A CA 1
ATOM 2693 C C . PHE A 1 341 ? -12.942 -6.386 -0.355 1.00 96.50 341 PHE A C 1
ATOM 2695 O O . PHE A 1 341 ? -12.562 -6.819 -1.445 1.00 96.50 341 PHE A O 1
ATOM 2702 N N . LEU A 1 342 ? -14.089 -6.753 0.225 1.00 95.75 342 LEU A N 1
ATOM 2703 C CA . LEU A 1 342 ? -15.048 -7.738 -0.283 1.00 95.75 342 LEU A CA 1
ATOM 2704 C C . LEU A 1 342 ? -14.385 -9.057 -0.699 1.00 95.75 342 LEU A C 1
ATOM 2706 O O . LEU A 1 342 ? -14.782 -9.673 -1.688 1.00 95.75 342 LEU A O 1
ATOM 2710 N N . ILE A 1 343 ? -13.349 -9.481 0.030 1.00 93.81 343 ILE A N 1
ATOM 2711 C CA . ILE A 1 343 ? -12.595 -10.678 -0.340 1.00 93.81 343 ILE A CA 1
ATOM 2712 C C . ILE A 1 343 ? -13.446 -11.950 -0.185 1.00 93.81 343 ILE A C 1
ATOM 2714 O O . ILE A 1 343 ? -14.274 -12.042 0.726 1.00 93.81 343 ILE A O 1
ATOM 2718 N N . PRO A 1 344 ? -13.244 -12.964 -1.044 1.00 91.12 344 PRO A N 1
ATOM 2719 C CA . PRO A 1 344 ? -13.902 -14.251 -0.884 1.00 91.12 344 PRO A CA 1
ATOM 2720 C C . PRO A 1 344 ? -13.379 -14.975 0.362 1.00 91.12 344 PRO A C 1
ATOM 2722 O O . PRO A 1 344 ? -12.216 -14.832 0.737 1.00 91.12 344 PRO A O 1
ATOM 2725 N N . ASP A 1 345 ? -14.233 -15.809 0.959 1.00 89.19 345 ASP A N 1
ATOM 2726 C CA . ASP A 1 345 ? -13.903 -16.677 2.096 1.00 89.19 345 ASP A CA 1
ATOM 2727 C C . ASP A 1 345 ? -13.247 -15.933 3.279 1.00 89.19 345 ASP A C 1
ATOM 2729 O O . ASP A 1 345 ? -12.306 -16.448 3.892 1.00 89.19 345 ASP A O 1
ATOM 2733 N N . PHE A 1 346 ? -13.746 -14.732 3.604 1.00 91.69 346 PHE A N 1
ATOM 2734 C CA . PHE A 1 346 ? -13.212 -13.878 4.671 1.00 91.69 346 PHE A CA 1
ATOM 2735 C C . PHE A 1 346 ? -12.973 -14.633 5.986 1.00 91.69 346 PHE A C 1
ATOM 2737 O O . PHE A 1 346 ? -11.909 -14.494 6.569 1.00 91.69 346 PHE A O 1
ATOM 2744 N N . GLU A 1 347 ? -13.881 -15.528 6.381 1.00 89.44 347 GLU A N 1
ATOM 2745 C CA . GLU A 1 347 ? -13.766 -16.373 7.585 1.00 89.44 347 GLU A CA 1
ATOM 2746 C C . GLU A 1 347 ? -12.450 -17.166 7.684 1.00 89.44 347 GLU A C 1
ATOM 2748 O O . GLU A 1 347 ? -11.996 -17.518 8.770 1.00 89.44 347 GLU A O 1
ATOM 2753 N N . LYS A 1 348 ? -11.824 -17.488 6.544 1.00 89.06 348 LYS A N 1
ATOM 2754 C CA . LYS A 1 348 ? -10.527 -18.179 6.496 1.00 89.06 348 LYS A CA 1
ATOM 2755 C C . LYS A 1 348 ? -9.352 -17.213 6.414 1.00 89.06 348 LYS A C 1
ATOM 2757 O O . LYS A 1 348 ? -8.265 -17.546 6.880 1.00 89.06 348 LYS A O 1
ATOM 2762 N N . ALA A 1 349 ? -9.536 -16.086 5.732 1.00 88.44 349 ALA A N 1
ATOM 2763 C CA . ALA A 1 349 ? -8.484 -15.103 5.504 1.00 88.44 349 ALA A CA 1
ATOM 2764 C C . ALA A 1 349 ? -8.268 -14.202 6.729 1.00 88.44 349 ALA A C 1
ATOM 2766 O O . ALA A 1 349 ? -7.125 -13.914 7.080 1.00 88.44 349 ALA A O 1
ATOM 2767 N N . GLY A 1 350 ? -9.362 -13.809 7.381 1.00 92.94 350 GLY A N 1
ATOM 2768 C CA . GLY A 1 350 ? -9.410 -12.844 8.468 1.00 92.94 350 GLY A CA 1
ATOM 2769 C C . GLY A 1 350 ? -9.094 -11.417 8.020 1.00 92.94 350 GLY A C 1
ATOM 2770 O O . GLY A 1 350 ? -8.662 -11.156 6.890 1.00 92.94 350 GLY A O 1
ATOM 2771 N N . SER A 1 351 ? -9.275 -10.477 8.944 1.00 94.56 351 SER A N 1
ATOM 2772 C CA . SER A 1 351 ? -8.891 -9.078 8.741 1.00 94.56 351 SER A CA 1
ATOM 2773 C C . SER A 1 351 ? -7.367 -8.884 8.757 1.00 94.56 351 SER A C 1
ATOM 2775 O O . SER A 1 351 ? -6.831 -8.038 8.046 1.00 94.56 351 SER A O 1
ATOM 2777 N N . GLY A 1 352 ? -6.668 -9.670 9.583 1.00 92.38 352 GLY A N 1
ATOM 2778 C CA . GLY A 1 352 ? -5.266 -9.474 9.949 1.00 92.38 352 GLY A CA 1
ATOM 2779 C C . GLY A 1 352 ? -5.045 -8.680 11.245 1.00 92.38 352 GLY A C 1
ATOM 2780 O O . GLY A 1 352 ? -3.954 -8.771 11.796 1.00 92.38 352 GLY A O 1
ATOM 2781 N N . ILE A 1 353 ? -6.046 -7.982 11.801 1.00 93.19 353 ILE A N 1
ATOM 2782 C CA . ILE A 1 353 ? -5.894 -7.106 12.988 1.00 93.19 353 ILE A CA 1
ATOM 2783 C C . ILE A 1 353 ? -5.334 -7.872 14.189 1.00 93.19 353 ILE A C 1
ATOM 2785 O O . ILE A 1 353 ? -4.399 -7.408 14.845 1.00 93.19 353 ILE A O 1
ATOM 2789 N N . PHE A 1 354 ? -5.892 -9.056 14.444 1.00 90.81 354 PHE A N 1
ATOM 2790 C CA . PHE A 1 354 ? -5.527 -9.942 15.550 1.00 90.81 354 PHE A CA 1
ATOM 2791 C C . PHE A 1 354 ? -4.652 -11.125 15.099 1.00 90.81 354 PHE A C 1
ATOM 2793 O O . PHE A 1 354 ? -4.598 -12.159 15.759 1.00 90.81 354 PHE A O 1
ATOM 2800 N N . SER A 1 355 ? -3.948 -10.998 13.968 1.00 87.81 355 SER A N 1
ATOM 2801 C CA . SER A 1 355 ? -2.925 -11.968 13.557 1.00 87.81 355 SER A CA 1
ATOM 2802 C C . SER A 1 355 ? -1.736 -11.919 14.529 1.00 87.81 355 SER A C 1
ATOM 2804 O O . SER A 1 355 ? -1.144 -10.853 14.696 1.00 87.81 355 SER A O 1
ATOM 2806 N N . PRO A 1 356 ? -1.293 -13.041 15.125 1.00 81.81 356 PRO A N 1
ATOM 2807 C CA . PRO A 1 356 ? -0.095 -13.035 15.970 1.00 81.81 356 PRO A CA 1
ATOM 2808 C C . PRO A 1 356 ? 1.185 -12.642 15.214 1.00 81.81 356 PRO A C 1
ATOM 2810 O O . PRO A 1 356 ? 2.122 -12.101 15.796 1.00 81.81 356 PRO A O 1
ATOM 2813 N N . ALA A 1 357 ? 1.245 -12.913 13.905 1.00 81.88 357 ALA A N 1
ATOM 2814 C CA . ALA A 1 357 ? 2.456 -12.712 13.112 1.00 81.88 357 ALA A CA 1
ATOM 2815 C C . ALA A 1 357 ? 2.748 -11.233 12.813 1.00 81.88 357 ALA A C 1
ATOM 2817 O O . ALA A 1 357 ? 3.911 -10.839 12.772 1.00 81.88 357 ALA A O 1
ATOM 2818 N N . ASP A 1 358 ? 1.704 -10.443 12.565 1.00 83.62 358 ASP A N 1
ATOM 2819 C CA . ASP A 1 358 ? 1.802 -9.083 12.021 1.00 83.62 358 ASP A CA 1
ATOM 2820 C C . ASP A 1 358 ? 0.569 -8.203 12.314 1.00 83.62 358 ASP A C 1
ATOM 2822 O O . ASP A 1 358 ? 0.413 -7.117 11.746 1.00 83.62 358 ASP A O 1
ATOM 2826 N N . GLY A 1 359 ? -0.315 -8.634 13.210 1.00 86.88 359 GLY A N 1
ATOM 2827 C CA . GLY A 1 359 ? -1.543 -7.918 13.518 1.00 86.88 359 GLY A CA 1
ATOM 2828 C C . GLY A 1 359 ? -1.311 -6.601 14.247 1.00 86.88 359 GLY A C 1
ATOM 2829 O O . GLY A 1 359 ? -0.472 -6.483 15.145 1.00 86.88 359 GLY A O 1
ATOM 2830 N N . ALA A 1 360 ? -2.094 -5.590 13.875 1.00 86.00 360 ALA A N 1
ATOM 2831 C CA . ALA A 1 360 ? -2.017 -4.256 14.465 1.00 86.00 360 ALA A CA 1
ATOM 2832 C C . ALA A 1 360 ? -2.329 -4.217 15.972 1.00 86.00 360 ALA A C 1
ATOM 2834 O O . ALA A 1 360 ? -1.975 -3.238 16.630 1.00 86.00 360 ALA A O 1
ATOM 2835 N N . ALA A 1 361 ? -2.976 -5.258 16.506 1.00 86.62 361 ALA A N 1
ATOM 2836 C CA . ALA A 1 361 ? -3.296 -5.402 17.921 1.00 86.62 361 ALA A CA 1
ATOM 2837 C C . ALA A 1 361 ? -2.110 -5.840 18.797 1.00 86.62 361 ALA A C 1
ATOM 2839 O O . ALA A 1 361 ? -2.203 -5.711 20.015 1.00 86.62 361 ALA A O 1
ATOM 2840 N N . PHE A 1 362 ? -1.019 -6.350 18.211 1.00 80.06 362 PHE A N 1
ATOM 2841 C CA . PHE A 1 362 ? 0.101 -6.934 18.969 1.00 80.06 362 PHE A CA 1
ATOM 2842 C C . PHE A 1 362 ? 1.464 -6.307 18.639 1.00 80.06 362 PHE A C 1
ATOM 2844 O O . PHE A 1 362 ? 2.390 -6.337 19.446 1.00 80.06 362 PHE A O 1
ATOM 2851 N N . HIS A 1 363 ? 1.600 -5.662 17.480 1.00 78.06 363 HIS A N 1
ATOM 2852 C CA . HIS A 1 363 ? 2.879 -5.113 17.024 1.00 78.06 363 HIS A CA 1
ATOM 2853 C C . HIS A 1 363 ? 2.931 -3.590 17.202 1.00 78.06 363 HIS A C 1
ATOM 2855 O O . HIS A 1 363 ? 2.338 -2.850 16.412 1.00 78.06 363 HIS A O 1
ATOM 2861 N N . PHE A 1 364 ? 3.670 -3.114 18.215 1.00 76.19 364 PHE A N 1
ATOM 2862 C CA . PHE A 1 364 ? 3.806 -1.685 18.533 1.00 76.19 364 PHE A CA 1
ATOM 2863 C C . PHE A 1 364 ? 5.258 -1.233 18.695 1.00 76.19 364 PHE A C 1
ATOM 2865 O O . PHE A 1 364 ? 6.022 -1.843 19.425 1.00 76.19 364 PHE A O 1
ATOM 2872 N N . ASP A 1 365 ? 5.628 -0.082 18.131 1.00 71.38 365 ASP A N 1
ATOM 2873 C CA . ASP A 1 365 ? 6.881 0.596 18.486 1.00 71.38 365 ASP A CA 1
ATOM 2874 C C . ASP A 1 365 ? 6.714 1.352 19.812 1.00 71.38 365 ASP A C 1
ATOM 2876 O O . ASP A 1 365 ? 6.297 2.512 19.844 1.00 71.38 365 ASP A O 1
ATOM 2880 N N . VAL A 1 366 ? 7.099 0.690 20.901 1.00 67.88 366 VAL A N 1
ATOM 2881 C CA . VAL A 1 366 ? 7.193 1.264 22.257 1.00 67.88 366 VAL A CA 1
ATOM 2882 C C . VAL A 1 366 ? 8.608 1.813 22.562 1.00 67.88 366 VAL A C 1
ATOM 2884 O O . VAL A 1 366 ? 8.886 2.324 23.650 1.00 67.88 366 VAL A O 1
ATOM 2887 N N . SER A 1 367 ? 9.528 1.806 21.582 1.00 62.09 367 SER A N 1
ATOM 2888 C CA . SER A 1 367 ? 10.949 2.181 21.747 1.00 62.09 367 SER A CA 1
ATOM 2889 C C . SER A 1 367 ? 11.195 3.692 21.897 1.00 62.09 367 SER A C 1
ATOM 2891 O O . SER A 1 367 ? 12.344 4.147 21.925 1.00 62.09 367 SER A O 1
ATOM 2893 N N . HIS A 1 368 ? 10.128 4.495 21.983 1.00 65.06 368 HIS A N 1
ATOM 2894 C CA . HIS A 1 368 ? 10.165 5.961 22.022 1.00 65.06 368 HIS A CA 1
ATOM 2895 C C . HIS A 1 368 ? 10.883 6.566 20.802 1.00 65.06 368 HIS A C 1
ATOM 2897 O O . HIS A 1 368 ? 11.572 7.583 20.900 1.00 65.06 368 HIS A O 1
ATOM 2903 N N . GLY A 1 369 ? 10.787 5.910 19.641 1.00 60.41 369 GLY A N 1
ATOM 2904 C CA . GLY A 1 369 ? 11.426 6.365 18.406 1.00 60.41 369 GLY A CA 1
ATOM 2905 C C . GLY A 1 369 ? 12.958 6.289 18.410 1.00 60.41 369 GLY A C 1
ATOM 2906 O O . GLY A 1 369 ? 13.591 6.868 17.522 1.00 60.41 369 GLY A O 1
ATOM 2907 N N . ARG A 1 370 ? 13.570 5.576 19.370 1.00 59.81 370 ARG A N 1
ATOM 2908 C CA . ARG A 1 370 ? 15.030 5.382 19.436 1.00 59.81 370 ARG A CA 1
ATOM 2909 C C . ARG A 1 370 ? 15.553 4.503 18.302 1.00 59.81 370 ARG A C 1
ATOM 2911 O O . ARG A 1 370 ? 16.737 4.599 17.983 1.00 59.81 370 ARG A O 1
ATOM 2918 N N . ASN A 1 371 ? 14.693 3.695 17.674 1.00 55.19 371 ASN A N 1
ATOM 2919 C CA . ASN A 1 371 ? 15.049 2.905 16.504 1.00 55.19 371 ASN A CA 1
ATOM 2920 C C . ASN A 1 371 ? 14.454 3.485 15.199 1.00 55.19 371 ASN A C 1
ATOM 2922 O O . ASN A 1 371 ? 13.258 3.354 14.939 1.00 55.19 371 ASN A O 1
ATOM 2926 N N . PRO A 1 372 ? 15.268 4.097 14.317 1.00 52.88 372 PRO A N 1
ATOM 2927 C CA . PRO A 1 372 ? 14.796 4.626 13.040 1.00 52.88 372 PRO A CA 1
ATOM 2928 C C . PRO A 1 372 ? 14.272 3.560 12.070 1.00 52.88 372 PRO A C 1
ATOM 2930 O O . PRO A 1 372 ? 13.533 3.921 11.153 1.00 52.88 372 PRO A O 1
ATOM 2933 N N . SER A 1 373 ? 14.646 2.281 12.234 1.00 52.03 373 SER A N 1
ATOM 2934 C CA . SER A 1 373 ? 14.144 1.196 11.377 1.00 52.03 373 SER A CA 1
ATOM 2935 C C . SER A 1 373 ? 12.682 0.843 11.656 1.00 52.03 373 SER A C 1
ATOM 2937 O O . SER A 1 373 ? 12.091 0.102 10.882 1.00 52.03 373 SER A O 1
ATOM 2939 N N . TRP A 1 374 ? 12.103 1.384 12.731 1.00 56.53 374 TRP A N 1
ATOM 2940 C CA . TRP A 1 374 ? 10.723 1.154 13.175 1.00 56.53 374 TRP A CA 1
ATOM 2941 C C . TRP A 1 374 ? 9.776 2.297 12.777 1.00 56.53 374 TRP A C 1
ATOM 2943 O O . TRP A 1 374 ? 8.634 2.387 13.223 1.00 56.53 374 TRP A O 1
ATOM 2953 N N . ARG A 1 375 ? 10.239 3.211 11.914 1.00 49.62 375 ARG A N 1
ATOM 2954 C CA . ARG A 1 375 ? 9.383 4.245 11.321 1.00 49.62 375 ARG A CA 1
ATOM 2955 C C . ARG A 1 375 ? 8.254 3.592 10.522 1.00 49.62 375 ARG A C 1
ATOM 2957 O O . ARG A 1 375 ? 8.530 2.869 9.572 1.00 49.62 375 ARG A O 1
ATOM 2964 N N . GLY A 1 376 ? 7.012 3.915 10.880 1.00 54.47 376 GLY A N 1
ATOM 2965 C CA . GLY A 1 376 ? 5.808 3.374 10.244 1.00 54.47 376 GLY A CA 1
ATOM 2966 C C . GLY A 1 376 ? 5.119 2.266 11.042 1.00 54.47 376 GLY A C 1
ATOM 2967 O O . GLY A 1 376 ? 4.018 1.889 10.670 1.00 54.47 376 GLY A O 1
ATOM 2968 N N . LEU A 1 377 ? 5.714 1.787 12.144 1.00 63.41 377 LEU A N 1
ATOM 2969 C CA . LEU A 1 377 ? 5.015 0.906 13.081 1.00 63.41 377 LEU A CA 1
ATOM 2970 C C . LEU A 1 377 ? 3.917 1.669 13.828 1.00 63.41 377 LEU A C 1
ATOM 2972 O O . LEU A 1 377 ? 4.049 2.868 14.113 1.00 63.41 377 LEU A O 1
ATOM 2976 N N . ASN A 1 378 ? 2.856 0.954 14.184 1.00 73.00 378 ASN A N 1
ATOM 2977 C CA . ASN A 1 378 ? 1.855 1.422 15.126 1.00 73.00 378 ASN A CA 1
ATOM 2978 C C . ASN A 1 378 ? 2.551 1.827 16.448 1.00 73.00 378 ASN A C 1
ATOM 2980 O O . ASN A 1 378 ? 3.315 1.035 16.986 1.00 73.00 378 ASN A O 1
ATOM 2984 N N . ARG A 1 379 ? 2.395 3.059 16.962 1.00 78.94 379 ARG A N 1
ATOM 2985 C CA . ARG A 1 379 ? 3.064 3.482 18.216 1.00 78.94 379 ARG A CA 1
ATOM 2986 C C . ARG A 1 379 ? 2.050 3.708 19.308 1.00 78.94 379 ARG A C 1
ATOM 2988 O O . ARG A 1 379 ? 1.315 4.690 19.259 1.00 78.94 379 ARG A O 1
ATOM 2995 N N . LEU A 1 380 ? 2.106 2.862 20.319 1.00 84.12 380 LEU A N 1
ATOM 2996 C CA . LEU A 1 380 ? 1.595 3.164 21.643 1.00 84.12 380 LEU A CA 1
ATOM 2997 C C . LEU A 1 380 ? 2.794 3.317 22.568 1.00 84.12 380 LEU A C 1
ATOM 2999 O O . LEU A 1 380 ? 3.758 2.567 22.471 1.00 84.12 380 LEU A O 1
ATOM 3003 N N . VAL A 1 381 ? 2.763 4.319 23.432 1.00 84.50 381 VAL A N 1
ATOM 3004 C CA . VAL A 1 381 ? 3.777 4.509 24.474 1.00 84.50 381 VAL A CA 1
ATOM 3005 C C . VAL A 1 381 ? 3.072 4.404 25.814 1.00 84.50 381 VAL A C 1
ATOM 3007 O O . VAL A 1 381 ? 1.889 4.701 25.897 1.00 84.50 381 VAL A O 1
ATOM 3010 N N . PHE A 1 382 ? 3.765 3.980 26.862 1.00 87.50 382 PHE A N 1
ATOM 3011 C CA . PHE A 1 382 ? 3.192 3.860 28.199 1.00 87.50 382 PHE A CA 1
ATOM 3012 C C . PHE A 1 382 ? 3.917 4.797 29.147 1.00 87.50 382 PHE A C 1
ATOM 3014 O O . PHE A 1 382 ? 5.139 4.928 29.077 1.00 87.50 382 PHE A O 1
ATOM 3021 N N . THR A 1 383 ? 3.179 5.429 30.056 1.00 90.06 383 THR A N 1
ATOM 3022 C CA . THR A 1 383 ? 3.822 6.114 31.181 1.00 90.06 383 THR A CA 1
ATOM 3023 C C . THR A 1 383 ? 4.601 5.110 32.032 1.00 90.06 383 THR A C 1
ATOM 3025 O O . THR A 1 383 ? 4.175 3.965 32.200 1.00 90.06 383 THR A O 1
ATOM 3028 N N . ASP A 1 384 ? 5.715 5.546 32.626 1.00 89.44 384 ASP A N 1
ATOM 3029 C CA . ASP A 1 384 ? 6.508 4.698 33.528 1.00 89.44 384 ASP A CA 1
ATOM 3030 C C . ASP A 1 384 ? 5.656 4.129 34.672 1.00 89.44 384 ASP A C 1
ATOM 3032 O O . ASP A 1 384 ? 5.834 2.978 35.070 1.00 89.44 384 ASP A O 1
ATOM 3036 N N . SER A 1 385 ? 4.704 4.920 35.182 1.00 92.81 385 SER A N 1
ATOM 3037 C CA . SER A 1 385 ? 3.775 4.501 36.232 1.00 92.81 385 SER A CA 1
ATOM 3038 C C . SER A 1 385 ? 2.876 3.355 35.787 1.00 92.81 385 SER A C 1
ATOM 3040 O O . SER A 1 385 ? 2.791 2.355 36.495 1.00 92.81 385 SER A O 1
ATOM 3042 N N . TYR A 1 386 ? 2.241 3.471 34.620 1.00 91.62 386 TYR A N 1
ATOM 3043 C CA . TYR A 1 386 ? 1.299 2.456 34.157 1.00 91.62 386 TYR A CA 1
ATOM 3044 C C . TYR A 1 386 ? 2.020 1.196 33.660 1.00 91.62 386 TYR A C 1
ATOM 3046 O O . TYR A 1 386 ? 1.617 0.080 33.977 1.00 91.62 386 TYR A O 1
ATOM 3054 N N . ARG A 1 387 ? 3.179 1.354 33.005 1.00 90.06 387 ARG A N 1
ATOM 3055 C CA . ARG A 1 387 ? 4.081 0.233 32.690 1.00 90.06 387 ARG A CA 1
ATOM 3056 C C . ARG A 1 387 ? 4.457 -0.545 33.952 1.00 90.06 387 ARG A C 1
ATOM 3058 O O . ARG A 1 387 ? 4.401 -1.772 33.964 1.00 90.06 387 ARG A O 1
ATOM 3065 N N . LYS A 1 388 ? 4.849 0.158 35.021 1.00 90.50 388 LYS A N 1
ATOM 3066 C CA . LYS A 1 388 ? 5.197 -0.470 36.301 1.00 90.50 388 LYS A CA 1
ATOM 3067 C C . LYS A 1 388 ? 4.002 -1.196 36.912 1.00 90.50 388 LYS A C 1
ATOM 3069 O O . LYS A 1 388 ? 4.182 -2.294 37.418 1.00 90.50 388 LYS A O 1
ATOM 3074 N N . GLU A 1 389 ? 2.807 -0.620 36.830 1.00 91.75 389 GLU A N 1
ATOM 3075 C CA . GLU A 1 389 ? 1.580 -1.261 37.308 1.00 91.75 389 GLU A CA 1
ATOM 3076 C C . GLU A 1 389 ? 1.327 -2.611 36.619 1.00 91.75 389 GLU A C 1
ATOM 3078 O O . GLU A 1 389 ? 1.105 -3.607 37.308 1.00 91.75 389 GLU A O 1
ATOM 3083 N N . ILE A 1 390 ? 1.412 -2.665 35.284 1.00 88.69 390 ILE A N 1
ATOM 3084 C CA . ILE A 1 390 ? 1.217 -3.901 34.505 1.00 88.69 390 ILE A CA 1
ATOM 3085 C C . ILE A 1 390 ? 2.248 -4.963 34.914 1.00 88.69 390 ILE A C 1
ATOM 3087 O O . ILE A 1 390 ? 1.895 -6.107 35.198 1.00 88.69 390 ILE A O 1
ATOM 3091 N N . LEU A 1 391 ? 3.527 -4.586 34.997 1.00 88.62 391 LEU A N 1
ATOM 3092 C CA . LEU A 1 391 ? 4.602 -5.526 35.329 1.00 88.62 391 LEU A CA 1
ATOM 3093 C C . LEU A 1 391 ? 4.571 -5.978 36.800 1.00 88.62 391 LEU A C 1
ATOM 3095 O O . LEU A 1 391 ? 4.878 -7.130 37.092 1.00 88.62 391 LEU A O 1
ATOM 3099 N N . GLU A 1 392 ? 4.150 -5.122 37.735 1.00 89.25 392 GLU A N 1
ATOM 3100 C CA . GLU A 1 392 ? 3.963 -5.505 39.142 1.00 89.25 392 GLU A CA 1
ATOM 3101 C C . GLU A 1 392 ? 2.832 -6.522 39.327 1.00 89.25 392 GLU A C 1
ATOM 3103 O O . GLU A 1 392 ? 2.868 -7.305 40.278 1.00 89.25 392 GLU A O 1
ATOM 3108 N N . LYS A 1 393 ? 1.820 -6.533 38.450 1.00 86.69 393 LYS A N 1
ATOM 3109 C CA . LYS A 1 393 ? 0.792 -7.584 38.461 1.00 86.69 393 LYS A CA 1
ATOM 3110 C C . LYS A 1 393 ? 1.389 -8.938 38.068 1.00 86.69 393 LYS A C 1
ATOM 3112 O O . LYS A 1 393 ? 1.111 -9.926 38.743 1.00 86.69 393 LYS A O 1
ATOM 3117 N N . ALA A 1 394 ? 2.316 -8.966 37.106 1.00 80.81 394 ALA A N 1
ATOM 3118 C CA . ALA A 1 394 ? 3.034 -10.189 36.731 1.00 80.81 394 ALA A CA 1
ATOM 3119 C C . ALA A 1 394 ? 3.844 -10.781 37.898 1.00 80.81 394 ALA A C 1
ATOM 3121 O O . ALA A 1 394 ? 3.983 -11.997 38.015 1.00 80.81 394 ALA A O 1
ATOM 3122 N N . GLU A 1 395 ? 4.378 -9.929 38.782 1.00 76.81 395 GLU A N 1
ATOM 3123 C CA . GLU A 1 395 ? 5.100 -10.371 39.980 1.00 76.81 395 GLU A CA 1
ATOM 3124 C C . GLU A 1 395 ? 4.188 -10.995 41.042 1.00 76.81 395 GLU A C 1
ATOM 3126 O O . GLU A 1 395 ? 4.646 -11.853 41.800 1.00 76.81 395 GLU A O 1
ATOM 3131 N N . ARG A 1 396 ? 2.923 -10.564 41.114 1.00 78.44 396 ARG A N 1
ATOM 3132 C CA . ARG A 1 396 ? 1.943 -11.046 42.099 1.00 78.44 396 ARG A CA 1
ATOM 3133 C C . ARG A 1 396 ? 1.272 -12.346 41.688 1.00 78.44 396 ARG A C 1
ATOM 3135 O O . ARG A 1 396 ? 0.904 -13.110 42.571 1.00 78.44 396 ARG A O 1
ATOM 3142 N N . ASP A 1 397 ? 1.136 -12.600 40.391 1.00 73.56 397 ASP A N 1
ATOM 3143 C CA . ASP A 1 397 ? 0.341 -13.721 39.883 1.00 73.56 397 ASP A CA 1
ATOM 3144 C C . ASP A 1 397 ? 0.956 -15.117 40.115 1.00 73.56 397 ASP A C 1
ATOM 3146 O O . ASP A 1 397 ? 0.348 -16.100 39.718 1.00 73.56 397 ASP A O 1
ATOM 3150 N N . GLU A 1 398 ? 2.121 -15.258 40.770 1.00 60.66 398 GLU A N 1
ATOM 3151 C CA . GLU A 1 398 ? 2.833 -16.532 41.070 1.00 60.66 398 GLU A CA 1
ATOM 3152 C C . GLU A 1 398 ? 3.068 -17.484 39.865 1.00 60.66 398 GLU A C 1
ATOM 3154 O O . GLU A 1 398 ? 3.708 -18.527 40.006 1.00 60.66 398 GLU A O 1
ATOM 3159 N N . LEU A 1 399 ? 2.606 -17.119 38.667 1.00 53.97 399 LEU A N 1
ATOM 3160 C CA . LEU A 1 399 ? 2.437 -17.980 37.495 1.00 53.97 399 LEU A CA 1
ATOM 3161 C C . LEU A 1 399 ? 3.654 -18.019 36.561 1.00 53.97 399 LEU A C 1
ATOM 3163 O O . LEU A 1 399 ? 3.656 -18.792 35.608 1.00 53.97 399 LEU A O 1
ATOM 3167 N N . SER A 1 400 ? 4.696 -17.229 36.828 1.00 59.44 400 SER A N 1
ATOM 3168 C CA . SER A 1 400 ? 5.861 -17.098 35.946 1.00 59.44 400 SER A CA 1
ATOM 3169 C C . SER A 1 400 ? 7.181 -17.255 36.708 1.00 59.44 400 SER A C 1
ATOM 3171 O O . SER A 1 400 ? 7.404 -16.666 37.779 1.00 59.44 400 SER A O 1
ATOM 3173 N N . GLN A 1 401 ? 8.095 -18.072 36.170 1.00 69.81 401 GLN A N 1
ATOM 3174 C CA . GLN A 1 401 ? 9.452 -18.151 36.707 1.00 69.81 401 GLN A CA 1
ATOM 3175 C C . GLN A 1 401 ? 10.130 -16.779 36.556 1.00 69.81 401 GLN A C 1
ATOM 3177 O O . GLN A 1 401 ? 9.690 -15.913 35.804 1.00 69.81 401 GLN A O 1
ATOM 3182 N N . LYS A 1 402 ? 11.202 -16.517 37.313 1.00 72.56 402 LYS A N 1
ATOM 3183 C CA . LYS A 1 402 ? 11.906 -15.224 37.220 1.00 72.56 402 LYS A CA 1
ATOM 3184 C C . LYS A 1 402 ? 12.376 -14.922 35.785 1.00 72.56 402 LYS A C 1
ATOM 3186 O O . LYS A 1 402 ? 12.332 -13.770 35.372 1.00 72.56 402 LYS A O 1
ATOM 3191 N N . GLU A 1 403 ? 12.801 -15.951 35.055 1.00 70.00 403 GLU A N 1
ATOM 3192 C CA . GLU A 1 403 ? 13.251 -15.834 33.663 1.00 70.00 403 GLU A CA 1
ATOM 3193 C C . GLU A 1 403 ? 12.119 -15.360 32.740 1.00 70.00 403 GLU A C 1
ATOM 3195 O O . GLU A 1 403 ? 12.323 -14.405 31.995 1.00 70.00 403 GLU A O 1
ATOM 3200 N N . ASP A 1 404 ? 10.913 -15.912 32.895 1.00 77.81 404 ASP A N 1
ATOM 3201 C CA . ASP A 1 404 ? 9.720 -15.505 32.141 1.00 77.81 404 ASP A CA 1
ATOM 3202 C C . ASP A 1 404 ? 9.340 -14.037 32.414 1.00 77.81 404 ASP A C 1
ATOM 3204 O O . ASP A 1 404 ? 8.929 -13.315 31.512 1.00 77.81 404 ASP A O 1
ATOM 3208 N N . ARG A 1 405 ? 9.517 -13.553 33.654 1.00 78.62 405 ARG A N 1
ATOM 3209 C CA . ARG A 1 405 ? 9.251 -12.145 34.017 1.00 78.62 405 ARG A CA 1
ATOM 3210 C C . ARG A 1 405 ? 10.252 -11.177 33.403 1.00 78.62 405 ARG A C 1
ATOM 3212 O O . ARG A 1 405 ? 9.863 -10.114 32.922 1.00 78.62 405 ARG A O 1
ATOM 3219 N N . ASP A 1 406 ? 11.534 -11.535 33.433 1.00 82.00 406 ASP A N 1
ATOM 3220 C CA . ASP A 1 406 ? 12.590 -10.731 32.816 1.00 82.00 406 ASP A CA 1
ATOM 3221 C C . ASP A 1 406 ? 12.421 -10.695 31.286 1.00 82.00 406 ASP A C 1
ATOM 3223 O O . ASP A 1 406 ? 12.710 -9.674 30.661 1.00 82.00 406 ASP A O 1
ATOM 3227 N N . GLU A 1 407 ? 11.944 -11.784 30.678 1.00 83.50 407 GLU A N 1
ATOM 3228 C CA . GLU A 1 407 ? 11.595 -11.843 29.257 1.00 83.50 407 GLU A CA 1
ATOM 3229 C C . GLU A 1 407 ? 10.366 -10.990 28.935 1.00 83.50 407 GLU A C 1
ATOM 3231 O O . GLU A 1 407 ? 10.448 -10.134 28.058 1.00 83.50 407 GLU A O 1
ATOM 3236 N N . LEU A 1 408 ? 9.280 -11.124 29.697 1.00 83.06 408 LEU A N 1
ATOM 3237 C CA . LEU A 1 408 ? 8.058 -10.336 29.538 1.00 83.06 408 LEU A CA 1
ATOM 3238 C C . LEU A 1 408 ? 8.348 -8.826 29.622 1.00 83.06 408 LEU A C 1
ATOM 3240 O O . LEU A 1 408 ? 8.004 -8.061 28.724 1.00 83.06 408 LEU A O 1
ATOM 3244 N N . ALA A 1 409 ? 9.100 -8.396 30.638 1.00 83.38 409 ALA A N 1
ATOM 3245 C CA . ALA A 1 409 ? 9.503 -6.999 30.786 1.00 83.38 409 ALA A CA 1
ATOM 3246 C C . ALA A 1 409 ? 10.384 -6.493 29.629 1.00 83.38 409 ALA A C 1
ATOM 3248 O O . ALA A 1 409 ? 10.309 -5.312 29.290 1.00 83.38 409 ALA A O 1
ATOM 3249 N N . ARG A 1 410 ? 11.219 -7.358 29.031 1.00 82.62 410 ARG A N 1
ATOM 3250 C CA . ARG A 1 410 ? 11.998 -7.021 27.827 1.00 82.62 410 ARG A CA 1
ATOM 3251 C C . ARG A 1 410 ? 11.114 -6.937 26.592 1.00 82.62 410 ARG A C 1
ATOM 3253 O O . ARG A 1 410 ? 11.319 -6.033 25.792 1.00 82.62 410 ARG A O 1
ATOM 3260 N N . LEU A 1 411 ? 10.158 -7.849 26.424 1.00 79.44 411 LEU A N 1
ATOM 3261 C CA . LEU A 1 411 ? 9.216 -7.818 25.306 1.00 79.44 411 LEU A CA 1
ATOM 3262 C C . LEU A 1 411 ? 8.358 -6.554 25.358 1.00 79.44 411 LEU A C 1
ATOM 3264 O O . LEU A 1 411 ? 8.200 -5.917 24.327 1.00 79.44 411 LEU A O 1
ATOM 3268 N N . PHE A 1 412 ? 7.938 -6.100 26.544 1.00 79.81 412 PHE A N 1
ATOM 3269 C CA . PHE A 1 412 ? 7.199 -4.839 26.708 1.00 79.81 412 PHE A CA 1
ATOM 3270 C C . PHE A 1 412 ? 7.977 -3.584 26.275 1.00 79.81 412 PHE A C 1
ATOM 3272 O O . PHE A 1 412 ? 7.386 -2.517 26.130 1.00 79.81 412 PHE A O 1
ATOM 3279 N N . ASP A 1 413 ? 9.299 -3.674 26.080 1.00 74.19 413 ASP A N 1
ATOM 3280 C CA . ASP A 1 413 ? 10.114 -2.587 25.516 1.00 74.19 413 ASP A CA 1
ATOM 3281 C C . ASP A 1 413 ? 10.122 -2.588 23.975 1.00 74.19 413 ASP A C 1
ATOM 3283 O O . ASP A 1 413 ? 10.683 -1.674 23.353 1.00 74.19 413 ASP A O 1
ATOM 3287 N N . TYR A 1 414 ? 9.472 -3.577 23.356 1.00 71.69 414 TYR A N 1
ATOM 3288 C CA . TYR A 1 414 ? 9.455 -3.793 21.913 1.00 71.69 414 TYR A CA 1
ATOM 3289 C C . TYR A 1 414 ? 8.075 -4.091 21.314 1.00 71.69 414 TYR A C 1
ATOM 3291 O O . TYR A 1 414 ? 7.886 -3.753 20.152 1.00 71.69 414 TYR A O 1
ATOM 3299 N N . GLU A 1 415 ? 7.145 -4.697 22.054 1.00 77.19 415 GLU A N 1
ATOM 3300 C CA . GLU A 1 415 ? 5.810 -5.101 21.595 1.00 77.19 415 GLU A CA 1
ATOM 3301 C C . GLU A 1 415 ? 4.828 -5.273 22.771 1.00 77.19 415 GLU A C 1
ATOM 3303 O O . GLU A 1 415 ? 5.230 -5.325 23.935 1.00 77.19 415 GLU A O 1
ATOM 3308 N N . ILE A 1 416 ? 3.526 -5.366 22.475 1.00 80.50 416 ILE A N 1
ATOM 3309 C CA . ILE A 1 416 ? 2.499 -5.726 23.464 1.00 80.50 416 ILE A CA 1
ATOM 3310 C C . ILE A 1 416 ? 1.998 -7.120 23.107 1.00 80.50 416 ILE A C 1
ATOM 3312 O O . ILE A 1 416 ? 1.503 -7.344 22.009 1.00 80.50 416 ILE A O 1
ATOM 3316 N N . THR A 1 417 ? 2.080 -8.046 24.056 1.00 82.50 417 THR A N 1
ATOM 3317 C CA . THR A 1 417 ? 1.637 -9.431 23.856 1.00 82.50 417 THR A CA 1
ATOM 3318 C C . THR A 1 417 ? 0.265 -9.633 24.485 1.00 82.50 417 THR A C 1
ATOM 3320 O O . THR A 1 417 ? -0.222 -8.790 25.243 1.00 82.50 417 THR A O 1
ATOM 3323 N N . GLU A 1 418 ? -0.365 -10.767 24.209 1.00 83.50 418 GLU A N 1
ATOM 3324 C CA . GLU A 1 418 ? -1.637 -11.123 24.833 1.00 83.50 418 GLU A CA 1
ATOM 3325 C C . GLU A 1 418 ? -1.514 -11.224 26.365 1.00 83.50 418 GLU A C 1
ATOM 3327 O O . GLU A 1 418 ? -2.400 -10.783 27.094 1.00 83.50 418 GLU A O 1
ATOM 3332 N N . GLU A 1 419 ? -0.386 -11.719 26.877 1.00 86.31 419 GLU A N 1
ATOM 3333 C CA . GLU A 1 419 ? -0.082 -11.765 28.312 1.00 86.31 419 GLU A CA 1
ATOM 3334 C C . GLU A 1 419 ? -0.033 -10.363 28.918 1.00 86.31 419 GLU A C 1
ATOM 3336 O O . GLU A 1 419 ? -0.576 -10.133 29.998 1.00 86.31 419 GLU A O 1
ATOM 3341 N N . HIS A 1 420 ? 0.566 -9.402 28.214 1.00 87.81 420 HIS A N 1
ATOM 3342 C CA . HIS A 1 420 ? 0.585 -8.011 28.652 1.00 87.81 420 HIS A CA 1
ATOM 3343 C C . HIS A 1 420 ? -0.819 -7.407 28.734 1.00 87.81 420 HIS A C 1
ATOM 3345 O O . HIS A 1 420 ? -1.123 -6.690 29.689 1.00 87.81 420 HIS A O 1
ATOM 3351 N N . LEU A 1 421 ? -1.688 -7.718 27.770 1.00 89.44 421 LEU A N 1
ATOM 3352 C CA . LEU A 1 421 ? -3.084 -7.279 27.788 1.00 89.44 421 LEU A CA 1
ATOM 3353 C C . LEU A 1 421 ? -3.861 -7.930 28.934 1.00 89.44 421 LEU A C 1
ATOM 3355 O O . LEU A 1 421 ? -4.552 -7.225 29.667 1.00 89.44 421 LEU A O 1
ATOM 3359 N N . LYS A 1 422 ? -3.668 -9.231 29.179 1.00 89.88 422 LYS A N 1
ATOM 3360 C CA . LYS A 1 422 ? -4.263 -9.937 30.326 1.00 89.88 422 LYS A CA 1
ATOM 3361 C C . LYS A 1 422 ? -3.848 -9.310 31.658 1.00 89.88 422 LYS A C 1
ATOM 3363 O O . LYS A 1 422 ? -4.704 -9.060 32.501 1.00 89.88 422 LYS A O 1
ATOM 3368 N N . LEU A 1 423 ? -2.568 -8.970 31.824 1.00 90.12 423 LEU A N 1
ATOM 3369 C CA . LEU A 1 423 ? -2.063 -8.253 33.005 1.00 90.12 423 LEU A CA 1
ATOM 3370 C C . LEU A 1 423 ? -2.633 -6.834 33.126 1.00 90.12 423 LEU A C 1
ATOM 3372 O O . LEU A 1 423 ? -2.884 -6.348 34.230 1.00 90.12 423 LEU A O 1
ATOM 3376 N N . ALA A 1 424 ? -2.884 -6.172 31.998 1.00 90.31 424 ALA A N 1
ATOM 3377 C CA . ALA A 1 424 ? -3.615 -4.910 31.944 1.00 90.31 424 ALA A CA 1
ATOM 3378 C C . ALA A 1 424 ? -5.135 -5.077 32.161 1.00 90.31 424 ALA A C 1
ATOM 3380 O O . ALA A 1 424 ? -5.863 -4.085 32.120 1.00 90.31 424 ALA A O 1
ATOM 3381 N N . GLU A 1 425 ? -5.615 -6.298 32.433 1.00 92.38 425 GLU A N 1
ATOM 3382 C CA . GLU A 1 425 ? -7.030 -6.653 32.583 1.00 92.38 425 GLU A CA 1
ATOM 3383 C C . GLU A 1 425 ? -7.852 -6.319 31.326 1.00 92.38 425 GLU A C 1
ATOM 3385 O O . GLU A 1 425 ? -8.973 -5.794 31.404 1.00 92.38 425 GLU A O 1
ATOM 3390 N N . ILE A 1 426 ? -7.258 -6.598 30.165 1.00 92.19 426 ILE A N 1
ATOM 3391 C CA . ILE A 1 426 ? -7.856 -6.520 28.836 1.00 92.19 426 ILE A CA 1
ATOM 3392 C C . ILE A 1 426 ? -7.837 -7.926 28.243 1.00 92.19 426 ILE A C 1
ATOM 3394 O O . ILE A 1 426 ? -6.807 -8.420 27.789 1.00 92.19 426 ILE A O 1
ATOM 3398 N N . ASP A 1 427 ? -9.000 -8.563 28.250 1.00 91.56 427 ASP A N 1
ATOM 3399 C CA . ASP A 1 427 ? -9.239 -9.806 27.530 1.00 91.56 427 ASP A CA 1
ATOM 3400 C C . ASP A 1 427 ? -9.833 -9.453 26.162 1.00 91.56 427 ASP A C 1
ATOM 3402 O O . ASP A 1 427 ? -10.956 -8.957 26.066 1.00 91.56 427 ASP A O 1
ATOM 3406 N N . VAL A 1 428 ? -9.033 -9.620 25.108 1.00 89.50 428 VAL A N 1
ATOM 3407 C CA . VAL A 1 428 ? -9.406 -9.224 23.743 1.00 89.50 428 VAL A CA 1
ATOM 3408 C C . VAL A 1 428 ? -10.508 -10.120 23.181 1.00 89.50 428 VAL A C 1
ATOM 3410 O O . VAL A 1 428 ? -11.382 -9.615 22.479 1.00 89.50 428 VAL A O 1
ATOM 3413 N N . GLU A 1 429 ? -10.497 -11.417 23.495 1.00 91.06 429 GLU A N 1
ATOM 3414 C CA . GLU A 1 429 ? -11.524 -12.354 23.025 1.00 91.06 429 GLU A CA 1
ATOM 3415 C C . GLU A 1 429 ? -12.874 -12.034 23.670 1.00 91.06 429 GLU A C 1
ATOM 3417 O O . GLU A 1 429 ? -13.891 -11.931 22.979 1.00 91.06 429 GLU A O 1
ATOM 3422 N N . ASP A 1 430 ? -12.877 -11.798 24.984 1.00 93.19 430 ASP A N 1
ATOM 3423 C CA . ASP A 1 430 ? -14.067 -11.367 25.717 1.00 93.19 430 ASP A CA 1
ATOM 3424 C C . ASP A 1 430 ? -14.562 -9.997 25.233 1.00 93.19 430 ASP A C 1
ATOM 3426 O O . ASP A 1 430 ? -15.762 -9.812 25.025 1.00 93.19 430 ASP A O 1
ATOM 3430 N N . LEU A 1 431 ? -13.653 -9.045 24.990 1.00 92.56 431 LEU A N 1
ATOM 3431 C CA . LEU A 1 431 ? -14.007 -7.731 24.455 1.00 92.56 431 LEU A CA 1
ATOM 3432 C C . LEU A 1 431 ? -14.662 -7.858 23.079 1.00 92.56 431 LEU A C 1
ATOM 3434 O O . LEU A 1 431 ? -15.736 -7.297 22.874 1.00 92.56 431 LEU A O 1
ATOM 3438 N N . LEU A 1 432 ? -14.060 -8.626 22.167 1.00 92.44 432 LEU A N 1
ATOM 3439 C CA . LEU A 1 432 ? -14.583 -8.862 20.822 1.00 92.44 432 LEU A CA 1
ATOM 3440 C C . LEU A 1 432 ? -15.957 -9.544 20.855 1.00 92.44 432 LEU A C 1
ATOM 3442 O O . LEU A 1 432 ? -16.841 -9.160 20.091 1.00 92.44 432 LEU A O 1
ATOM 3446 N N . GLY A 1 433 ? -16.156 -10.513 21.754 1.00 92.69 433 GLY A N 1
ATOM 3447 C CA . GLY A 1 433 ? -17.434 -11.205 21.940 1.00 92.69 433 GLY A CA 1
ATOM 3448 C C . GLY A 1 433 ? -18.545 -10.331 22.532 1.00 92.69 433 GLY A C 1
ATOM 3449 O O . GLY A 1 433 ? -19.719 -10.675 22.402 1.00 92.69 433 GLY A O 1
ATOM 3450 N N . ARG A 1 434 ? -18.192 -9.207 23.167 1.00 92.75 434 ARG A N 1
ATOM 3451 C CA . ARG A 1 434 ? -19.131 -8.256 23.785 1.00 92.75 434 ARG A CA 1
ATOM 3452 C C . ARG A 1 434 ? -19.430 -7.025 22.937 1.00 92.75 434 ARG A C 1
ATOM 3454 O O . ARG A 1 434 ? -20.313 -6.265 23.319 1.00 92.75 434 ARG A O 1
ATOM 3461 N N . ILE A 1 435 ? -18.705 -6.789 21.841 1.00 92.94 435 ILE A N 1
ATOM 3462 C CA . ILE A 1 435 ? -18.998 -5.651 20.962 1.00 92.94 435 ILE A CA 1
ATOM 3463 C C . ILE A 1 435 ? -20.361 -5.865 20.303 1.00 92.94 435 ILE A C 1
ATOM 3465 O O . ILE A 1 435 ? -20.511 -6.731 19.442 1.00 92.94 435 ILE A O 1
ATOM 3469 N N . ASP A 1 436 ? -21.319 -5.013 20.654 1.00 89.44 436 ASP A N 1
ATOM 3470 C CA . ASP A 1 436 ? -22.539 -4.798 19.887 1.00 89.44 436 ASP A CA 1
ATOM 3471 C C . ASP A 1 436 ? -22.393 -3.496 19.094 1.00 89.44 436 ASP A C 1
ATOM 3473 O O . ASP A 1 436 ? -22.421 -2.401 19.655 1.00 89.44 436 ASP A O 1
ATOM 3477 N N . ILE A 1 437 ? -22.233 -3.600 17.771 1.00 87.50 437 ILE A N 1
ATOM 3478 C CA . ILE A 1 437 ? -22.065 -2.420 16.913 1.00 87.50 437 ILE A CA 1
ATOM 3479 C C . ILE A 1 437 ? -23.233 -1.430 17.063 1.00 87.50 437 ILE A C 1
ATOM 3481 O O . ILE A 1 437 ? -23.019 -0.221 16.942 1.00 87.50 437 ILE A O 1
ATOM 3485 N N . SER A 1 438 ? -24.449 -1.921 17.319 1.00 82.50 438 SER A N 1
ATOM 3486 C CA . SER A 1 438 ? -25.633 -1.070 17.461 1.00 82.50 438 SER A CA 1
ATOM 3487 C C . SER A 1 438 ? -25.590 -0.198 18.718 1.00 82.50 438 SER A C 1
ATOM 3489 O O . SER A 1 438 ? -26.208 0.862 18.733 1.00 82.50 438 SER A O 1
ATOM 3491 N N . GLU A 1 439 ? -24.813 -0.589 19.733 1.00 86.12 439 GLU A N 1
ATOM 3492 C CA . GLU A 1 439 ? -24.556 0.221 20.929 1.00 86.12 439 GLU A CA 1
ATOM 3493 C C . GLU A 1 439 ? -23.371 1.186 20.739 1.00 86.12 439 GLU A C 1
ATOM 3495 O O . GLU A 1 439 ? -23.281 2.209 21.421 1.00 86.12 439 GLU A O 1
ATOM 3500 N N . GLU A 1 440 ? -22.466 0.898 19.796 1.00 86.44 440 GLU A N 1
ATOM 3501 C CA . GLU A 1 440 ? -21.279 1.718 19.512 1.00 86.44 440 GLU A CA 1
ATOM 3502 C C . GLU A 1 440 ? -21.531 2.869 18.522 1.00 86.44 440 GLU A C 1
ATOM 3504 O O . GLU A 1 440 ? -20.669 3.733 18.348 1.00 86.44 440 GLU A O 1
ATOM 3509 N N . CYS A 1 441 ? -22.690 2.889 17.862 1.00 83.62 441 CYS A N 1
ATOM 3510 C CA . CYS A 1 441 ? -23.104 3.902 16.891 1.00 83.62 441 CYS A CA 1
ATOM 3511 C C . CYS A 1 441 ? -24.575 4.280 17.115 1.00 83.62 441 CYS A C 1
ATOM 3513 O O . CYS A 1 441 ? -25.338 3.521 17.698 1.00 83.62 441 CYS A O 1
ATOM 3515 N N . GLU A 1 442 ? -25.002 5.449 16.628 1.00 77.50 442 GLU A N 1
ATOM 3516 C CA . GLU A 1 442 ? -26.425 5.809 16.615 1.00 77.50 442 GLU A CA 1
ATOM 3517 C C . GLU A 1 442 ? -27.265 4.724 15.907 1.00 77.50 442 GLU A C 1
ATOM 3519 O O . GLU A 1 442 ? -26.896 4.234 14.832 1.00 77.50 442 GLU A O 1
ATOM 3524 N N . GLU A 1 443 ? -28.389 4.348 16.526 1.00 73.25 443 GLU A N 1
ATOM 3525 C CA . GLU A 1 443 ? -29.238 3.228 16.105 1.00 73.25 443 GLU A CA 1
ATOM 3526 C C . GLU A 1 443 ? -29.695 3.379 14.640 1.00 73.25 443 GLU A C 1
ATOM 3528 O O . GLU A 1 443 ? -30.161 4.438 14.217 1.00 73.25 443 GLU A O 1
ATOM 3533 N N . GLY A 1 444 ? -29.540 2.316 13.843 1.00 72.56 444 GLY A N 1
ATOM 3534 C CA . GLY A 1 444 ? -29.920 2.274 12.422 1.00 72.56 444 GLY A CA 1
ATOM 3535 C C . GLY A 1 444 ? -28.940 2.948 11.450 1.00 72.56 444 GLY A C 1
ATOM 3536 O O . GLY A 1 444 ? -28.892 2.553 10.286 1.00 72.56 444 GLY A O 1
ATOM 3537 N N . VAL A 1 445 ? -28.100 3.882 11.913 1.00 82.69 445 VAL A N 1
ATOM 3538 C CA . VAL A 1 445 ? -27.130 4.603 11.061 1.00 82.69 445 VAL A CA 1
ATOM 3539 C C . VAL A 1 445 ? -26.043 3.667 10.534 1.00 82.69 445 VAL A C 1
ATOM 3541 O O . VAL A 1 445 ? -25.608 3.795 9.389 1.00 82.69 445 VAL A O 1
ATOM 3544 N N . TYR A 1 446 ? -25.602 2.713 11.355 1.00 89.81 446 TYR A N 1
ATOM 3545 C CA . TYR A 1 446 ? -24.573 1.757 10.956 1.00 89.81 446 TYR A CA 1
ATOM 3546 C C . TYR A 1 446 ? -25.025 0.845 9.810 1.00 89.81 446 TYR A C 1
ATOM 3548 O O . TYR A 1 446 ? -24.326 0.752 8.805 1.00 89.81 446 TYR A O 1
ATOM 3556 N N . GLU A 1 447 ? -26.177 0.184 9.956 1.00 91.19 447 GLU A N 1
ATOM 3557 C CA . GLU A 1 447 ? -26.644 -0.822 8.991 1.00 91.19 447 GLU A CA 1
ATOM 3558 C C . GLU A 1 447 ? -26.958 -0.201 7.624 1.00 91.19 447 GLU A C 1
ATOM 3560 O O . GLU A 1 447 ? -26.620 -0.771 6.590 1.00 91.19 447 GLU A O 1
ATOM 3565 N N . GLU A 1 448 ? -27.531 1.004 7.599 1.00 91.50 448 GLU A N 1
ATOM 3566 C CA . GLU A 1 448 ? -27.741 1.736 6.346 1.00 91.50 448 GLU A CA 1
ATOM 3567 C C . GLU A 1 448 ? -26.402 2.105 5.690 1.00 91.50 448 GLU A C 1
ATOM 3569 O O . GLU A 1 448 ? -26.191 1.864 4.499 1.00 91.50 448 GLU A O 1
ATOM 3574 N N . ARG A 1 449 ? -25.458 2.641 6.475 1.00 93.75 449 ARG A N 1
ATOM 3575 C CA . ARG A 1 449 ? -24.177 3.113 5.945 1.00 93.75 449 ARG A CA 1
ATOM 3576 C C . ARG A 1 449 ? -23.264 1.975 5.494 1.00 93.75 449 ARG A C 1
ATOM 3578 O O . ARG A 1 449 ? -22.586 2.123 4.480 1.00 93.75 449 ARG A O 1
ATOM 3585 N N . ILE A 1 450 ? -23.208 0.861 6.225 1.00 95.00 450 ILE A N 1
ATOM 3586 C CA . ILE A 1 450 ? -22.375 -0.291 5.851 1.00 95.00 450 ILE A CA 1
ATOM 3587 C C . ILE A 1 450 ? -22.871 -0.904 4.540 1.00 95.00 450 ILE A C 1
ATOM 3589 O O . ILE A 1 450 ? -22.061 -1.260 3.687 1.00 95.00 450 ILE A O 1
ATOM 3593 N N . GLU A 1 451 ? -24.190 -0.953 4.346 1.00 95.62 451 GLU A N 1
ATOM 3594 C CA . GLU A 1 451 ? -24.818 -1.469 3.135 1.00 95.62 451 GLU A CA 1
ATOM 3595 C C . GLU A 1 451 ? -24.593 -0.540 1.935 1.00 95.62 451 GLU A C 1
ATOM 3597 O O . GLU A 1 451 ? -24.222 -1.011 0.862 1.00 95.62 451 GLU A O 1
ATOM 3602 N N . GLU A 1 452 ? -24.712 0.779 2.116 1.00 96.25 452 GLU A N 1
ATOM 3603 C CA . GLU A 1 452 ? -24.368 1.766 1.081 1.00 96.25 452 GLU A CA 1
ATOM 3604 C C . GLU A 1 452 ? -22.899 1.633 0.639 1.00 96.25 452 GLU A C 1
ATOM 3606 O O . GLU A 1 452 ? -22.586 1.633 -0.558 1.00 96.25 452 GLU A O 1
ATOM 3611 N N . ILE A 1 453 ? -21.983 1.489 1.605 1.00 97.19 453 ILE A N 1
ATOM 3612 C CA . ILE A 1 453 ? -20.556 1.290 1.331 1.00 97.19 453 ILE A CA 1
ATOM 3613 C C . ILE A 1 453 ? -20.349 -0.018 0.570 1.00 97.19 453 ILE A C 1
ATOM 3615 O O . ILE A 1 453 ? -19.651 -0.020 -0.442 1.00 97.19 453 ILE A O 1
ATOM 3619 N N . ARG A 1 454 ? -20.975 -1.111 1.016 1.00 96.69 454 ARG A N 1
ATOM 3620 C CA . ARG A 1 454 ? -20.891 -2.424 0.370 1.00 96.69 454 ARG A CA 1
ATOM 3621 C C . ARG A 1 454 ? -21.339 -2.350 -1.088 1.00 96.69 454 ARG A C 1
ATOM 3623 O O . ARG A 1 454 ? -20.567 -2.735 -1.958 1.00 96.69 454 ARG A O 1
ATOM 3630 N N . GLN A 1 455 ? -22.511 -1.778 -1.361 1.00 96.38 455 GLN A N 1
ATOM 3631 C CA . GLN A 1 455 ? -23.035 -1.602 -2.722 1.00 96.38 455 GLN A CA 1
ATOM 3632 C C . GLN A 1 455 ? -22.094 -0.767 -3.597 1.00 96.38 455 GLN A C 1
ATOM 3634 O O . GLN A 1 455 ? -21.802 -1.137 -4.731 1.00 96.38 455 GLN A O 1
ATOM 3639 N N . THR A 1 456 ? -21.553 0.326 -3.055 1.00 96.44 456 THR A N 1
ATOM 3640 C CA . THR A 1 456 ? -20.586 1.169 -3.776 1.00 96.44 456 THR A CA 1
ATOM 3641 C C . THR A 1 456 ? -19.301 0.404 -4.112 1.00 96.44 456 THR A C 1
ATOM 3643 O O . THR A 1 456 ? -18.727 0.579 -5.188 1.00 96.44 456 THR A O 1
ATOM 3646 N N . LEU A 1 457 ? -18.821 -0.432 -3.187 1.00 95.56 457 LEU A N 1
ATOM 3647 C CA . LEU A 1 457 ? -17.614 -1.233 -3.374 1.00 95.56 457 LEU A CA 1
ATOM 3648 C C . LEU A 1 457 ? -17.836 -2.427 -4.311 1.00 95.56 457 LEU A C 1
ATOM 3650 O O . LEU A 1 457 ? -16.903 -2.791 -5.016 1.00 95.56 457 LEU A O 1
ATOM 3654 N N . GLU A 1 458 ? -19.040 -3.000 -4.379 1.00 95.12 458 GLU A N 1
ATOM 3655 C CA . GLU A 1 458 ? -19.379 -4.089 -5.311 1.00 95.12 458 GLU A CA 1
ATOM 3656 C C . GLU A 1 458 ? -19.259 -3.677 -6.782 1.00 95.12 458 GLU A C 1
ATOM 3658 O O . GLU A 1 458 ? -18.962 -4.509 -7.635 1.00 95.12 458 GLU A O 1
ATOM 3663 N N . GLU A 1 459 ? -19.438 -2.394 -7.097 1.00 92.38 459 GLU A N 1
ATOM 3664 C CA . GLU A 1 459 ? -19.219 -1.859 -8.448 1.00 92.38 459 GLU A CA 1
ATOM 3665 C C . GLU A 1 459 ? -17.729 -1.751 -8.821 1.00 92.38 459 GLU A C 1
ATOM 3667 O O . GLU A 1 459 ? -17.378 -1.344 -9.936 1.00 92.38 459 GLU A O 1
ATOM 3672 N N . LYS A 1 460 ? -16.831 -2.055 -7.881 1.00 91.75 460 LYS A N 1
ATOM 3673 C CA . LYS A 1 460 ? -15.381 -1.961 -8.033 1.00 91.75 460 LYS A CA 1
ATOM 3674 C C . LYS A 1 460 ? -14.741 -3.321 -7.796 1.00 91.75 460 LYS A C 1
ATOM 3676 O O . LYS A 1 460 ? -15.249 -4.174 -7.079 1.00 91.75 460 LYS A O 1
ATOM 3681 N N . ARG A 1 461 ? -13.555 -3.503 -8.373 1.00 92.19 461 ARG A N 1
ATOM 3682 C CA . ARG A 1 461 ? -12.714 -4.653 -8.046 1.00 92.19 461 ARG A CA 1
ATOM 3683 C C . ARG A 1 461 ? -11.854 -4.313 -6.831 1.00 92.19 461 ARG A C 1
ATOM 3685 O O . ARG A 1 461 ? -11.117 -3.326 -6.870 1.00 92.19 461 ARG A O 1
ATOM 3692 N N . GLY A 1 462 ? -11.939 -5.118 -5.777 1.00 92.38 462 GLY A N 1
ATOM 3693 C CA . GLY A 1 462 ? -11.091 -4.990 -4.591 1.00 92.38 462 GLY A CA 1
ATOM 3694 C C . GLY A 1 462 ? -9.708 -5.570 -4.836 1.00 92.38 462 GLY A C 1
ATOM 3695 O O . GLY A 1 462 ? -9.573 -6.539 -5.586 1.00 92.38 462 GLY A O 1
ATOM 3696 N N . ARG A 1 463 ? -8.660 -4.997 -4.229 1.00 93.44 463 ARG A N 1
ATOM 3697 C CA . ARG A 1 463 ? -7.332 -5.627 -4.252 1.00 93.44 463 ARG A CA 1
ATOM 3698 C C . ARG A 1 463 ? -7.432 -6.977 -3.542 1.00 93.44 463 ARG A C 1
ATOM 3700 O O . ARG A 1 463 ? -8.117 -7.104 -2.534 1.00 93.44 463 ARG A O 1
ATOM 3707 N N . PHE A 1 464 ? -6.746 -7.986 -4.064 1.00 94.19 464 PHE A N 1
ATOM 3708 C CA . PHE A 1 464 ? -6.758 -9.335 -3.509 1.00 94.19 464 PHE A CA 1
ATOM 3709 C C . PHE A 1 464 ? -5.334 -9.858 -3.325 1.00 94.19 464 PHE A C 1
ATOM 3711 O O . PHE A 1 464 ? -4.512 -9.815 -4.244 1.00 94.19 464 PHE A O 1
ATOM 3718 N N . ILE A 1 465 ? -5.027 -10.375 -2.136 1.00 91.81 465 ILE A N 1
ATOM 3719 C CA . ILE A 1 465 ? -3.707 -10.934 -1.824 1.00 91.81 465 ILE A CA 1
ATOM 3720 C C . ILE A 1 465 ? -3.685 -12.417 -2.207 1.00 91.81 465 ILE A C 1
ATOM 3722 O O . ILE A 1 465 ? -3.846 -13.307 -1.376 1.00 91.81 465 ILE A O 1
ATOM 3726 N N . LEU A 1 466 ? -3.493 -12.692 -3.499 1.00 92.62 466 LEU A N 1
ATOM 3727 C CA . LEU A 1 466 ? -3.417 -14.065 -4.015 1.00 92.62 466 LEU A CA 1
ATOM 3728 C C . LEU A 1 466 ? -2.121 -14.773 -3.588 1.00 92.62 466 LEU A C 1
ATOM 3730 O O . LEU A 1 466 ? -2.128 -15.933 -3.178 1.00 92.62 466 LEU A O 1
ATOM 3734 N N . LEU A 1 467 ? -0.999 -14.063 -3.700 1.00 88.75 467 LEU A N 1
ATOM 3735 C CA . LEU A 1 467 ? 0.333 -14.526 -3.327 1.00 88.75 467 LEU A CA 1
ATOM 3736 C C . LEU A 1 467 ? 0.860 -13.612 -2.223 1.00 88.75 467 LEU A C 1
ATOM 3738 O O . LEU A 1 467 ? 0.867 -12.393 -2.385 1.00 88.75 467 LEU A O 1
ATOM 3742 N N . ARG A 1 468 ? 1.321 -14.192 -1.108 1.00 80.69 468 ARG A N 1
ATOM 3743 C CA . ARG A 1 468 ? 1.885 -13.410 0.003 1.00 80.69 468 ARG A CA 1
ATOM 3744 C C . ARG A 1 468 ? 3.081 -12.588 -0.478 1.00 80.69 468 ARG A C 1
ATOM 3746 O O . ARG A 1 468 ? 3.934 -13.098 -1.210 1.00 80.69 468 ARG A O 1
ATOM 3753 N N . THR A 1 469 ? 3.204 -11.357 0.010 1.00 73.00 469 THR A N 1
ATOM 3754 C CA . THR A 1 469 ? 4.305 -10.442 -0.335 1.00 73.00 469 THR A CA 1
ATOM 3755 C C . THR A 1 469 ? 5.679 -11.055 -0.054 1.00 73.00 469 THR A C 1
ATOM 3757 O O . THR A 1 469 ? 6.598 -10.921 -0.855 1.00 73.00 469 THR A O 1
ATOM 3760 N N . THR A 1 470 ? 5.828 -11.834 1.020 1.00 72.94 470 THR A N 1
ATOM 3761 C CA . THR A 1 470 ? 7.071 -12.570 1.332 1.00 72.94 470 THR A CA 1
ATOM 3762 C C . THR A 1 470 ? 7.428 -13.628 0.277 1.00 72.94 470 THR A C 1
ATOM 3764 O O . THR A 1 470 ? 8.597 -13.825 -0.062 1.00 72.94 470 THR A O 1
ATOM 3767 N N . SER A 1 471 ? 6.431 -14.290 -0.310 1.00 77.69 471 SER A N 1
ATOM 3768 C CA . SER A 1 471 ? 6.636 -15.220 -1.425 1.00 77.69 471 SER A CA 1
ATOM 3769 C C . SER A 1 471 ? 7.012 -14.472 -2.707 1.00 77.69 471 SER A C 1
ATOM 3771 O O . SER A 1 471 ? 7.935 -14.873 -3.411 1.00 77.69 471 SER A O 1
ATOM 3773 N N . LEU A 1 472 ? 6.360 -13.344 -2.992 1.00 80.19 472 LEU A N 1
ATOM 3774 C CA . LEU A 1 472 ? 6.661 -12.532 -4.177 1.00 80.19 472 LEU A CA 1
ATOM 3775 C C . LEU A 1 472 ? 8.044 -11.874 -4.104 1.00 80.19 472 LEU A C 1
ATOM 3777 O O . LEU A 1 472 ? 8.770 -11.863 -5.095 1.00 80.19 472 LEU A O 1
ATOM 3781 N N . THR A 1 473 ? 8.448 -11.381 -2.935 1.00 71.50 473 THR A N 1
ATOM 3782 C CA . THR A 1 473 ? 9.768 -10.760 -2.718 1.00 71.50 473 THR A CA 1
ATOM 3783 C C . THR A 1 473 ? 10.918 -11.759 -2.814 1.00 71.50 473 THR A C 1
ATOM 3785 O O . THR A 1 473 ? 12.022 -11.377 -3.192 1.00 71.50 473 THR A O 1
ATOM 3788 N N . THR A 1 474 ? 10.678 -13.045 -2.547 1.00 78.06 474 THR A N 1
ATOM 3789 C CA . THR A 1 474 ? 11.683 -14.106 -2.741 1.00 78.06 474 THR A CA 1
ATOM 3790 C C . THR A 1 474 ? 11.736 -14.620 -4.182 1.00 78.06 474 THR A C 1
ATOM 3792 O O . THR A 1 474 ? 12.815 -14.971 -4.668 1.00 78.06 474 THR A O 1
ATOM 3795 N N . LEU A 1 475 ? 10.600 -14.633 -4.887 1.00 78.88 475 LEU A N 1
ATOM 3796 C CA . LEU A 1 475 ? 10.502 -15.034 -6.294 1.00 78.88 475 LEU A CA 1
ATOM 3797 C C . LEU A 1 475 ? 11.007 -13.952 -7.253 1.00 78.88 475 LEU A C 1
ATOM 3799 O O . LEU A 1 475 ? 11.826 -14.240 -8.122 1.00 78.88 475 LEU A O 1
ATOM 3803 N N . SER A 1 476 ? 10.561 -12.706 -7.089 1.00 79.00 476 SER A N 1
ATOM 3804 C CA . SER A 1 476 ? 10.794 -11.611 -8.040 1.00 79.00 476 SER A CA 1
ATOM 3805 C C . SER A 1 476 ? 12.273 -11.380 -8.392 1.00 79.00 476 SER A C 1
ATOM 3807 O O . SER A 1 476 ? 12.580 -11.233 -9.576 1.00 79.00 476 SER A O 1
ATOM 3809 N N . PRO A 1 477 ? 13.243 -11.399 -7.454 1.00 82.44 477 PRO A N 1
ATOM 3810 C CA . PRO A 1 477 ? 14.670 -11.263 -7.779 1.00 82.44 477 PRO A CA 1
ATOM 3811 C C . PRO A 1 477 ? 15.235 -12.359 -8.692 1.00 82.44 477 PRO A C 1
ATOM 3813 O O . PRO A 1 477 ? 16.304 -12.171 -9.263 1.00 82.44 477 PRO A O 1
ATOM 3816 N N . ARG A 1 478 ? 14.541 -13.494 -8.831 1.00 85.56 478 ARG A N 1
ATOM 3817 C CA . ARG A 1 478 ? 14.982 -14.668 -9.602 1.00 85.56 478 ARG A CA 1
ATOM 3818 C C . ARG A 1 478 ? 14.288 -14.801 -10.958 1.00 85.56 478 ARG A C 1
ATOM 3820 O O . ARG A 1 478 ? 14.611 -15.718 -11.709 1.00 85.56 478 ARG A O 1
ATOM 3827 N N . VAL A 1 479 ? 13.327 -13.928 -11.259 1.00 90.06 479 VAL A N 1
ATOM 3828 C CA . VAL A 1 479 ? 12.572 -13.969 -12.514 1.00 90.06 479 VAL A CA 1
ATOM 3829 C C . VAL A 1 479 ? 13.216 -13.034 -13.532 1.00 90.06 479 VAL A C 1
ATOM 3831 O O . VAL A 1 479 ? 13.190 -11.812 -13.373 1.00 90.06 479 VAL A O 1
ATOM 3834 N N . ASP A 1 480 ? 13.775 -13.615 -14.595 1.00 93.69 480 ASP A N 1
ATOM 3835 C CA . ASP A 1 480 ? 14.139 -12.889 -15.809 1.00 93.69 480 ASP A CA 1
ATOM 3836 C C . ASP A 1 480 ? 12.974 -13.016 -16.817 1.00 93.69 480 ASP A C 1
ATOM 3838 O O . ASP A 1 480 ? 12.767 -14.090 -17.385 1.00 93.69 480 ASP A O 1
ATOM 3842 N N . PRO A 1 481 ? 12.222 -11.936 -17.097 1.00 92.81 481 PRO A N 1
ATOM 3843 C CA . PRO A 1 481 ? 11.070 -11.949 -17.994 1.00 92.81 481 PRO A CA 1
ATOM 3844 C C . PRO A 1 481 ? 11.414 -12.314 -19.444 1.00 92.81 481 PRO A C 1
ATOM 3846 O O . PRO A 1 481 ? 10.517 -12.663 -20.215 1.00 92.81 481 PRO A O 1
ATOM 3849 N N . ALA A 1 482 ? 12.694 -12.266 -19.835 1.00 93.06 482 ALA A N 1
ATOM 3850 C CA . ALA A 1 482 ? 13.158 -12.738 -21.137 1.00 93.06 482 ALA A CA 1
ATOM 3851 C C . ALA A 1 482 ? 13.417 -14.258 -21.179 1.00 93.06 482 ALA A C 1
ATOM 3853 O O . ALA A 1 482 ? 13.611 -14.811 -22.263 1.00 93.06 482 ALA A O 1
ATOM 3854 N N . GLN A 1 483 ? 13.433 -14.935 -20.027 1.00 92.88 483 GLN A N 1
ATOM 3855 C CA . GLN A 1 483 ? 13.728 -16.359 -19.890 1.00 92.88 483 GLN A CA 1
ATOM 3856 C C . GLN A 1 483 ? 12.474 -17.153 -19.489 1.00 92.88 483 GLN A C 1
ATOM 3858 O O . GLN A 1 483 ? 11.999 -17.084 -18.354 1.00 92.88 483 GLN A O 1
ATOM 3863 N N . GLU A 1 484 ? 11.965 -17.971 -20.415 1.00 91.88 484 GLU A N 1
ATOM 3864 C CA . GLU A 1 484 ? 10.691 -18.694 -20.258 1.00 91.88 484 GLU A CA 1
ATOM 3865 C C . GLU A 1 484 ? 10.666 -19.646 -19.050 1.00 91.88 484 GLU A C 1
ATOM 3867 O O . GLU A 1 484 ? 9.643 -19.791 -18.387 1.00 91.88 484 GLU A O 1
ATOM 3872 N N . ASN A 1 485 ? 11.795 -20.273 -18.716 1.00 89.44 485 ASN A N 1
ATOM 3873 C CA . ASN A 1 485 ? 11.904 -21.182 -17.574 1.00 89.44 485 ASN A CA 1
ATOM 3874 C C . ASN A 1 485 ? 11.667 -20.478 -16.230 1.00 89.44 485 ASN A C 1
ATOM 3876 O O . ASN A 1 485 ? 11.047 -21.068 -15.348 1.00 89.44 485 ASN A O 1
ATOM 3880 N N . THR A 1 486 ? 12.139 -19.239 -16.067 1.00 88.94 486 THR A N 1
ATOM 3881 C CA . THR A 1 486 ? 11.945 -18.492 -14.812 1.00 88.94 486 THR A CA 1
ATOM 3882 C C . THR A 1 486 ? 10.519 -17.952 -14.700 1.00 88.94 486 THR A C 1
ATOM 3884 O O . THR A 1 486 ? 9.923 -18.013 -13.627 1.00 88.94 486 THR A O 1
ATOM 3887 N N . MET A 1 487 ? 9.928 -17.537 -15.826 1.00 93.62 487 MET A N 1
ATOM 3888 C CA . MET A 1 487 ? 8.521 -17.134 -15.904 1.00 93.62 487 MET A CA 1
ATOM 3889 C C . MET A 1 487 ? 7.571 -18.284 -15.580 1.00 93.62 487 MET A C 1
ATOM 3891 O O . MET A 1 487 ? 6.599 -18.088 -14.853 1.00 93.62 487 MET A O 1
ATOM 3895 N N . LYS A 1 488 ? 7.863 -19.493 -16.073 1.00 93.00 488 LYS A N 1
ATOM 3896 C CA . LYS A 1 488 ? 7.036 -20.674 -15.820 1.00 93.00 488 LYS A CA 1
ATOM 3897 C C . LYS A 1 488 ? 6.847 -20.938 -14.323 1.00 93.00 488 LYS A C 1
ATOM 3899 O O . LYS A 1 488 ? 5.725 -21.171 -13.900 1.00 93.00 488 LYS A O 1
ATOM 3904 N N . ALA A 1 489 ? 7.908 -20.833 -13.522 1.00 89.94 489 ALA A N 1
ATOM 3905 C CA . ALA A 1 489 ? 7.824 -21.060 -12.078 1.00 89.94 489 ALA A CA 1
ATOM 3906 C C . ALA A 1 489 ? 6.849 -20.095 -11.378 1.00 89.94 489 ALA A C 1
ATOM 3908 O O . ALA A 1 489 ? 6.127 -20.498 -10.470 1.00 89.94 489 ALA A O 1
ATOM 3909 N N . PHE A 1 490 ? 6.804 -18.832 -11.812 1.00 92.56 490 PHE A N 1
ATOM 3910 C CA . PHE A 1 490 ? 5.828 -17.864 -11.312 1.00 92.56 490 PHE A CA 1
ATOM 3911 C C . PHE A 1 490 ? 4.398 -18.209 -11.751 1.00 92.56 490 PHE A C 1
ATOM 3913 O O . PHE A 1 490 ? 3.483 -18.162 -10.933 1.00 92.56 490 PHE A O 1
ATOM 3920 N N . LEU A 1 491 ? 4.207 -18.573 -13.024 1.00 95.25 491 LEU A N 1
ATOM 3921 C CA . LEU A 1 491 ? 2.891 -18.932 -13.560 1.00 95.25 491 LEU A CA 1
ATOM 3922 C C . LEU A 1 491 ? 2.314 -20.180 -12.880 1.00 95.25 491 LEU A C 1
ATOM 3924 O O . LEU A 1 491 ? 1.140 -20.174 -12.521 1.00 95.25 491 LEU A O 1
ATOM 3928 N N . ASP A 1 492 ? 3.143 -21.200 -12.649 1.00 93.69 492 ASP A N 1
ATOM 3929 C CA . ASP A 1 492 ? 2.757 -22.418 -11.931 1.00 93.69 492 ASP A CA 1
ATOM 3930 C C . ASP A 1 492 ? 2.345 -22.073 -10.483 1.00 93.69 492 ASP A C 1
ATOM 3932 O O . ASP A 1 492 ? 1.262 -22.446 -10.042 1.00 93.69 492 ASP A O 1
ATOM 3936 N N . ALA A 1 493 ? 3.138 -21.258 -9.770 1.00 92.81 493 ALA A N 1
ATOM 3937 C CA . ALA A 1 493 ? 2.813 -20.830 -8.404 1.00 92.81 493 ALA A CA 1
ATOM 3938 C C . ALA A 1 493 ? 1.516 -20.005 -8.318 1.00 92.81 493 ALA A C 1
ATOM 3940 O O . ALA A 1 493 ? 0.761 -20.116 -7.351 1.00 92.81 493 ALA A O 1
ATOM 3941 N N . MET A 1 494 ? 1.250 -19.167 -9.320 1.00 95.12 494 MET A N 1
ATOM 3942 C CA . MET A 1 494 ? 0.007 -18.408 -9.411 1.00 95.12 494 MET A CA 1
ATOM 3943 C C . MET A 1 494 ? -1.189 -19.319 -9.691 1.00 95.12 494 MET A C 1
ATOM 3945 O O . MET A 1 494 ? -2.220 -19.150 -9.046 1.00 95.12 494 MET A O 1
ATOM 3949 N N . LYS A 1 495 ? -1.061 -20.290 -10.605 1.00 96.62 495 LYS A N 1
ATOM 3950 C CA . LYS A 1 495 ? -2.109 -21.283 -10.878 1.00 96.62 495 LYS A CA 1
ATOM 3951 C C . LYS A 1 495 ? -2.460 -22.067 -9.616 1.00 96.62 495 LYS A C 1
ATOM 3953 O O . LYS A 1 495 ? -3.625 -22.085 -9.223 1.00 96.62 495 LYS A O 1
ATOM 3958 N N . ASP A 1 496 ? -1.448 -22.592 -8.929 1.00 95.06 496 ASP A N 1
ATOM 3959 C CA . ASP A 1 496 ? -1.613 -23.303 -7.659 1.00 95.06 496 ASP A CA 1
ATOM 3960 C C . ASP A 1 496 ? -2.333 -22.433 -6.614 1.00 95.06 496 ASP A C 1
ATOM 3962 O O . ASP A 1 496 ? -3.199 -22.912 -5.879 1.00 95.06 496 ASP A O 1
ATOM 3966 N N . ALA A 1 497 ? -2.007 -21.138 -6.544 1.00 94.69 497 ALA A N 1
ATOM 3967 C CA . ALA A 1 497 ? -2.656 -20.209 -5.624 1.00 94.69 497 ALA A CA 1
ATOM 3968 C C . ALA A 1 497 ? -4.129 -19.952 -5.982 1.00 94.69 497 ALA A C 1
ATOM 3970 O O . ALA A 1 497 ? -4.970 -19.957 -5.083 1.00 94.69 497 ALA A O 1
ATOM 3971 N N . VAL A 1 498 ? -4.458 -19.770 -7.266 1.00 95.94 498 VAL A N 1
ATOM 3972 C CA . VAL A 1 498 ? -5.845 -19.598 -7.741 1.00 95.94 498 VAL A CA 1
ATOM 3973 C C . VAL A 1 498 ? -6.680 -20.833 -7.394 1.00 95.94 498 VAL A C 1
ATOM 3975 O O . VAL A 1 498 ? -7.755 -20.713 -6.803 1.00 95.94 498 VAL A O 1
ATOM 3978 N N . GLU A 1 499 ? -6.157 -22.024 -7.681 1.00 95.25 499 GLU A N 1
ATOM 3979 C CA . GLU A 1 499 ? -6.844 -23.294 -7.427 1.00 95.25 499 GLU A CA 1
ATOM 3980 C C . GLU A 1 499 ? -6.983 -23.591 -5.927 1.00 95.25 499 GLU A C 1
ATOM 3982 O O . GLU A 1 499 ? -8.028 -24.066 -5.478 1.00 95.25 499 GLU A O 1
ATOM 3987 N N . LYS A 1 500 ? -5.979 -23.244 -5.110 1.00 93.44 500 LYS A N 1
ATOM 3988 C CA . LYS A 1 500 ? -6.058 -23.351 -3.643 1.00 93.44 500 LYS A CA 1
ATOM 3989 C C . LYS A 1 500 ? -7.140 -22.445 -3.058 1.00 93.44 500 LYS A C 1
ATOM 3991 O O . LYS A 1 500 ? -7.763 -22.808 -2.061 1.00 93.44 500 LYS A O 1
ATOM 3996 N N . GLN A 1 501 ? -7.384 -21.304 -3.695 1.00 92.31 501 GLN A N 1
ATOM 3997 C CA . GLN A 1 501 ? -8.514 -20.433 -3.397 1.00 92.31 501 GLN A CA 1
ATOM 3998 C C . GLN A 1 501 ? -9.810 -20.921 -4.061 1.00 92.31 501 GLN A C 1
ATOM 4000 O O . GLN A 1 501 ? -10.751 -20.154 -4.172 1.00 92.31 501 GLN A O 1
ATOM 4005 N N . GLN A 1 502 ? -9.907 -22.171 -4.516 1.00 94.12 502 GLN A N 1
ATOM 4006 C CA . GLN A 1 502 ? -11.127 -22.757 -5.087 1.00 94.12 502 GLN A CA 1
ATOM 4007 C C . GLN A 1 502 ? -11.667 -22.031 -6.334 1.00 94.12 502 GLN A C 1
ATOM 4009 O O . GLN A 1 502 ? -12.840 -22.177 -6.673 1.00 94.12 502 GLN A O 1
ATOM 4014 N N . PHE A 1 503 ? -10.836 -21.257 -7.032 1.00 95.62 503 PHE A N 1
ATOM 4015 C CA . PHE A 1 503 ? -11.170 -20.706 -8.344 1.00 95.62 503 PHE A CA 1
ATOM 4016 C C . PHE A 1 503 ? -10.698 -21.665 -9.441 1.00 95.62 503 PHE A C 1
ATOM 4018 O O . PHE A 1 503 ? -9.661 -22.313 -9.319 1.00 95.62 503 PHE A O 1
ATOM 4025 N N . THR A 1 504 ? -11.438 -21.724 -10.546 1.00 97.38 504 THR A N 1
ATOM 4026 C CA . THR A 1 504 ? -10.985 -22.404 -11.763 1.00 97.38 504 THR A CA 1
ATOM 4027 C C . THR A 1 504 ? -10.012 -21.489 -12.488 1.00 97.38 504 THR A C 1
ATOM 4029 O O . THR A 1 504 ? -10.409 -20.403 -12.906 1.00 97.38 504 THR A O 1
ATOM 4032 N N . PHE A 1 505 ? -8.754 -21.904 -12.635 1.00 98.06 505 PHE A N 1
ATOM 4033 C CA . PHE A 1 505 ? -7.759 -21.137 -13.381 1.00 98.06 505 PHE A CA 1
ATOM 4034 C C . PHE A 1 505 ? -8.079 -21.124 -14.885 1.00 98.06 505 PHE A C 1
ATOM 4036 O O . PHE A 1 505 ? -8.366 -22.164 -15.479 1.00 98.06 505 PHE A O 1
ATOM 4043 N N . HIS A 1 506 ? -8.018 -19.951 -15.517 1.00 97.50 506 HIS A N 1
ATOM 4044 C CA . HIS A 1 506 ? -8.324 -19.790 -16.941 1.00 97.50 506 HIS A CA 1
ATOM 4045 C C . HIS A 1 506 ? -7.085 -20.007 -17.817 1.00 97.50 506 HIS A C 1
ATOM 4047 O O . HIS A 1 506 ? -6.438 -19.050 -18.247 1.00 97.50 506 HIS A O 1
ATOM 4053 N N . ASP A 1 507 ? -6.789 -21.271 -18.137 1.00 97.12 507 ASP A N 1
ATOM 4054 C CA . ASP A 1 507 ? -5.689 -21.634 -19.046 1.00 97.12 507 ASP A CA 1
ATOM 4055 C C . ASP A 1 507 ? -5.836 -20.993 -20.446 1.00 97.12 507 ASP A C 1
ATOM 4057 O O . ASP A 1 507 ? -4.833 -20.679 -21.087 1.00 97.12 507 ASP A O 1
ATOM 4061 N N . ASP A 1 508 ? -7.064 -20.702 -20.892 1.00 97.38 508 ASP A N 1
ATOM 4062 C CA . ASP A 1 508 ? -7.334 -20.015 -22.167 1.00 97.38 508 ASP A CA 1
ATOM 4063 C C . ASP A 1 508 ? -6.741 -18.592 -22.228 1.00 97.38 508 ASP A C 1
ATOM 4065 O O . ASP A 1 508 ? -6.466 -18.075 -23.312 1.00 97.38 508 ASP A O 1
ATOM 4069 N N . ASN A 1 509 ? -6.486 -17.966 -21.072 1.00 97.69 509 ASN A N 1
ATOM 4070 C CA . ASN A 1 509 ? -5.895 -16.629 -20.970 1.00 97.69 509 ASN A CA 1
ATOM 4071 C C . ASN A 1 509 ? -4.380 -16.660 -20.709 1.00 97.69 509 ASN A C 1
ATOM 4073 O O . ASN A 1 509 ? -3.771 -15.600 -20.542 1.00 97.69 509 ASN A O 1
ATOM 4077 N N . LEU A 1 510 ? -3.742 -17.837 -20.692 1.00 96.56 510 LEU A N 1
ATOM 4078 C CA . LEU A 1 510 ? -2.350 -18.005 -20.258 1.00 96.56 510 LEU A CA 1
ATOM 4079 C C . LEU A 1 510 ? -1.357 -17.096 -21.003 1.00 96.56 510 LEU A C 1
ATOM 4081 O O . LEU A 1 510 ? -0.400 -16.608 -20.404 1.00 96.56 510 LEU A O 1
ATOM 4085 N N . ASP A 1 511 ? -1.586 -16.823 -22.287 1.00 97.06 511 ASP A N 1
ATOM 4086 C CA . ASP A 1 511 ? -0.730 -15.923 -23.065 1.00 97.06 511 ASP A CA 1
ATOM 4087 C C . ASP A 1 511 ? -0.824 -14.463 -22.603 1.00 97.06 511 ASP A C 1
ATOM 4089 O O . ASP A 1 511 ? 0.204 -13.797 -22.471 1.00 97.06 511 ASP A O 1
ATOM 4093 N N . GLN A 1 512 ? -2.031 -13.984 -22.294 1.00 97.62 512 GLN A N 1
ATOM 4094 C CA . GLN A 1 512 ? -2.252 -12.635 -21.761 1.00 97.62 512 GLN A CA 1
ATOM 4095 C C . GLN A 1 512 ? -1.682 -12.509 -20.348 1.00 97.62 512 GLN A C 1
ATOM 4097 O O . GLN A 1 512 ? -1.011 -11.531 -20.029 1.00 97.62 512 GLN A O 1
ATOM 4102 N N . ILE A 1 513 ? -1.889 -13.540 -19.527 1.00 97.31 513 ILE A N 1
ATOM 4103 C CA . ILE A 1 513 ? -1.352 -13.641 -18.171 1.00 97.31 513 ILE A CA 1
ATOM 4104 C C . ILE A 1 513 ? 0.180 -13.578 -18.198 1.00 97.31 513 ILE A C 1
ATOM 4106 O O . ILE A 1 513 ? 0.792 -12.821 -17.442 1.00 97.31 513 ILE A O 1
ATOM 4110 N N . ARG A 1 514 ? 0.812 -14.348 -19.093 1.00 96.38 514 ARG A N 1
ATOM 4111 C CA . ARG A 1 514 ? 2.269 -14.356 -19.270 1.00 96.38 514 ARG A CA 1
ATOM 4112 C C . ARG A 1 514 ? 2.786 -12.984 -19.685 1.00 96.38 514 ARG A C 1
ATOM 4114 O O . ARG A 1 514 ? 3.810 -12.549 -19.164 1.00 96.38 514 ARG A O 1
ATOM 4121 N N . GLU A 1 515 ? 2.110 -12.313 -20.611 1.00 95.88 515 GLU A N 1
ATOM 4122 C CA . GLU A 1 515 ? 2.532 -10.988 -21.063 1.00 95.88 515 GLU A CA 1
ATOM 4123 C C . GLU A 1 515 ? 2.391 -9.938 -19.956 1.00 95.88 515 GLU A C 1
ATOM 4125 O O . GLU A 1 515 ? 3.322 -9.167 -19.727 1.00 95.88 515 GLU A O 1
ATOM 4130 N N . GLN A 1 516 ? 1.298 -9.969 -19.192 1.00 95.56 516 GLN A N 1
ATOM 4131 C CA . GLN A 1 516 ? 1.118 -9.090 -18.038 1.00 95.56 516 GLN A CA 1
ATOM 4132 C C . GLN A 1 516 ? 2.206 -9.312 -16.977 1.00 95.56 516 GLN A C 1
ATOM 4134 O O . GLN A 1 516 ? 2.801 -8.354 -16.481 1.00 95.56 516 GLN A O 1
ATOM 4139 N N . ALA A 1 517 ? 2.536 -10.574 -16.692 1.00 95.19 517 ALA A N 1
ATOM 4140 C CA . ALA A 1 517 ? 3.627 -10.924 -15.792 1.00 95.19 517 ALA A CA 1
ATOM 4141 C C . ALA A 1 517 ? 4.976 -10.382 -16.294 1.00 95.19 517 ALA A C 1
ATOM 4143 O O . ALA A 1 517 ? 5.747 -9.811 -15.523 1.00 95.19 517 ALA A O 1
ATOM 4144 N N . ARG A 1 518 ? 5.262 -10.507 -17.599 1.00 95.00 518 ARG A N 1
ATOM 4145 C CA . ARG A 1 518 ? 6.485 -9.949 -18.197 1.00 95.00 518 ARG A CA 1
ATOM 4146 C C . ARG A 1 518 ? 6.566 -8.440 -18.017 1.00 95.00 518 ARG A C 1
ATOM 4148 O O . ARG A 1 518 ? 7.643 -7.953 -17.682 1.00 95.00 518 ARG A O 1
ATOM 4155 N N . VAL A 1 519 ? 5.464 -7.716 -18.220 1.00 93.06 519 VAL A N 1
ATOM 4156 C CA . VAL A 1 519 ? 5.413 -6.262 -18.007 1.00 93.06 519 VAL A CA 1
ATOM 4157 C C . VAL A 1 519 ? 5.807 -5.921 -16.570 1.00 93.06 519 VAL A C 1
ATOM 4159 O O . VAL A 1 519 ? 6.719 -5.117 -16.371 1.00 93.06 519 VAL A O 1
ATOM 4162 N N . ASP A 1 520 ? 5.196 -6.565 -15.578 1.00 93.94 520 ASP A N 1
ATOM 4163 C CA . ASP A 1 520 ? 5.482 -6.282 -14.168 1.00 93.94 520 ASP A CA 1
ATOM 4164 C C . ASP A 1 520 ? 6.935 -6.624 -13.799 1.00 93.94 520 ASP A C 1
ATOM 4166 O O . ASP A 1 520 ? 7.630 -5.802 -13.198 1.00 93.94 520 ASP A O 1
ATOM 4170 N N . PHE A 1 521 ? 7.462 -7.772 -14.239 1.00 93.50 521 PHE A N 1
ATOM 4171 C CA . PHE A 1 521 ? 8.852 -8.149 -13.957 1.00 93.50 521 PHE A CA 1
ATOM 4172 C C . PHE A 1 521 ? 9.882 -7.284 -14.694 1.00 93.50 521 PHE A C 1
ATOM 4174 O O . PHE A 1 521 ? 10.944 -7.009 -14.127 1.00 93.50 521 PHE A O 1
ATOM 4181 N N . PHE A 1 522 ? 9.588 -6.790 -15.904 1.00 93.31 522 PHE A N 1
ATOM 4182 C CA . PHE A 1 522 ? 10.437 -5.787 -16.559 1.00 93.31 522 PHE A CA 1
ATOM 4183 C C . PHE A 1 522 ? 10.454 -4.466 -15.784 1.00 93.31 522 PHE A C 1
ATOM 4185 O O . PHE A 1 522 ? 11.487 -3.802 -15.727 1.00 93.31 522 PHE A O 1
ATOM 4192 N N . ASN A 1 523 ? 9.343 -4.106 -15.147 1.00 91.31 523 ASN A N 1
ATOM 4193 C CA . ASN A 1 523 ? 9.241 -2.902 -14.326 1.00 91.31 523 ASN A CA 1
ATOM 4194 C C . ASN A 1 523 ? 9.764 -3.087 -12.894 1.00 91.31 523 ASN A C 1
ATOM 4196 O O . ASN A 1 523 ? 9.903 -2.097 -12.178 1.00 91.31 523 ASN A O 1
ATOM 4200 N N . ARG A 1 524 ? 10.083 -4.328 -12.492 1.00 91.88 524 ARG A N 1
ATOM 4201 C CA . ARG A 1 524 ? 10.388 -4.719 -11.103 1.00 91.88 524 ARG A CA 1
ATOM 4202 C C . ARG A 1 524 ? 9.247 -4.397 -10.135 1.00 91.88 524 ARG A C 1
ATOM 4204 O O . ARG A 1 524 ? 9.489 -4.103 -8.961 1.00 91.88 524 ARG A O 1
ATOM 4211 N N . ASP A 1 525 ? 8.025 -4.488 -10.646 1.00 92.12 525 ASP A N 1
ATOM 4212 C CA . ASP A 1 525 ? 6.802 -4.312 -9.885 1.00 92.12 525 ASP A CA 1
ATOM 4213 C C . ASP A 1 525 ? 6.424 -5.597 -9.143 1.00 92.12 525 ASP A C 1
ATOM 4215 O O . ASP A 1 525 ? 6.742 -6.713 -9.564 1.00 92.12 525 ASP A O 1
ATOM 4219 N N . ILE A 1 526 ? 5.730 -5.428 -8.023 1.00 91.25 526 ILE A N 1
ATOM 4220 C CA . ILE A 1 526 ? 5.036 -6.513 -7.339 1.00 91.25 526 ILE A CA 1
ATOM 4221 C C . ILE A 1 526 ? 3.692 -6.730 -8.053 1.00 91.25 526 ILE A C 1
ATOM 4223 O O . ILE A 1 526 ? 2.919 -5.768 -8.151 1.00 91.25 526 ILE A O 1
ATOM 4227 N N . PRO A 1 527 ? 3.398 -7.959 -8.526 1.00 92.81 527 PRO A N 1
ATOM 4228 C CA . PRO A 1 527 ? 2.120 -8.295 -9.146 1.00 92.81 527 PRO A CA 1
ATOM 4229 C C . PRO A 1 527 ? 0.923 -7.910 -8.272 1.00 92.81 527 PRO A C 1
ATOM 4231 O O . PRO A 1 527 ? 0.918 -8.171 -7.068 1.00 92.81 527 PRO A O 1
ATOM 4234 N N . VAL A 1 528 ? -0.097 -7.309 -8.887 1.00 92.06 528 VAL A N 1
ATOM 4235 C CA . VAL A 1 528 ? -1.331 -6.888 -8.208 1.00 92.06 528 VAL A CA 1
ATOM 4236 C C . VAL A 1 528 ? -2.516 -7.662 -8.760 1.00 92.06 528 VAL A C 1
ATOM 4238 O O . VAL A 1 528 ? -2.757 -7.669 -9.969 1.00 92.06 528 VAL A O 1
ATOM 4241 N N . PHE A 1 529 ? -3.274 -8.278 -7.859 1.00 95.00 529 PHE A N 1
ATOM 4242 C CA . PHE A 1 529 ? -4.468 -9.041 -8.192 1.00 95.00 529 PHE A CA 1
ATOM 4243 C C . PHE A 1 529 ? -5.708 -8.333 -7.671 1.00 95.00 529 PHE A C 1
ATOM 4245 O O . PHE A 1 529 ? -5.655 -7.614 -6.671 1.00 95.00 529 PHE A O 1
ATOM 4252 N N . TYR A 1 530 ? -6.820 -8.567 -8.353 1.00 95.69 530 TYR A N 1
ATOM 4253 C CA . TYR A 1 530 ? -8.108 -7.998 -8.011 1.00 95.69 530 TYR A CA 1
ATOM 4254 C C . TYR A 1 530 ? -9.177 -9.079 -7.951 1.00 95.69 530 TYR A C 1
ATOM 4256 O O . TYR A 1 530 ? -9.134 -10.047 -8.713 1.00 95.69 530 TYR A O 1
ATOM 4264 N N . TYR A 1 531 ? -10.149 -8.885 -7.071 1.00 96.12 531 TYR A N 1
ATOM 4265 C CA . TYR A 1 531 ? -11.354 -9.690 -6.984 1.00 96.12 531 TYR A CA 1
ATOM 4266 C C . TYR A 1 531 ? -12.575 -8.841 -7.326 1.00 96.12 531 TYR A C 1
ATOM 4268 O O . TYR A 1 531 ? -12.715 -7.706 -6.872 1.00 96.12 531 TYR A O 1
ATOM 4276 N N . ASP A 1 532 ? -13.444 -9.404 -8.151 1.00 96.12 532 ASP A N 1
ATOM 4277 C CA . ASP A 1 532 ? -14.725 -8.835 -8.543 1.00 96.12 532 ASP A CA 1
ATOM 4278 C C . ASP A 1 532 ? -15.827 -9.656 -7.869 1.00 96.12 532 ASP A C 1
ATOM 4280 O O . ASP A 1 532 ? -16.052 -10.818 -8.225 1.00 96.12 532 ASP A O 1
ATOM 4284 N N . SER A 1 533 ? -16.471 -9.073 -6.856 1.00 94.19 533 SER A N 1
ATOM 4285 C CA . SER A 1 533 ? -17.456 -9.770 -6.025 1.00 94.19 533 SER A CA 1
ATOM 4286 C C . SER A 1 533 ? -18.747 -10.085 -6.778 1.00 94.19 533 SER A C 1
ATOM 4288 O O . SER A 1 533 ? -19.333 -11.142 -6.549 1.00 94.19 533 SER A O 1
ATOM 4290 N N . GLN A 1 534 ? -19.156 -9.230 -7.720 1.00 93.94 534 GLN A N 1
ATOM 4291 C CA . GLN A 1 534 ? -20.373 -9.421 -8.514 1.00 93.94 534 GLN A CA 1
ATOM 4292 C C . GLN A 1 534 ? -20.250 -10.610 -9.465 1.00 93.94 534 GLN A C 1
ATOM 4294 O O . GLN A 1 534 ? -21.181 -11.400 -9.617 1.00 93.94 534 GLN A O 1
ATOM 4299 N N . THR A 1 535 ? -19.092 -10.747 -10.108 1.00 94.81 535 THR A N 1
ATOM 4300 C CA . THR A 1 535 ? -18.845 -11.821 -11.079 1.00 94.81 535 THR A CA 1
ATOM 4301 C C . THR A 1 535 ? -18.115 -13.021 -10.481 1.00 94.81 535 THR A C 1
ATOM 4303 O O . THR A 1 535 ? -17.934 -14.022 -11.172 1.00 94.81 535 THR A O 1
ATOM 4306 N N . SER A 1 536 ? -17.697 -12.945 -9.211 1.00 95.62 536 SER A N 1
ATOM 4307 C CA . SER A 1 536 ? -16.873 -13.961 -8.543 1.00 95.62 536 SER A CA 1
ATOM 4308 C C . SER A 1 536 ? -15.634 -14.338 -9.368 1.00 95.62 536 SER A C 1
ATOM 4310 O O . SER A 1 536 ? -15.306 -15.516 -9.551 1.00 95.62 536 SER A O 1
ATOM 4312 N N . CYS A 1 537 ? -14.954 -13.318 -9.896 1.00 97.06 537 CYS A N 1
ATOM 4313 C CA . CYS A 1 537 ? -13.803 -13.457 -10.785 1.00 97.06 537 CYS A CA 1
ATOM 4314 C C . CYS A 1 537 ? -12.534 -12.860 -10.166 1.00 97.06 537 CYS A C 1
ATOM 4316 O O . CYS A 1 537 ? -12.565 -11.818 -9.512 1.00 97.06 537 CYS A O 1
ATOM 4318 N N . LEU A 1 538 ? -11.401 -13.512 -10.421 1.00 97.31 538 LEU A N 1
ATOM 4319 C CA . LEU A 1 538 ? -10.063 -13.037 -10.092 1.00 97.31 538 LEU A CA 1
ATOM 4320 C C . LEU A 1 538 ? -9.375 -12.502 -11.339 1.00 97.31 538 LEU A C 1
ATOM 4322 O O . LEU A 1 538 ? -9.355 -13.156 -12.385 1.00 97.31 538 LEU A O 1
ATOM 4326 N N . TYR A 1 539 ? -8.728 -11.356 -11.186 1.00 96.88 539 TYR A N 1
ATOM 4327 C CA . TYR A 1 539 ? -7.983 -10.693 -12.240 1.00 96.88 539 TYR A CA 1
ATOM 4328 C C . TYR A 1 539 ? -6.535 -10.461 -11.819 1.00 96.88 539 TYR A C 1
ATOM 4330 O O . TYR A 1 539 ? -6.252 -10.102 -10.677 1.00 96.88 539 TYR A O 1
ATOM 4338 N N . TYR A 1 540 ? -5.614 -10.621 -12.763 1.00 95.81 540 TYR A N 1
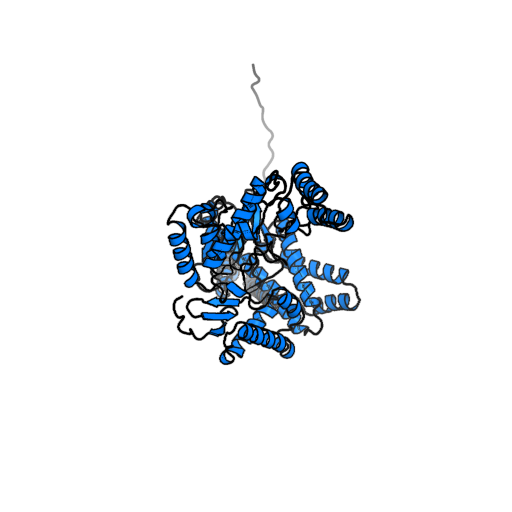ATOM 4339 C CA . TYR A 1 540 ? -4.269 -10.072 -12.683 1.00 95.81 540 TYR A CA 1
ATOM 4340 C C . TYR A 1 540 ? -4.254 -8.772 -13.490 1.00 95.81 540 TYR A C 1
ATOM 4342 O O . TYR A 1 540 ? -4.264 -8.799 -14.722 1.00 95.81 540 TYR A O 1
ATOM 4350 N N . GLN A 1 541 ? -4.276 -7.635 -12.789 1.00 90.50 541 GLN A N 1
ATOM 4351 C CA . GLN A 1 541 ? -4.646 -6.342 -13.373 1.00 90.50 541 GLN A CA 1
ATOM 4352 C C . GLN A 1 541 ? -5.995 -6.444 -14.105 1.00 90.50 541 GLN A C 1
ATOM 4354 O O . GLN A 1 541 ? -7.020 -6.618 -13.450 1.00 90.50 541 GLN A O 1
ATOM 4359 N N . ASP A 1 542 ? -5.995 -6.397 -15.436 1.00 91.12 542 ASP A N 1
ATOM 4360 C CA . ASP A 1 542 ? -7.202 -6.500 -16.263 1.00 91.12 542 ASP A CA 1
ATOM 4361 C C . ASP A 1 542 ? -7.393 -7.879 -16.914 1.00 91.12 542 ASP A C 1
ATOM 4363 O O . ASP A 1 542 ? -8.381 -8.104 -17.613 1.00 91.12 542 ASP A O 1
ATOM 4367 N N . VAL A 1 543 ? -6.472 -8.821 -16.688 1.00 96.44 543 VAL A N 1
ATOM 4368 C CA . VAL A 1 543 ? -6.525 -10.165 -17.276 1.00 96.44 543 VAL A CA 1
ATOM 4369 C C . VAL A 1 543 ? -7.264 -11.112 -16.338 1.00 96.44 543 VAL A C 1
ATOM 4371 O O . VAL A 1 543 ? -6.838 -11.313 -15.205 1.00 96.44 543 VAL A O 1
ATOM 4374 N N . LEU A 1 544 ? -8.352 -11.727 -16.806 1.00 97.50 544 LEU A N 1
ATOM 4375 C CA . LEU A 1 544 ? -9.091 -12.737 -16.044 1.00 97.50 544 LEU A CA 1
ATOM 4376 C C . LEU A 1 544 ? -8.213 -13.981 -15.825 1.00 97.50 544 LEU A C 1
ATOM 4378 O O . LEU A 1 544 ? -7.810 -14.627 -16.794 1.00 97.50 544 LEU A O 1
ATOM 4382 N N . ILE A 1 545 ? -7.948 -14.331 -14.564 1.00 98.12 545 ILE A N 1
ATOM 4383 C CA . ILE A 1 545 ? -7.095 -15.474 -14.189 1.00 98.12 545 ILE A CA 1
ATOM 4384 C C . ILE A 1 545 ? -7.859 -16.608 -13.519 1.00 98.12 545 ILE A C 1
ATOM 4386 O O . ILE A 1 545 ? -7.438 -17.758 -13.621 1.00 98.12 545 ILE A O 1
ATOM 4390 N N . GLY A 1 546 ? -8.977 -16.314 -12.856 1.00 97.69 546 GLY A N 1
ATOM 4391 C CA . GLY A 1 546 ? -9.782 -17.332 -12.194 1.00 97.69 546 GLY A CA 1
ATOM 4392 C C . GLY A 1 546 ? -11.252 -16.955 -12.103 1.00 97.69 546 GLY A C 1
ATOM 4393 O O . GLY A 1 546 ? -11.579 -15.777 -12.016 1.00 97.69 546 GLY A O 1
ATOM 4394 N N . SER A 1 547 ? -12.139 -17.943 -12.082 1.00 97.25 547 SER A N 1
ATOM 4395 C CA . SER A 1 547 ? -13.561 -17.738 -11.775 1.00 97.25 547 SER A CA 1
ATOM 4396 C C . SER A 1 547 ? -14.099 -18.854 -10.888 1.00 97.25 547 SER A C 1
ATOM 4398 O O . SER A 1 547 ? -13.625 -19.993 -10.925 1.00 97.25 547 SER A O 1
ATOM 4400 N N . ARG A 1 548 ? -15.089 -18.526 -10.062 1.00 94.31 548 ARG A N 1
ATOM 4401 C CA . ARG A 1 548 ? -15.929 -19.518 -9.389 1.00 94.31 548 ARG A CA 1
ATOM 4402 C C . ARG A 1 548 ? -17.245 -19.594 -10.147 1.00 94.31 548 ARG A C 1
ATOM 4404 O O . ARG A 1 548 ? -17.818 -18.569 -10.507 1.00 94.31 548 ARG A O 1
ATOM 4411 N N . SER A 1 549 ? -17.759 -20.805 -10.359 1.00 81.50 549 SER A N 1
ATOM 4412 C CA . SER A 1 549 ? -19.189 -20.929 -10.628 1.00 81.50 549 SER A CA 1
ATOM 4413 C C . SER A 1 549 ? -19.898 -20.331 -9.421 1.00 81.50 549 SER A C 1
ATOM 4415 O O . SER A 1 549 ? -19.643 -20.801 -8.309 1.00 81.50 549 SER A O 1
ATOM 4417 N N . LEU A 1 550 ? -20.746 -19.321 -9.629 1.00 67.62 550 LEU A N 1
ATOM 4418 C CA . LEU A 1 550 ? -21.748 -18.912 -8.650 1.00 67.62 550 LEU A CA 1
ATOM 4419 C C . LEU A 1 550 ? -22.604 -20.153 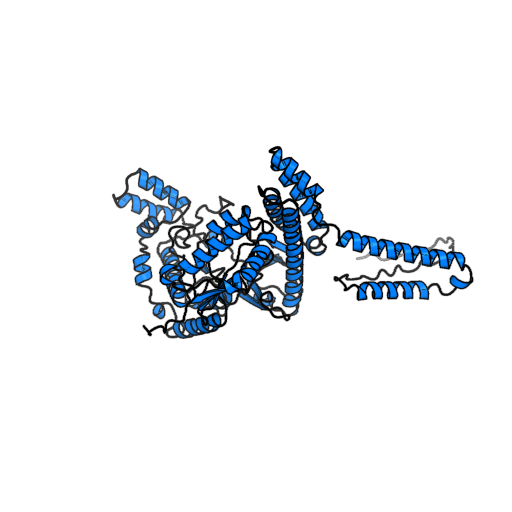-8.381 1.00 67.62 550 LEU A C 1
ATOM 4421 O O . LEU A 1 550 ? -23.592 -20.406 -9.066 1.00 67.62 550 LEU A O 1
ATOM 4425 N N . GLN A 1 551 ? -22.164 -21.009 -7.459 1.00 54.38 551 GLN A N 1
ATOM 4426 C CA . GLN A 1 551 ? -23.066 -21.954 -6.838 1.00 54.38 551 GLN A CA 1
ATOM 4427 C C . GLN A 1 551 ? -24.127 -21.072 -6.211 1.00 54.38 551 GLN A C 1
ATOM 4429 O O . GLN A 1 551 ? -23.766 -20.150 -5.482 1.00 54.38 551 GLN A O 1
ATOM 4434 N N . GLU A 1 552 ? -25.388 -21.299 -6.585 1.00 43.41 552 GLU A N 1
ATOM 4435 C CA . GLU A 1 552 ? -26.544 -20.646 -5.982 1.00 43.41 552 GLU A CA 1
ATOM 4436 C C . GLU A 1 552 ? -26.315 -20.644 -4.475 1.00 43.41 552 GLU A C 1
ATOM 4438 O O . GLU A 1 552 ? -26.377 -21.691 -3.827 1.00 43.41 552 GLU A O 1
ATOM 4443 N N . SER A 1 553 ? -25.921 -19.489 -3.940 1.00 40.84 553 SER A N 1
ATOM 4444 C CA . SER A 1 553 ? -25.715 -19.317 -2.521 1.00 40.84 553 SER A CA 1
ATOM 4445 C C . SER A 1 553 ? -27.096 -19.480 -1.921 1.00 40.84 553 SER A C 1
ATOM 4447 O O . SER A 1 553 ? -27.945 -18.594 -1.985 1.00 40.84 553 SER A O 1
ATOM 4449 N N . THR A 1 554 ? -27.365 -20.678 -1.413 1.00 34.97 554 THR A N 1
ATOM 4450 C CA . THR A 1 554 ? -28.492 -20.918 -0.530 1.00 34.97 554 THR A CA 1
ATOM 4451 C C . THR A 1 554 ? -28.340 -19.929 0.610 1.00 34.97 554 THR A C 1
ATOM 4453 O O . THR A 1 554 ? -27.416 -20.053 1.411 1.00 34.97 554 THR A O 1
ATOM 4456 N N . SER A 1 555 ? -29.208 -18.921 0.598 1.00 31.78 555 SER A N 1
ATOM 4457 C CA . SER A 1 555 ? -29.429 -17.941 1.653 1.00 31.78 555 SER A CA 1
ATOM 4458 C C . SER A 1 555 ? -29.269 -18.584 3.032 1.00 31.78 555 SER A C 1
ATOM 4460 O O . SER A 1 555 ? -30.039 -19.494 3.363 1.00 31.78 555 SER A O 1
ATOM 4462 N N . ALA A 1 556 ? -28.278 -18.121 3.791 1.00 32.28 556 ALA A N 1
ATOM 4463 C CA . ALA A 1 556 ? -28.193 -18.304 5.233 1.00 32.28 556 ALA A CA 1
ATOM 4464 C C . ALA A 1 556 ? -28.572 -16.982 5.898 1.00 32.28 556 ALA A C 1
ATOM 4466 O O . ALA A 1 556 ? -28.085 -15.940 5.401 1.00 32.28 556 ALA A O 1
#

Foldseek 3Di:
DDDDDDDDDDDDDDDDDDDDDDDDDDDDDDDDPDPPVVVVVVVVVVVCVVVVVCVCCCPPPVPVVVVVVVVVVVVVVVVVVVVVVVVPDQLQDLVLLVVLLVCVVVVNPVVSLVSLLVSLLVLLCVLPLSVQADPQQSVQSSVLLSVQLNLLSPQPPFDSVLSSLLNSLQSVLVSVQSVVVQVVCVVCLVVVVCVLVVDHRPKHWHHWHFDDSFAADSRFGKIWTATPVGFIKIKHQAFCLLVCCAAAPPHHPLVQLVAHHWHKDWFAAPVDDRSGIIIMIHDADQAAVLQEDEALVLVQSQLLSLLLVQVLCVLWVFAPQFQLQWADGNSGTGGHPSQATPDPPSVVRGRQQPPPVTHNVKFEQQQNCPDVVCPRGHHHHYDPVVLVQLLVLVVVPVPDDPVRSVVQNVVVNGIQDCSSCVSSVHDSVVSSVPDDVCVSGPHPPNVVSSVVSNVVCLVDWGWDCLDDPVRQVVLLSNASLVDVVSLVVVVVSSCVSQVVVVWDFDPVQVVVVSVLVSSCSSNSHRFIKTANNVQQFIDRSPGTTTHDDPPPPPDD

Secondary structure (DSSP, 8-state):
-----------------------------------HHHHHHHHHHHHHHHHHT-TTHHHH-HHHHHHHHHHHHHHHHHHHHHHHHHHTS-SS-HHHHHHHHHHHHTT-HHHHHHHHHHHHHHHHHH-HHHHHS-HHHHHHHHHHHHHHHHHHHT-TT--HHHHHHHHHHHHHHHHHHHHHHHHHHHHHHHTTGGGTTT--TT--EEEEEE--S--BTTTB--EEEEETTS-EEEEESS--HHHHHHHBTTT-GGGGGT---B-EEEEE-TT-STT-EEEEEEPP---TGGGEE-SHHHHHHHHHHHHHHHHHHHHHT----BTTTEEEETTEEEE------S-TTHHHH--STT-TTTBTTT----STT--GGGTTS---EE-HHHHHHHHHHHHHSS-S-HHHHHHHHHHTTT---HHHHHHTT--HHHHHHH--HHHHSSTTHHHHHHHHHHHHHHTSPEEE-SS-HHHHHHHGGG--TT-HHHHHHHHHHHHHHHHHTTPEE-GGGHHHHHHHHHHHHHHTPPP-EEEETTTTEEEETTEEEEE---------

pLDDT: mean 81.84, std 19.19, range [24.55, 98.12]

Radius of gyration: 31.21 Å; chains: 1; bounding box: 65×99×95 Å

Sequence (556 aa):
MPRDIPGNLPINNSSPLSFSSPVAITPHFSLITLPRQAIIEKVKVVSTVVFSKAQNIPREHPKIFLASLTATGLLGGAYIFYLYRKQNQPLFPAKELAKIQAYINSGQDREAKMYVEKKVHAFLLSNRIVAQLGEKSKNSLKAHLSEKIYEVSSMEGALESSQIKMIESILSNFSSLISQIKKRVDIDSRQEKLEYLGIAGGETLREMVALGKETHCKGKIPFKLIFSNGQELIYKPRSMLPERLLCDKREGLLKNFGFGTYKVLDCEDEEGGPDCFYGYCEVLENVPDNNTIDSREELLIYFKKLCVLEKIAERLGLSDLHYLNIITSNKSPHLIDAEVFLIPDFEKAGSGIFSPADGAAFHFDVSHGRNPSWRGLNRLVFTDSYRKEILEKAERDELSQKEDRDELARLFDYEITEEHLKLAEIDVEDLLGRIDISEECEEGVYEERIEEIRQTLEEKRGRFILLRTTSLTTLSPRVDPAQENTMKAFLDAMKDAVEKQQFTFHDDNLDQIREQARVDFFNRDIPVFYYDSQTSCLYYQDVLIGSRSLQESTSA

=== Feature glossary ===
Key to the feature types in this record:

Secondary structure (8-state, DSSP). Secondary structure is the local, repeating backbone conformation. DSSP classifies it into eight states by reading the hydrogen-bond network: three helix types (H, G, I), two β types (E, B), two non-regular types (T, S), and unstructured coil (-).

Backbone torsions (φ/ψ). Backbone dihedral angles. Every residue except chain termini has a φ (preceding-C → N → Cα → C) and a ψ (N → Cα → C → next-N). They are reported in degrees following the IUPAC sign convention. Secondary structure is essentially a statement about which (φ, ψ) basin each residue occupies.

Predicted aligned error. Predicted Aligned Error (PAE) is an AlphaFold confidence matrix: entry (i, j) is the expected error in the position of residue j, in ångströms, when the prediction is superimposed on the true structure at residue i. Low PAE within a block of residues means that block is internally rigid and well-predicted; high PAE between two blocks means their relative placement is uncertain even if each block individually is confident.

B-factor. B-factor (Debye–Waller factor) reflects atomic displacement in the crystal lattice. It is an experimental observable (units Å²), not a prediction; low values mean the atom is pinned down, high values mean it moves or is heterogeneous across the crystal.

Secondary structure (3-state, P-SEA). Three-state secondary structure (P-SEA) collapses the eight DSSP classes into helix (a), strand (b), and coil (c). P-SEA assigns these from Cα geometry alone — distances and angles — without requiring backbone oxygens, so it works on any Cα trace.

Sequence. Primary structure: the covalent order of the twenty standard amino acids along the backbone. Two proteins with the same sequence will (almost always) fold to the same structure; two with 30% identity often share a fold but not the details.

pLDDT. pLDDT is the predicted lDDT-Cα score: AlphaFold's confidence that the local environment of each residue (all inter-atomic distances within 15 Å) is correctly placed. It is a per-residue number between 0 and 100, with higher meaning more reliable.

InterPro / GO / CATH / organism. Functional annotations link the protein to curated databases. InterPro entries identify conserved domains and families by matching the sequence against member-database signatures (Pfam, PROSITE, CDD, …). Gene Ontology (GO) terms describe molecular function, biological process, and cellular component in a controlled vocabulary. CATH places the structure in a hierarchical fold classification (Class/Architecture/Topology/Homologous-superfamily). The organism is the source species.

Contact-map, Ramachandran, and PAE plots. Three diagnostic plots accompany the record. The Cα contact map visualizes the tertiary structure as a 2D adjacency matrix (8 Å cutoff, sequence-local contacts suppressed). The Ramachandran plot shows the distribution of backbone (φ, ψ) torsions, with points in the α and β basins reflecting secondary structure content. The PAE plot shows AlphaFold's inter-residue confidence as a color matrix.

mmCIF coordinates. The mmCIF table is the protein's shape written out atom by atom. For each backbone N, Cα, C, and carbonyl O, it records an (x, y, z) coordinate triple in Å plus the residue type, chain letter, and residue number.

Radius of gyration, Cα contacts, bounding box. Three whole-structure scalars: the radius of gyration (RMS distance of Cα from centroid, in Å), the count of Cα–Cα contacts (pairs closer than 8 Å and separated by more than four residues in sequence — i.e. tertiary, not local, contacts), and the bounding-box dimensions. Together they distinguish compact globular folds from extended fibres or disordered chains.

Foldseek 3Di. The Foldseek 3Di string encodes local tertiary geometry as a 20-letter alphabet — one character per residue — derived from the relative positions of nearby Cα atoms. Unlike the amino-acid sequence, 3Di is a direct function of the 3D structure, so two proteins with the same fold have similar 3Di strings even at low sequence identity.

Rendered structure images. Six rendered views show the 3D structure from the faces of a cube — i.e. along ±x, ±y, ±z. Rendering representation is drawn randomly per protein from cartoon (secondary-structure ribbons), sticks (backbone bonds), or molecular surface; coloring is either N→C rainbow (blue at the N-terminus through red at the C-terminus) or one color per chain.

Nearest PDB structures. The Foldseek neighbor list gives the closest experimentally determined structures in the PDB, ranked by structural alignment. TM-score near 1 means near-identical fold; near 0.3 means only rough topology match. This is how one finds what a novel AlphaFold prediction most resembles in the solved-structure universe.

Solvent-accessible surface area. SASA measures how much of the protein is reachable by solvent. It is computed by rolling a water-sized probe over the atomic surface and summing the exposed area (Å²). Per-residue SASA distinguishes core (buried, low SASA) from surface (exposed, high SASA) residues; total SASA is a whole-molecule size measure.